Protein AF-E9DSP9-F1 (afdb_monomer)

Mean predicted aligned error: 18.55 Å

Organism: Metarhizium acridum (strain CQMa 102) (NCBI:txid655827)

Foldseek 3Di:
DVVVLVVLLVLLVLLLVLLVLLLVLLVVQCVFPPVCVVLSVLLNVLSVLLNVLSVVVNVVSVDDDPPPLVCDVLLVVLSVQSSVLSVVSSVLSDDDPVVVVVVVDDDDGDDGRDDSVRSVVSSVSSNVSSVSNVVSVVVSVVVVPDPDPPPPLVPPPQVNLLVVLLVLLVVLQQVLLVVLQVVDDPVLRDDPQPPHPVLSSLQSVLCPPPVLLSQLLSQLLSPSVDRNNVLSVLLSVLSPPDVDDSVCSRCVSLPVVVCPPDDPVRLVVLLVVLCLQVVLQLLDPDFFFLVLSCQLSVHDSVSNCVNCVSPVSQWDHDPDRRDGIDGPDNVVSVVQAVPVCPPPDSNHHPSVVSVVSSVVSLVVSCVVQDDAPLLVDPDLPDDQVRDDPVSLCVSCDPSRHCAQVVLVVLVVLVVVLVVVVVVPPPPVNLLSVLVSLLCQACLVCRNSDHPNCSLVSLLQAALCRPVNVVCVVVNDPVPPDGDDHHNHDDPDSYDQDDDPFDWQDWAAQQPAQKIWIFGQSQWIFIARNSRSDGPDIQHHPGGWQDWDAANVNQWIWTFGQCQKIWIAGPVVSDGPDIQDDGPGGWNYWDAANVRQWIWTFGQSQWIFIAGNNVSDTPDIQHDGPGGWNDKAAANVNQWIWIDDQADQWIWIAGPVPNDTPDTDGHPARFPDWDAPNNNPDIWTQHPVRDIDD

pLDDT: mean 78.05, std 13.45, range [32.41, 97.62]

Radius of gyration: 33.05 Å; Cα contacts (8 Å, |Δi|>4): 1025; chains: 1; bounding box: 95×78×82 Å

Structure (mmCIF, N/CA/C/O backbone):
data_AF-E9DSP9-F1
#
_entry.id   AF-E9DSP9-F1
#
loop_
_atom_site.group_PDB
_atom_site.id
_atom_site.type_symbol
_atom_site.label_atom_id
_atom_site.label_alt_id
_atom_site.label_comp_id
_atom_site.label_asym_id
_atom_site.label_entity_id
_atom_site.label_seq_id
_atom_site.pdbx_PDB_ins_code
_atom_site.Cartn_x
_atom_site.Cartn_y
_atom_site.Cartn_z
_atom_site.occupancy
_atom_site.B_iso_or_equiv
_atom_site.auth_seq_id
_atom_site.auth_comp_id
_atom_site.auth_asym_id
_atom_site.auth_atom_id
_atom_site.pdbx_PDB_model_num
ATOM 1 N N . MET A 1 1 ? -0.783 34.985 -14.787 1.00 39.28 1 MET A N 1
ATOM 2 C CA . MET A 1 1 ? -0.482 33.539 -14.899 1.00 39.28 1 MET A CA 1
ATOM 3 C C . MET A 1 1 ? 1.019 33.244 -14.844 1.00 39.28 1 MET A C 1
ATOM 5 O O . MET A 1 1 ? 1.475 32.968 -13.747 1.00 39.28 1 MET A O 1
ATOM 9 N N . ALA A 1 2 ? 1.829 33.383 -15.908 1.00 35.41 2 ALA A N 1
ATOM 10 C CA . ALA A 1 2 ? 3.278 33.077 -15.823 1.00 35.41 2 ALA A CA 1
ATOM 11 C C . ALA A 1 2 ? 4.069 33.987 -14.848 1.00 35.41 2 ALA A C 1
ATOM 13 O O . ALA A 1 2 ? 4.999 33.536 -14.188 1.00 35.41 2 ALA A O 1
ATOM 14 N N . LEU A 1 3 ? 3.666 35.258 -14.709 1.00 36.75 3 LEU A N 1
ATOM 15 C CA . LEU A 1 3 ? 4.304 36.216 -13.792 1.00 36.75 3 LEU A CA 1
ATOM 16 C C . LEU A 1 3 ? 3.972 35.959 -12.307 1.00 36.75 3 LEU A C 1
ATOM 18 O O . LEU A 1 3 ? 4.776 36.269 -11.436 1.00 36.75 3 LEU A O 1
ATOM 22 N N . GLU A 1 4 ? 2.795 35.394 -12.019 1.00 51.44 4 GLU A N 1
ATOM 23 C CA . GLU A 1 4 ? 2.343 35.082 -10.652 1.00 51.44 4 GLU A CA 1
ATOM 24 C C . GLU A 1 4 ? 2.973 33.779 -10.153 1.00 51.44 4 GLU A C 1
ATOM 26 O O . GLU A 1 4 ? 3.438 33.727 -9.018 1.00 51.44 4 GLU A O 1
ATOM 31 N N . ALA A 1 5 ? 3.089 32.769 -11.024 1.00 51.12 5 ALA A N 1
ATOM 32 C CA . ALA A 1 5 ? 3.778 31.515 -10.718 1.00 51.12 5 ALA A CA 1
ATOM 33 C C . ALA A 1 5 ? 5.269 31.733 -10.391 1.00 51.12 5 ALA A C 1
ATOM 35 O O . ALA A 1 5 ? 5.777 31.166 -9.425 1.00 51.12 5 ALA A O 1
ATOM 36 N N . LEU A 1 6 ? 5.951 32.629 -11.122 1.00 53.44 6 LEU A N 1
ATOM 37 C CA . LEU A 1 6 ? 7.328 33.031 -10.799 1.00 53.44 6 LEU A CA 1
ATOM 38 C C . LEU A 1 6 ? 7.432 33.742 -9.436 1.00 53.44 6 LEU A C 1
ATOM 40 O O . LEU A 1 6 ? 8.424 33.578 -8.727 1.00 53.44 6 LEU A O 1
ATOM 44 N N . GLY A 1 7 ? 6.416 34.533 -9.067 1.00 59.97 7 GLY A N 1
ATOM 45 C CA . GLY A 1 7 ? 6.347 35.220 -7.775 1.00 59.97 7 GLY A CA 1
ATOM 46 C C . GLY A 1 7 ? 6.215 34.251 -6.598 1.00 59.97 7 GLY A C 1
ATOM 47 O O . GLY A 1 7 ? 6.939 34.387 -5.615 1.00 59.97 7 GLY A O 1
ATOM 48 N N . VAL A 1 8 ? 5.356 33.234 -6.729 1.00 64.62 8 VAL A N 1
ATOM 49 C CA . VAL A 1 8 ? 5.163 32.179 -5.716 1.00 64.62 8 VAL A CA 1
ATOM 50 C C . VAL A 1 8 ? 6.438 31.362 -5.534 1.00 64.62 8 VAL A C 1
ATOM 52 O O . VAL A 1 8 ? 6.902 31.221 -4.406 1.00 64.62 8 VAL A O 1
ATOM 55 N N . ALA A 1 9 ? 7.036 30.878 -6.629 1.00 63.97 9 ALA A N 1
ATOM 56 C CA . ALA A 1 9 ? 8.269 30.091 -6.578 1.00 63.97 9 ALA A CA 1
ATOM 57 C C . ALA A 1 9 ? 9.407 30.870 -5.893 1.00 63.97 9 ALA A C 1
ATOM 59 O O . ALA A 1 9 ? 10.100 30.348 -5.024 1.00 63.97 9 ALA A O 1
ATOM 60 N N . SER A 1 10 ? 9.542 32.165 -6.201 1.00 67.44 10 SER A N 1
ATOM 61 C CA . SER A 1 10 ? 10.511 33.048 -5.540 1.00 67.44 10 SER A CA 1
ATOM 62 C C . SER A 1 10 ? 10.264 33.175 -4.027 1.00 67.44 10 SER A C 1
ATOM 64 O O . SER A 1 10 ? 11.203 33.077 -3.231 1.00 67.44 10 SER A O 1
ATOM 66 N N . SER A 1 11 ? 9.005 33.337 -3.600 1.00 72.12 11 SER A N 1
ATOM 67 C CA . SER A 1 11 ? 8.650 33.419 -2.175 1.00 72.12 11 SER A CA 1
ATOM 68 C C . SER A 1 11 ? 8.849 32.094 -1.428 1.00 72.12 11 SER A C 1
ATOM 70 O O . SER A 1 11 ? 9.332 32.108 -0.294 1.00 72.12 11 SER A O 1
ATOM 72 N N . VAL A 1 12 ? 8.551 30.958 -2.064 1.00 75.62 12 VAL A N 1
ATOM 73 C CA . VAL A 1 12 ? 8.777 29.596 -1.539 1.00 75.62 12 VAL A CA 1
ATOM 74 C C . VAL A 1 12 ? 10.270 29.350 -1.310 1.00 75.62 12 VAL A C 1
ATOM 76 O O . VAL A 1 12 ? 10.679 29.013 -0.196 1.00 75.62 12 VAL A O 1
ATOM 79 N N . ILE A 1 13 ? 11.106 29.629 -2.316 1.00 72.38 13 ILE A N 1
ATOM 80 C CA . ILE A 1 13 ? 12.569 29.514 -2.215 1.00 72.38 13 ILE A CA 1
ATOM 81 C C . ILE A 1 13 ? 13.108 30.403 -1.084 1.00 72.38 13 ILE A C 1
ATOM 83 O O . ILE A 1 13 ? 13.951 29.970 -0.292 1.00 72.38 13 ILE A O 1
ATOM 87 N N . ALA A 1 14 ? 12.592 31.630 -0.954 1.00 75.31 14 ALA A N 1
ATOM 88 C CA . ALA A 1 14 ? 12.997 32.540 0.113 1.00 75.31 14 ALA A CA 1
ATOM 89 C C . ALA A 1 14 ? 12.653 31.999 1.513 1.00 75.31 14 ALA A C 1
ATOM 91 O O . ALA A 1 14 ? 13.469 32.117 2.430 1.00 75.31 14 ALA A O 1
ATOM 92 N N . VAL A 1 15 ? 11.476 31.392 1.695 1.00 80.31 15 VAL A N 1
ATOM 93 C CA . VAL A 1 15 ? 11.081 30.762 2.967 1.00 80.31 15 VAL A CA 1
ATOM 94 C C . VAL A 1 15 ? 12.001 29.585 3.302 1.00 80.31 15 VAL A C 1
ATOM 96 O O . VAL A 1 15 ? 12.507 29.530 4.425 1.00 80.31 15 VAL A O 1
ATOM 99 N N . ILE A 1 16 ? 12.307 28.710 2.337 1.00 73.12 16 ILE A N 1
ATOM 100 C CA . ILE A 1 16 ? 13.226 27.570 2.523 1.00 73.12 16 ILE A CA 1
ATOM 101 C C . ILE A 1 16 ? 14.618 28.056 2.960 1.00 73.12 16 ILE A C 1
ATOM 103 O O . ILE A 1 16 ? 15.179 27.574 3.951 1.00 73.12 16 ILE A O 1
ATOM 107 N N . GLU A 1 17 ? 15.164 29.066 2.277 1.00 70.94 17 GLU A N 1
ATOM 108 C CA . GLU A 1 17 ? 16.489 29.609 2.587 1.00 70.94 17 GLU A CA 1
ATOM 109 C C . GLU A 1 17 ? 16.538 30.272 3.978 1.00 70.94 17 GLU A C 1
ATOM 111 O O . GLU A 1 17 ? 17.525 30.141 4.717 1.00 70.94 17 GLU A O 1
ATOM 116 N N . ILE A 1 18 ? 15.485 31.005 4.363 1.00 77.88 18 ILE A N 1
ATOM 117 C CA . ILE A 1 18 ? 15.415 31.651 5.680 1.00 77.88 18 ILE A CA 1
ATOM 118 C C . ILE A 1 18 ? 15.256 30.598 6.785 1.00 77.88 18 ILE A C 1
ATOM 120 O O . ILE A 1 18 ? 15.973 30.697 7.786 1.00 77.88 18 ILE A O 1
ATOM 124 N N . SER A 1 19 ? 14.414 29.578 6.595 1.00 79.69 19 SER A N 1
ATOM 125 C CA . SER A 1 19 ? 14.234 28.470 7.545 1.00 79.69 19 SER A CA 1
ATOM 126 C C . SER A 1 19 ? 15.545 27.732 7.811 1.00 79.69 19 SER A C 1
ATOM 128 O O . SER A 1 19 ? 15.945 27.596 8.969 1.00 79.69 19 SER A O 1
ATOM 130 N N . GLY A 1 20 ? 16.296 27.370 6.762 1.00 70.12 20 GLY A N 1
ATOM 131 C CA . GLY A 1 20 ? 17.605 26.722 6.916 1.00 70.12 20 GLY A CA 1
ATOM 132 C C . GLY A 1 20 ? 18.616 27.580 7.692 1.00 70.12 20 GLY A C 1
ATOM 133 O O . GLY A 1 20 ? 19.377 27.080 8.525 1.00 70.12 20 GLY A O 1
ATOM 134 N N . ARG A 1 21 ? 18.591 28.905 7.492 1.00 77.31 21 ARG A N 1
ATOM 135 C CA . ARG A 1 21 ? 19.449 29.841 8.241 1.00 77.31 21 ARG A CA 1
ATOM 136 C C . ARG A 1 21 ? 19.039 29.983 9.705 1.00 77.31 21 ARG A C 1
ATOM 138 O O . ARG A 1 21 ? 19.920 30.054 10.560 1.00 77.31 21 ARG A O 1
ATOM 145 N N . VAL A 1 22 ? 17.741 30.036 10.002 1.00 79.81 22 VAL A N 1
ATOM 146 C CA . VAL A 1 22 ? 17.228 30.088 11.381 1.00 79.81 22 VAL A CA 1
ATOM 147 C C . VAL A 1 22 ? 17.564 28.792 12.120 1.00 79.81 22 VAL A C 1
ATOM 149 O O . VAL A 1 22 ? 18.122 28.856 13.216 1.00 79.81 22 VAL A O 1
ATOM 152 N N . ALA A 1 23 ? 17.347 27.633 11.491 1.00 77.56 23 ALA A N 1
ATOM 153 C CA . ALA A 1 23 ? 17.690 26.324 12.046 1.00 77.56 23 ALA A CA 1
ATOM 154 C C . ALA A 1 23 ? 19.183 26.220 12.404 1.00 77.56 23 ALA A C 1
ATOM 156 O O . ALA A 1 23 ? 19.543 25.788 13.503 1.00 77.56 23 ALA A O 1
ATOM 157 N N . ALA A 1 24 ? 20.064 26.712 11.525 1.00 74.19 24 ALA A N 1
ATOM 158 C CA . ALA A 1 24 ? 21.500 26.763 11.789 1.00 74.19 24 ALA A CA 1
ATOM 159 C C . ALA A 1 24 ? 21.862 27.660 12.990 1.00 74.19 24 ALA A C 1
ATOM 161 O O . ALA A 1 24 ? 22.781 27.330 13.745 1.00 74.19 24 ALA A O 1
ATOM 162 N N . ILE A 1 25 ? 21.156 28.780 13.193 1.00 75.06 25 ILE A N 1
ATOM 163 C CA . ILE A 1 25 ? 21.372 29.669 14.346 1.00 75.06 25 ILE A CA 1
ATOM 164 C C . ILE A 1 25 ? 20.878 29.003 15.638 1.00 75.06 25 ILE A C 1
ATOM 166 O O . ILE A 1 25 ? 21.630 28.961 16.612 1.00 75.06 25 ILE A O 1
ATOM 170 N N . CYS A 1 26 ? 19.679 28.414 15.646 1.00 73.00 26 CYS A N 1
ATOM 171 C CA . CYS A 1 26 ? 19.141 27.673 16.795 1.00 73.00 26 CYS A CA 1
ATOM 172 C C . CYS A 1 26 ? 20.066 26.521 17.217 1.00 73.00 26 CYS A C 1
ATOM 174 O O . CYS A 1 26 ? 20.353 26.348 18.400 1.00 73.00 26 CYS A O 1
ATOM 176 N N . PHE A 1 27 ? 20.635 25.794 16.253 1.00 69.44 27 PHE A N 1
ATOM 177 C CA . PHE A 1 27 ? 21.604 24.732 16.528 1.00 69.44 27 PHE A CA 1
ATOM 178 C C . PHE A 1 27 ? 22.913 25.239 17.164 1.00 69.44 27 PHE A C 1
ATOM 180 O O . PHE A 1 27 ? 23.544 24.539 17.958 1.00 69.44 27 PHE A O 1
ATOM 187 N N . GLN A 1 28 ? 23.346 26.466 16.849 1.00 70.56 28 GLN A N 1
ATOM 188 C CA . GLN A 1 28 ? 24.506 27.071 17.515 1.00 70.56 28 GLN A CA 1
ATOM 189 C C . GLN A 1 28 ? 24.213 27.423 18.979 1.00 70.56 28 GLN A C 1
ATOM 191 O O . GLN A 1 28 ? 25.100 27.275 19.824 1.00 70.56 28 GLN A O 1
ATOM 196 N N . TYR A 1 29 ? 22.991 27.860 19.292 1.00 69.81 29 TYR A N 1
ATOM 197 C CA . TYR A 1 29 ? 22.575 28.150 20.666 1.00 69.81 29 TYR A CA 1
ATOM 198 C C . TYR A 1 29 ? 22.380 26.878 21.498 1.00 69.81 29 TYR A C 1
ATOM 200 O O . TYR A 1 29 ? 22.880 26.826 22.624 1.00 69.81 29 TYR A O 1
ATOM 208 N N . SER A 1 30 ? 21.822 25.813 20.918 1.00 67.00 30 SER A N 1
ATOM 209 C CA . SER A 1 30 ? 21.608 24.544 21.629 1.00 67.00 30 SER A CA 1
ATOM 210 C C . SER A 1 30 ? 22.917 23.855 22.046 1.00 67.00 30 SER A C 1
ATOM 212 O O . SER A 1 30 ? 22.968 23.145 23.055 1.00 67.00 30 SER A O 1
ATOM 214 N N . LYS A 1 31 ? 24.010 24.112 21.311 1.00 66.69 31 LYS A N 1
ATOM 215 C CA . LYS A 1 31 ? 25.374 23.693 21.680 1.00 66.69 31 LYS A CA 1
ATOM 216 C C . LYS A 1 31 ? 26.004 24.550 22.782 1.00 66.69 31 LYS A C 1
ATOM 218 O O . LYS A 1 31 ? 26.890 24.065 23.482 1.00 66.69 31 LYS A O 1
ATOM 223 N N . GLY A 1 32 ? 25.598 25.813 22.911 1.00 60.00 32 GLY A N 1
ATOM 224 C CA . GLY A 1 32 ? 26.245 26.805 23.775 1.00 60.00 32 GLY A CA 1
ATOM 225 C C . GLY A 1 32 ? 25.512 27.133 25.080 1.00 60.00 32 GLY A C 1
ATOM 226 O O . GLY A 1 32 ? 26.142 27.678 25.986 1.00 60.00 32 GLY A O 1
ATOM 227 N N . VAL A 1 33 ? 24.213 26.824 25.194 1.00 64.00 33 VAL A N 1
ATOM 228 C CA . VAL A 1 33 ? 23.348 27.266 26.306 1.00 64.00 33 VAL A CA 1
ATOM 229 C C . VAL A 1 33 ? 22.579 26.082 26.896 1.00 64.00 33 VAL A C 1
ATOM 231 O O . VAL A 1 33 ? 21.741 25.484 26.229 1.00 64.00 33 VAL A O 1
ATOM 234 N N . LYS A 1 34 ? 22.842 25.737 28.166 1.00 57.97 34 LYS A N 1
ATOM 235 C CA . LYS A 1 34 ? 22.187 24.594 28.836 1.00 57.97 34 LYS A CA 1
ATOM 236 C C . LYS A 1 34 ? 20.677 24.793 29.032 1.00 57.97 34 LYS A C 1
ATOM 238 O O . LYS A 1 34 ? 19.929 23.849 28.804 1.00 57.97 34 LYS A O 1
ATOM 243 N N . ASP A 1 35 ? 20.245 26.006 29.376 1.00 57.84 35 ASP A N 1
ATOM 244 C CA . ASP A 1 35 ? 18.842 26.307 29.717 1.00 57.84 35 ASP A CA 1
ATOM 245 C C . ASP A 1 35 ? 17.938 26.557 28.495 1.00 57.84 35 ASP A C 1
ATOM 247 O O . ASP A 1 35 ? 16.727 26.674 28.641 1.00 57.84 35 ASP A O 1
ATOM 251 N N . ALA A 1 36 ? 18.503 26.632 27.284 1.00 57.34 36 ALA A N 1
ATOM 252 C CA . ALA A 1 36 ? 17.745 26.883 26.054 1.00 57.34 36 ALA A CA 1
ATOM 253 C C . ALA A 1 36 ? 17.357 25.598 25.304 1.00 57.34 36 ALA A C 1
ATOM 255 O O . ALA A 1 36 ? 16.526 25.642 24.407 1.00 57.34 36 ALA A O 1
ATOM 256 N N . LYS A 1 37 ? 17.902 24.431 25.685 1.00 62.53 37 LYS A N 1
ATOM 257 C CA . LYS A 1 37 ? 17.755 23.171 24.930 1.00 62.53 37 LYS A CA 1
ATOM 258 C C . LYS A 1 37 ? 16.307 22.790 24.607 1.00 62.53 37 LYS A C 1
ATOM 260 O O . LYS A 1 37 ? 16.046 22.323 23.504 1.00 62.53 37 LYS A O 1
ATOM 265 N N . SER A 1 38 ? 15.373 22.952 25.545 1.00 63.28 38 SER A N 1
ATOM 266 C CA . SER A 1 38 ? 13.968 22.587 25.317 1.00 63.28 38 SER A CA 1
ATOM 267 C C . SER A 1 38 ? 13.262 23.550 24.360 1.00 63.28 38 SER A C 1
ATOM 269 O O . SER A 1 38 ? 12.512 23.110 23.494 1.00 63.28 38 SER A O 1
ATOM 271 N N . GLU A 1 39 ? 13.522 24.849 24.489 1.00 66.00 39 GLU A N 1
ATOM 272 C CA . GLU A 1 39 ? 12.889 25.900 23.687 1.00 66.00 39 GLU A CA 1
ATOM 273 C C . GLU A 1 39 ? 13.498 25.964 22.276 1.00 66.00 39 GLU A C 1
ATOM 275 O O . GLU A 1 39 ? 12.763 26.074 21.295 1.00 66.00 39 GLU A O 1
ATOM 280 N N . ASP A 1 40 ? 14.815 25.769 22.163 1.00 67.44 40 ASP A N 1
ATOM 281 C CA . ASP A 1 40 ? 15.545 25.645 20.898 1.00 67.44 40 ASP A CA 1
ATOM 282 C C . ASP A 1 40 ? 15.050 24.442 20.103 1.00 67.44 40 ASP A C 1
ATOM 284 O O . ASP A 1 40 ? 14.789 24.569 18.913 1.00 67.44 40 ASP A O 1
ATOM 288 N N . ASN A 1 41 ? 14.872 23.284 20.750 1.00 71.56 41 ASN A N 1
ATOM 289 C CA . ASN A 1 41 ? 14.395 22.074 20.078 1.00 71.56 41 ASN A CA 1
ATOM 290 C C . ASN A 1 41 ? 12.945 22.213 19.591 1.00 71.56 41 ASN A C 1
ATOM 292 O O . ASN A 1 41 ? 12.611 21.694 18.527 1.00 71.56 41 ASN A O 1
ATOM 296 N N . ARG A 1 42 ? 12.086 22.920 20.340 1.00 74.06 42 ARG A N 1
ATOM 297 C CA . ARG A 1 42 ? 10.701 23.208 19.926 1.00 74.06 42 ARG A CA 1
ATOM 298 C C . ARG A 1 42 ? 10.661 24.153 18.729 1.00 74.06 42 ARG A C 1
ATOM 300 O O . ARG A 1 42 ? 9.959 23.878 17.762 1.00 74.06 42 ARG A O 1
ATOM 307 N N . LEU A 1 43 ? 11.442 25.231 18.775 1.00 77.56 43 LEU A N 1
ATOM 308 C CA . LEU A 1 43 ? 11.535 26.188 17.676 1.00 77.56 43 LEU A CA 1
ATOM 309 C C . LEU A 1 43 ? 12.172 25.557 16.428 1.00 77.56 43 LEU A C 1
ATOM 311 O O . LEU A 1 43 ? 11.680 25.756 15.323 1.00 77.56 43 LEU A O 1
ATOM 315 N N . LEU A 1 44 ? 13.225 24.756 16.609 1.00 77.25 44 LEU A N 1
ATOM 316 C CA . LEU A 1 44 ? 13.906 24.031 15.537 1.00 77.25 44 LEU A CA 1
ATOM 317 C C . LEU A 1 44 ? 12.969 23.032 14.854 1.00 77.25 44 LEU A C 1
ATOM 319 O O . LEU A 1 44 ? 12.981 22.936 13.631 1.00 77.25 44 LEU A O 1
ATOM 323 N N . ARG A 1 45 ? 12.130 22.333 15.629 1.00 79.56 45 ARG A N 1
ATOM 324 C CA . ARG A 1 45 ? 11.112 21.425 15.090 1.00 79.56 45 ARG A CA 1
ATOM 325 C C . ARG A 1 45 ? 10.127 22.167 14.189 1.00 79.56 45 ARG A C 1
ATOM 327 O O . ARG A 1 45 ? 9.949 21.758 13.051 1.00 79.56 45 ARG A O 1
ATOM 334 N N . GLU A 1 46 ? 9.546 23.274 14.650 1.00 79.75 46 GLU A N 1
ATOM 335 C CA . GLU A 1 46 ? 8.579 24.025 13.834 1.00 79.75 46 GLU A CA 1
ATOM 336 C C . GLU A 1 46 ? 9.209 24.679 12.599 1.00 79.75 46 GLU A C 1
ATOM 338 O O . GLU A 1 46 ? 8.600 24.689 11.533 1.00 79.75 46 GLU A O 1
ATOM 343 N N . VAL A 1 47 ? 10.436 25.199 12.705 1.00 79.56 47 VAL A N 1
ATOM 344 C CA . VAL A 1 47 ? 11.154 25.784 11.558 1.00 79.56 47 VAL A CA 1
ATOM 345 C C . VAL A 1 47 ? 11.493 24.716 10.513 1.00 79.56 47 VAL A C 1
ATOM 347 O O . VAL A 1 47 ? 11.371 24.982 9.318 1.00 79.56 47 VAL A O 1
ATOM 350 N N . ASN A 1 48 ? 11.875 23.510 10.943 1.00 77.12 48 ASN A N 1
ATOM 351 C CA . ASN A 1 48 ? 12.135 22.393 10.034 1.00 77.12 48 ASN A CA 1
ATOM 352 C C . ASN A 1 48 ? 10.843 21.882 9.388 1.00 77.12 48 ASN A C 1
ATOM 354 O O . ASN A 1 48 ? 10.806 21.755 8.171 1.00 77.12 48 ASN A O 1
ATOM 358 N N . ASN A 1 49 ? 9.765 21.708 10.161 1.00 76.50 49 ASN A N 1
ATOM 359 C CA . ASN A 1 49 ? 8.448 21.334 9.633 1.00 76.50 49 ASN A CA 1
ATOM 360 C C . ASN A 1 49 ? 7.953 22.345 8.582 1.00 76.50 49 ASN A C 1
ATOM 362 O O . ASN A 1 49 ? 7.413 21.974 7.539 1.00 76.50 49 ASN A O 1
ATOM 366 N N . LEU A 1 50 ? 8.156 23.643 8.831 1.00 80.75 50 LEU A N 1
ATOM 367 C CA . LEU A 1 50 ? 7.818 24.697 7.877 1.00 80.75 50 LEU A CA 1
ATOM 368 C C . LEU A 1 50 ? 8.712 24.647 6.625 1.00 80.75 50 LEU A C 1
ATOM 370 O O . LEU A 1 50 ? 8.236 24.859 5.513 1.00 80.75 50 LEU A O 1
ATOM 374 N N . GLY A 1 51 ? 10.002 24.340 6.786 1.00 73.81 51 GLY A N 1
ATOM 375 C CA . GLY A 1 51 ? 10.926 24.127 5.669 1.00 73.81 51 GLY A CA 1
ATOM 376 C C . GLY A 1 51 ? 10.542 22.928 4.799 1.00 73.81 51 GLY A C 1
ATOM 377 O O . GLY A 1 51 ? 10.537 23.046 3.576 1.00 73.81 51 GLY A O 1
ATOM 378 N N . GLU A 1 52 ? 10.164 21.809 5.414 1.00 74.94 52 GLU A N 1
ATOM 379 C CA . GLU A 1 52 ? 9.717 20.591 4.729 1.00 74.94 52 GLU A CA 1
ATOM 380 C C . GLU A 1 52 ? 8.404 20.822 3.980 1.00 74.94 52 GLU A C 1
ATOM 382 O O . GLU A 1 52 ? 8.339 20.583 2.780 1.00 74.94 52 GLU A O 1
ATOM 387 N N . THR A 1 53 ? 7.391 21.389 4.644 1.00 74.56 53 THR A N 1
ATOM 388 C CA . THR A 1 53 ? 6.104 21.718 3.998 1.00 74.56 53 THR A CA 1
ATOM 389 C C . THR A 1 53 ? 6.270 22.665 2.813 1.00 74.56 53 THR A C 1
ATOM 391 O O . THR A 1 53 ? 5.604 22.492 1.796 1.00 74.56 53 THR A O 1
ATOM 394 N N . THR A 1 54 ? 7.185 23.633 2.906 1.00 75.44 54 THR A N 1
ATOM 395 C CA . THR A 1 54 ? 7.474 24.566 1.807 1.00 75.44 54 THR A CA 1
ATOM 396 C C . THR A 1 54 ? 8.320 23.915 0.703 1.00 75.44 54 THR A C 1
ATOM 398 O O . THR A 1 54 ? 8.156 24.253 -0.465 1.00 75.44 54 THR A O 1
ATOM 401 N N . SER A 1 55 ? 9.171 22.938 1.034 1.00 73.62 55 SER A N 1
ATOM 402 C CA . SER A 1 55 ? 9.905 22.134 0.040 1.00 73.62 55 SER A CA 1
ATOM 403 C C . SER A 1 55 ? 8.954 21.243 -0.756 1.00 73.62 55 SER A C 1
ATOM 405 O O . SER A 1 55 ? 9.057 21.195 -1.974 1.00 73.62 55 SER A O 1
ATOM 407 N N . SER A 1 56 ? 7.935 20.669 -0.110 1.00 70.25 56 SER A N 1
ATOM 408 C CA . SER A 1 56 ? 6.865 19.954 -0.811 1.00 70.25 56 SER A CA 1
ATOM 409 C C . SER A 1 56 ? 6.103 20.855 -1.793 1.00 70.25 56 SER A C 1
ATOM 411 O O . SER A 1 56 ? 5.675 20.377 -2.837 1.00 70.25 56 SER A O 1
ATOM 413 N N . VAL A 1 57 ? 5.940 22.157 -1.505 1.00 71.56 57 VAL A N 1
ATOM 414 C CA . VAL A 1 57 ? 5.380 23.128 -2.474 1.00 71.56 57 VAL A CA 1
ATOM 415 C C . VAL A 1 57 ? 6.323 23.307 -3.666 1.00 71.56 57 VAL A C 1
ATOM 417 O O . VAL A 1 57 ? 5.859 23.362 -4.801 1.00 71.56 57 VAL A O 1
ATOM 420 N N . GLN A 1 58 ? 7.633 23.399 -3.419 1.00 69.56 58 GLN A N 1
ATOM 421 C CA . GLN A 1 58 ? 8.647 23.569 -4.462 1.00 69.56 58 GLN A CA 1
ATOM 422 C C . GLN A 1 58 ? 8.729 22.345 -5.385 1.00 69.56 58 GLN A C 1
ATOM 424 O O . GLN A 1 58 ? 8.691 22.504 -6.601 1.00 69.56 58 GLN A O 1
ATOM 429 N N . ASP A 1 59 ? 8.735 21.136 -4.824 1.00 66.06 59 ASP A N 1
ATOM 430 C CA . ASP A 1 59 ? 8.764 19.883 -5.591 1.00 66.06 59 ASP A CA 1
ATOM 431 C C . ASP A 1 59 ? 7.528 19.735 -6.498 1.00 66.06 59 ASP A C 1
ATOM 433 O O . ASP A 1 59 ? 7.606 19.179 -7.593 1.00 66.06 59 ASP A O 1
ATOM 437 N N . LEU A 1 60 ? 6.383 20.276 -6.066 1.00 64.75 60 LEU A N 1
ATOM 438 C CA . LEU A 1 60 ? 5.159 20.333 -6.869 1.00 64.75 60 LEU A CA 1
ATOM 439 C C . LEU A 1 60 ? 5.223 21.396 -7.974 1.00 64.75 60 LEU A C 1
ATOM 441 O O . LEU A 1 60 ? 4.662 21.178 -9.045 1.00 64.75 60 LEU A O 1
ATOM 445 N N . LEU A 1 61 ? 5.894 22.529 -7.732 1.00 62.59 61 LEU A N 1
ATOM 446 C CA . LEU A 1 61 ? 6.126 23.573 -8.739 1.00 62.59 61 LEU A CA 1
ATOM 447 C C . LEU A 1 61 ? 7.125 23.129 -9.820 1.00 62.59 61 LEU A C 1
ATOM 449 O O . LEU A 1 61 ? 6.996 23.553 -10.967 1.00 62.59 61 LEU A O 1
ATOM 453 N N . ASP A 1 62 ? 8.082 22.268 -9.467 1.00 56.06 62 ASP A N 1
ATOM 454 C CA . ASP A 1 62 ? 9.126 21.756 -10.364 1.00 56.06 62 ASP A CA 1
ATOM 455 C C . ASP A 1 62 ? 8.714 20.459 -11.114 1.00 56.06 62 ASP A C 1
ATOM 457 O O . ASP A 1 62 ? 9.484 19.924 -11.920 1.00 56.06 62 ASP A O 1
ATOM 461 N N . GLY A 1 63 ? 7.497 19.943 -10.876 1.00 56.59 63 GLY A N 1
ATOM 462 C CA . GLY A 1 63 ? 6.938 18.735 -11.503 1.00 56.59 63 GLY A CA 1
ATOM 463 C C . GLY A 1 63 ? 6.408 18.931 -12.943 1.00 56.59 63 GLY A C 1
ATOM 464 O O . GLY A 1 63 ? 6.142 20.052 -13.369 1.00 56.59 63 GLY A O 1
ATOM 465 N N . PRO A 1 64 ? 6.208 17.853 -13.735 1.00 41.44 64 PRO A N 1
ATOM 466 C CA . PRO A 1 64 ? 6.004 17.927 -15.191 1.00 41.44 64 PRO A CA 1
ATOM 467 C C . PRO A 1 64 ? 4.569 18.265 -15.643 1.00 41.44 64 PRO A C 1
ATOM 469 O O . PRO A 1 64 ? 4.151 17.876 -16.733 1.00 41.44 64 PRO A O 1
ATOM 472 N N . CYS A 1 65 ? 3.809 19.016 -14.850 1.00 40.00 65 CYS A N 1
ATOM 473 C CA . CYS A 1 65 ? 2.476 19.468 -15.225 1.00 40.00 65 CYS A CA 1
ATOM 474 C C . CYS A 1 65 ? 2.422 20.995 -15.237 1.00 40.00 65 CYS A C 1
ATOM 476 O O . CYS A 1 65 ? 2.514 21.643 -14.199 1.00 40.00 65 CYS A O 1
ATOM 478 N N . GLU A 1 66 ? 2.099 21.562 -16.400 1.00 38.72 66 GLU A N 1
ATOM 479 C CA . GLU A 1 66 ? 1.417 22.857 -16.547 1.00 38.72 66 GLU A CA 1
ATOM 480 C C . GLU A 1 66 ? 0.009 22.828 -15.893 1.00 38.72 66 GLU A C 1
ATOM 482 O O . GLU A 1 66 ? -0.964 23.383 -16.397 1.00 38.72 66 GLU A O 1
ATOM 487 N N . THR A 1 67 ? -0.152 22.173 -14.741 1.00 44.88 67 THR A N 1
ATOM 488 C CA . THR A 1 67 ? -1.284 22.429 -13.864 1.00 44.88 67 THR A CA 1
ATOM 489 C C . THR A 1 67 ? -0.980 23.753 -13.202 1.00 44.88 67 THR A C 1
ATOM 491 O O . THR A 1 67 ? -0.214 23.827 -12.244 1.00 44.88 67 THR A O 1
ATOM 494 N N . THR A 1 68 ? -1.564 24.824 -13.733 1.00 46.88 68 THR A N 1
ATOM 495 C CA . THR A 1 68 ? -1.754 26.055 -12.977 1.00 46.88 68 THR A CA 1
ATOM 496 C C . THR A 1 68 ? -2.361 25.660 -11.632 1.00 46.88 68 THR A C 1
ATOM 498 O O . THR A 1 68 ? -3.570 25.424 -11.566 1.00 46.88 68 THR A O 1
ATOM 501 N N . LEU A 1 69 ? -1.546 25.571 -10.569 1.00 52.09 69 LEU A N 1
ATOM 502 C CA . LEU A 1 69 ? -2.027 25.802 -9.213 1.00 52.09 69 LEU A CA 1
ATOM 503 C C . LEU A 1 69 ? -2.862 27.068 -9.370 1.00 52.09 69 LEU A C 1
ATOM 505 O O . LEU A 1 69 ? -2.326 28.114 -9.752 1.00 52.09 69 LEU A O 1
ATOM 509 N N . LYS A 1 70 ? -4.187 26.973 -9.231 1.00 52.78 70 LYS A N 1
ATOM 510 C CA . LYS A 1 70 ? -5.025 28.165 -9.128 1.00 52.78 70 LYS A CA 1
ATOM 511 C C . LYS A 1 70 ? -4.670 28.734 -7.772 1.00 52.78 70 LYS A C 1
ATOM 513 O O . LYS A 1 70 ? -5.416 28.520 -6.832 1.00 52.78 70 LYS A O 1
ATOM 518 N N . THR A 1 71 ? -3.491 29.347 -7.674 1.00 52.56 71 THR A N 1
ATOM 519 C CA . THR A 1 71 ? -2.859 29.787 -6.441 1.00 52.56 71 THR A CA 1
ATOM 520 C C . THR A 1 71 ? -3.905 30.575 -5.697 1.00 52.56 71 THR A C 1
ATOM 522 O O . THR A 1 71 ? -4.211 31.712 -6.070 1.00 52.56 71 THR A O 1
ATOM 525 N N . SER A 1 72 ? -4.540 29.931 -4.718 1.00 56.78 72 SER A N 1
ATOM 526 C CA . SER A 1 72 ? -5.541 30.611 -3.925 1.00 56.78 72 SER A CA 1
ATOM 527 C C . SER A 1 72 ? -4.805 31.785 -3.292 1.00 56.78 72 SER A C 1
ATOM 529 O O . SER A 1 72 ? -3.666 31.628 -2.845 1.00 56.78 72 SER A O 1
ATOM 531 N N . SER A 1 73 ? -5.403 32.978 -3.285 1.00 62.22 73 SER A N 1
ATOM 532 C CA . SER A 1 73 ? -4.782 34.139 -2.631 1.00 62.22 73 SER A CA 1
ATOM 533 C C . SER A 1 73 ? -4.312 33.776 -1.215 1.00 62.22 73 SER A C 1
ATOM 535 O O . SER A 1 73 ? -3.242 34.181 -0.796 1.00 62.22 73 SER A O 1
ATOM 537 N N . LYS A 1 74 ? -5.035 32.858 -0.560 1.00 65.50 74 LYS A N 1
ATOM 538 C CA . LYS A 1 74 ? -4.714 32.243 0.730 1.00 65.50 74 LYS A CA 1
ATOM 539 C C . LYS A 1 74 ? -3.358 31.517 0.783 1.00 65.50 74 LYS A C 1
ATOM 541 O O . LYS A 1 74 ? -2.690 31.630 1.804 1.00 65.50 74 LYS A O 1
ATOM 546 N N . LEU A 1 75 ? -2.943 30.780 -0.257 1.00 72.44 75 LEU A N 1
ATOM 547 C CA . LEU A 1 75 ? -1.623 30.124 -0.303 1.00 72.44 75 LEU A CA 1
ATOM 548 C C . LEU A 1 75 ? -0.504 31.168 -0.402 1.00 72.44 75 LEU A C 1
ATOM 550 O O . LEU A 1 75 ? 0.477 31.097 0.333 1.00 72.44 75 LEU A O 1
ATOM 554 N N . LEU A 1 76 ? -0.684 32.158 -1.279 1.00 71.31 76 LEU A N 1
ATOM 555 C CA . LEU A 1 76 ? 0.244 33.278 -1.445 1.00 71.31 76 LEU A CA 1
ATOM 556 C C . LEU A 1 76 ? 0.377 34.104 -0.160 1.00 71.31 76 LEU A C 1
ATOM 558 O O . LEU A 1 76 ? 1.493 34.368 0.288 1.00 71.31 76 LEU A O 1
ATOM 562 N N . ASP A 1 77 ? -0.750 34.439 0.464 1.00 73.69 77 ASP A N 1
ATOM 563 C CA . ASP A 1 77 ? -0.810 35.181 1.721 1.00 73.69 77 ASP A CA 1
ATOM 564 C C . ASP A 1 77 ? -0.128 34.397 2.855 1.00 73.69 77 ASP A C 1
ATOM 566 O O . ASP A 1 77 ? 0.645 34.970 3.620 1.00 73.69 77 ASP A O 1
ATOM 570 N N . ALA A 1 78 ? -0.343 33.077 2.935 1.00 77.81 78 ALA A N 1
ATOM 571 C CA . ALA A 1 78 ? 0.263 32.227 3.961 1.00 77.81 78 ALA A CA 1
ATOM 572 C C . ALA A 1 78 ? 1.785 32.067 3.789 1.00 77.81 78 ALA A C 1
ATOM 574 O O . ALA A 1 78 ? 2.521 32.087 4.779 1.00 77.81 78 ALA A O 1
ATOM 575 N N . ILE A 1 79 ? 2.270 31.933 2.549 1.00 79.12 79 ILE A N 1
ATOM 576 C CA . ILE A 1 79 ? 3.710 31.857 2.250 1.00 79.12 79 ILE A CA 1
ATOM 577 C C . ILE A 1 79 ? 4.388 33.199 2.562 1.00 79.12 79 ILE A C 1
ATOM 579 O O . ILE A 1 79 ? 5.473 33.228 3.148 1.00 79.12 79 ILE A O 1
ATOM 583 N N . GLU A 1 80 ? 3.747 34.318 2.228 1.00 78.38 80 GLU A N 1
ATOM 584 C CA . GLU A 1 80 ? 4.297 35.646 2.502 1.00 78.38 80 GLU A CA 1
ATOM 585 C C . GLU A 1 80 ? 4.274 35.984 4.005 1.00 78.38 80 GLU A C 1
ATOM 587 O O . GLU A 1 80 ? 5.249 36.524 4.539 1.00 78.38 80 GLU A O 1
ATOM 592 N N . GLU A 1 81 ? 3.222 35.586 4.726 1.00 80.19 81 GLU A N 1
ATOM 593 C CA . GLU A 1 81 ? 3.140 35.694 6.188 1.00 80.19 81 GLU A CA 1
ATOM 594 C C . GLU A 1 81 ? 4.250 34.868 6.868 1.00 80.19 81 GLU A C 1
ATOM 596 O O . GLU A 1 81 ? 4.956 35.374 7.752 1.00 80.19 81 GLU A O 1
ATOM 601 N N . ALA A 1 82 ? 4.497 33.641 6.390 1.00 82.44 82 ALA A N 1
ATOM 602 C CA . ALA A 1 82 ? 5.603 32.801 6.850 1.00 82.44 82 ALA A CA 1
ATOM 603 C C . ALA A 1 82 ? 6.967 33.475 6.625 1.00 82.44 82 ALA A C 1
ATOM 605 O O . ALA A 1 82 ? 7.807 33.508 7.532 1.00 82.44 82 ALA A O 1
ATOM 606 N N . ARG A 1 83 ? 7.177 34.079 5.446 1.00 80.94 83 ARG A N 1
ATOM 607 C CA . ARG A 1 83 ? 8.413 34.792 5.085 1.00 80.94 83 ARG A CA 1
ATOM 608 C C . ARG A 1 83 ? 8.687 35.974 6.013 1.00 80.94 83 ARG A C 1
ATOM 610 O O . ARG A 1 83 ? 9.814 36.131 6.494 1.00 80.94 83 ARG A O 1
ATOM 617 N N . ILE A 1 84 ? 7.668 36.785 6.303 1.00 83.06 84 ILE A N 1
ATOM 618 C CA . ILE A 1 84 ? 7.775 37.944 7.203 1.00 83.06 84 ILE A CA 1
ATOM 619 C C . ILE A 1 84 ? 8.124 37.490 8.625 1.00 83.06 84 ILE A C 1
ATOM 621 O O . ILE A 1 84 ? 9.037 38.045 9.249 1.00 83.06 84 ILE A O 1
ATOM 625 N N . HIS A 1 85 ? 7.444 36.459 9.133 1.00 81.62 85 HIS A N 1
ATOM 626 C CA . HIS A 1 85 ? 7.690 35.943 10.479 1.00 81.62 85 HIS A CA 1
ATOM 627 C C . HIS A 1 85 ? 9.074 35.312 10.631 1.00 81.62 85 HIS A C 1
ATOM 629 O O . HIS A 1 85 ? 9.771 35.604 11.606 1.00 81.62 85 HIS A O 1
ATOM 635 N N . LEU A 1 86 ? 9.508 34.516 9.654 1.00 81.44 86 LEU A N 1
ATOM 636 C CA . LEU A 1 86 ? 10.842 33.923 9.646 1.00 81.44 86 LEU A CA 1
ATOM 637 C C . LEU A 1 86 ? 11.946 34.978 9.506 1.00 81.44 86 LEU A C 1
ATOM 639 O O . LEU A 1 86 ? 12.982 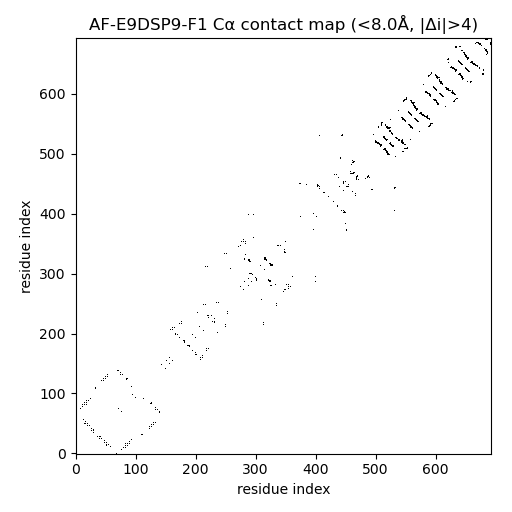34.868 10.163 1.00 81.44 86 LEU A O 1
ATOM 643 N N . SER A 1 87 ? 11.735 36.026 8.702 1.00 81.00 87 SER A N 1
ATOM 644 C CA . SER A 1 87 ? 12.695 37.131 8.591 1.00 81.00 87 SER A CA 1
ATOM 645 C C . SER A 1 87 ? 12.836 37.882 9.913 1.00 81.00 87 SER A C 1
ATOM 647 O O . SER A 1 87 ? 13.954 38.164 10.343 1.00 81.00 87 SER A O 1
ATOM 649 N N . LYS A 1 88 ? 11.714 38.155 10.587 1.00 84.06 88 LYS A N 1
ATOM 650 C CA . LYS A 1 88 ? 11.720 38.793 11.905 1.00 84.06 88 LYS A CA 1
ATOM 651 C C . LYS A 1 88 ? 12.433 37.927 12.945 1.00 84.06 88 LYS A C 1
ATOM 653 O O . LYS A 1 88 ? 13.313 38.417 13.643 1.00 84.06 88 LYS A O 1
ATOM 658 N N . LEU A 1 89 ? 12.124 36.630 12.982 1.00 82.25 89 LEU A N 1
ATOM 659 C CA . LEU A 1 89 ? 12.778 35.676 13.875 1.00 82.25 89 LEU A CA 1
ATOM 660 C C . LEU A 1 89 ? 14.290 35.597 13.625 1.00 82.25 89 LEU A C 1
ATOM 662 O O . LEU A 1 89 ? 15.081 35.565 14.564 1.00 82.25 89 LEU A O 1
ATOM 666 N N . LYS A 1 90 ? 14.709 35.599 12.357 1.00 79.75 90 LYS A N 1
ATOM 667 C CA . LYS A 1 90 ? 16.126 35.618 11.983 1.00 79.75 90 LYS A CA 1
ATOM 668 C C . LYS A 1 90 ? 16.839 36.854 12.522 1.00 79.75 90 LYS A C 1
ATOM 670 O O . LYS A 1 90 ? 17.989 36.730 12.938 1.00 79.75 90 LYS A O 1
ATOM 675 N N . ASP A 1 91 ? 16.199 38.019 12.503 1.00 79.81 91 ASP A N 1
ATOM 676 C CA . ASP A 1 91 ? 16.781 39.252 13.035 1.00 79.81 91 ASP A CA 1
ATOM 677 C C . ASP A 1 91 ? 16.788 39.271 14.570 1.00 79.81 91 ASP A C 1
ATOM 679 O O . ASP A 1 91 ? 17.803 39.652 15.155 1.00 79.81 91 ASP A O 1
ATOM 683 N N . ASP A 1 92 ? 15.741 38.751 15.215 1.00 77.62 92 ASP A N 1
ATOM 684 C CA . ASP A 1 92 ? 15.668 38.585 16.676 1.00 77.62 92 ASP A CA 1
ATOM 685 C C . ASP A 1 92 ? 16.733 37.597 17.206 1.00 77.62 92 ASP A C 1
ATOM 687 O O . ASP A 1 92 ? 17.232 37.737 18.325 1.00 77.62 92 ASP A O 1
ATOM 691 N N . LEU A 1 93 ? 17.129 36.615 16.387 1.00 73.75 93 LEU A N 1
ATOM 692 C CA . LEU A 1 93 ? 18.170 35.628 16.696 1.00 73.75 93 LEU A CA 1
ATOM 693 C C . LEU A 1 93 ? 19.593 36.078 16.319 1.00 73.75 93 LEU A C 1
ATOM 695 O O . LEU A 1 93 ? 20.560 35.368 16.620 1.00 73.75 93 LEU A O 1
ATOM 699 N N . ARG A 1 94 ? 19.775 37.231 15.655 1.00 68.56 94 ARG A N 1
ATOM 700 C CA . ARG A 1 94 ? 21.122 37.712 15.310 1.00 68.56 94 ARG A CA 1
ATOM 701 C C . ARG A 1 94 ? 21.865 38.167 16.569 1.00 68.56 94 ARG A C 1
ATOM 703 O O . ARG A 1 94 ? 21.371 39.021 17.303 1.00 68.56 94 ARG A O 1
ATOM 710 N N . PRO A 1 95 ? 23.112 37.710 16.780 1.00 59.59 95 PRO A N 1
ATOM 711 C CA . PRO A 1 95 ? 23.920 38.216 17.876 1.00 59.59 95 PRO A CA 1
ATOM 712 C C . PRO A 1 95 ? 24.237 39.699 17.650 1.00 59.59 95 PRO A C 1
ATOM 714 O O . PRO A 1 95 ? 24.663 40.094 16.555 1.00 59.59 95 PRO A O 1
ATOM 717 N N . SER A 1 96 ? 24.050 40.517 18.689 1.00 56.84 96 SER A N 1
ATOM 718 C CA . SER A 1 96 ? 24.318 41.957 18.622 1.00 56.84 96 SER A CA 1
ATOM 719 C C . SER A 1 96 ? 25.791 42.232 18.289 1.00 56.84 96 SER A C 1
ATOM 721 O O . SER A 1 96 ? 26.682 41.405 18.513 1.00 56.84 96 SER A O 1
ATOM 723 N N . SER A 1 97 ? 26.086 43.420 17.761 1.00 49.84 97 SER A N 1
ATOM 724 C CA . SER A 1 97 ? 27.458 43.876 17.481 1.00 49.84 97 SER A CA 1
ATOM 725 C C . SER A 1 97 ? 28.384 43.777 18.706 1.00 49.84 97 SER A C 1
ATOM 727 O O . SER A 1 97 ? 29.573 43.501 18.545 1.00 49.84 97 SER A O 1
ATOM 729 N N . ALA A 1 98 ? 27.838 43.874 19.924 1.00 46.19 98 ALA A N 1
ATOM 730 C CA . ALA A 1 98 ? 28.565 43.642 21.172 1.00 46.19 98 ALA A CA 1
ATOM 731 C C . ALA A 1 98 ? 28.980 42.166 21.367 1.00 46.19 98 ALA A C 1
ATOM 733 O O . ALA A 1 98 ? 30.104 41.897 21.784 1.00 46.19 98 ALA A O 1
ATOM 734 N N . GLN A 1 99 ? 28.141 41.191 20.993 1.00 50.91 99 GLN A N 1
ATOM 735 C CA . GLN A 1 99 ? 28.466 39.755 21.077 1.00 50.91 99 GLN A CA 1
ATOM 736 C C . GLN A 1 99 ? 29.487 39.305 20.019 1.00 50.91 99 GLN A C 1
ATOM 738 O O . GLN A 1 99 ? 30.268 38.382 20.262 1.00 50.91 99 GLN A O 1
ATOM 743 N N . LYS A 1 100 ? 29.544 39.974 18.857 1.00 49.44 100 LYS A N 1
ATOM 744 C CA . LYS A 1 100 ? 30.575 39.715 17.832 1.00 49.44 100 LYS A CA 1
ATOM 745 C C . LYS A 1 100 ? 31.973 40.157 18.273 1.00 49.44 100 LYS A C 1
ATOM 747 O O . LYS A 1 100 ? 32.942 39.479 17.938 1.00 49.44 100 LYS A O 1
ATOM 752 N N . ALA A 1 101 ? 32.085 41.242 19.044 1.00 45.47 101 ALA A N 1
ATOM 753 C CA . ALA A 1 101 ? 33.362 41.697 19.598 1.00 45.47 101 ALA A CA 1
ATOM 754 C C . ALA A 1 101 ? 33.926 40.708 20.639 1.00 45.47 101 ALA A C 1
ATOM 756 O O . ALA A 1 101 ? 35.127 40.438 20.645 1.00 45.47 101 ALA A O 1
ATOM 757 N N . PHE A 1 102 ? 33.051 40.082 21.435 1.00 42.47 102 PHE A N 1
ATOM 758 C CA . PHE A 1 102 ? 33.424 39.062 22.423 1.00 42.47 102 PHE A CA 1
ATOM 759 C C . PHE A 1 102 ? 33.933 37.744 21.811 1.00 42.47 102 PHE A C 1
ATOM 761 O O . PHE A 1 102 ? 34.673 37.031 22.475 1.00 42.47 102 PHE A O 1
ATOM 768 N N . ARG A 1 103 ? 33.641 37.431 20.536 1.00 45.41 103 ARG A N 1
ATOM 769 C CA . ARG A 1 103 ? 34.161 36.220 19.858 1.00 45.41 103 ARG A CA 1
ATOM 770 C C . ARG A 1 103 ? 35.675 36.232 19.601 1.00 45.41 103 ARG A C 1
ATOM 772 O O . ARG A 1 103 ? 36.226 35.179 19.292 1.00 45.41 103 ARG A O 1
ATOM 779 N N . ARG A 1 104 ? 36.355 37.384 19.699 1.00 48.50 104 ARG A N 1
ATOM 780 C CA . ARG A 1 104 ? 37.820 37.463 19.518 1.00 48.50 104 ARG A CA 1
ATOM 781 C C . ARG A 1 104 ? 38.619 37.052 20.762 1.00 48.50 104 ARG A C 1
ATOM 783 O O . ARG A 1 104 ? 39.819 36.834 20.646 1.00 48.50 104 ARG A O 1
ATOM 790 N N . LEU A 1 105 ? 37.973 36.890 21.918 1.00 38.38 105 LEU A N 1
ATOM 791 C CA . LEU A 1 105 ? 38.576 36.360 23.144 1.00 38.38 105 LEU A CA 1
ATOM 792 C C . LEU A 1 105 ? 37.810 35.098 23.573 1.00 38.38 105 LEU A C 1
ATOM 794 O O . LEU A 1 105 ? 36.595 35.019 23.443 1.00 38.38 105 LEU A O 1
ATOM 798 N N . ARG A 1 106 ? 38.546 34.069 24.002 1.00 40.72 106 ARG A N 1
ATOM 799 C CA . ARG A 1 106 ? 38.068 32.704 24.298 1.00 40.72 106 ARG A CA 1
ATOM 800 C C . ARG A 1 106 ? 36.702 32.628 25.015 1.00 40.72 106 ARG A C 1
ATOM 802 O O . ARG A 1 106 ? 36.504 33.260 26.043 1.00 40.72 106 ARG A O 1
ATOM 809 N N . VAL A 1 107 ? 35.844 31.753 24.468 1.00 49.94 107 VAL A N 1
ATOM 810 C CA . VAL A 1 107 ? 34.669 31.043 25.029 1.00 49.94 107 VAL A CA 1
ATOM 811 C C . VAL A 1 107 ? 34.065 31.647 26.309 1.00 49.94 107 VAL A C 1
ATOM 813 O O . VAL A 1 107 ? 34.374 31.224 27.418 1.00 49.94 107 VAL A O 1
ATOM 816 N N . GLY A 1 108 ? 33.125 32.578 26.132 1.00 46.44 108 GLY A N 1
ATOM 817 C CA . GLY A 1 108 ? 32.160 32.998 27.151 1.00 46.44 108 GLY A CA 1
ATOM 818 C C . GLY A 1 108 ? 30.738 32.828 26.611 1.00 46.44 108 GLY A C 1
ATOM 819 O O . GLY A 1 108 ? 30.457 33.253 25.493 1.00 46.44 108 GLY A O 1
ATOM 820 N N . ALA A 1 109 ? 29.888 32.144 27.380 1.00 53.34 109 ALA A N 1
ATOM 821 C CA . ALA A 1 109 ? 28.570 31.619 27.021 1.00 53.34 109 ALA A CA 1
ATOM 822 C C . ALA A 1 109 ? 27.705 32.554 26.152 1.00 53.34 109 ALA A C 1
ATOM 824 O O . ALA A 1 109 ? 27.412 33.691 26.531 1.00 53.34 109 ALA A O 1
ATOM 825 N N . LEU A 1 110 ? 27.231 32.043 25.007 1.00 60.06 110 LEU A N 1
ATOM 826 C CA . LEU A 1 110 ? 26.103 32.660 24.312 1.00 60.06 110 LEU A CA 1
ATOM 827 C C . LEU A 1 110 ? 24.909 32.692 25.277 1.00 60.06 110 LEU A C 1
ATOM 829 O O . LEU A 1 110 ? 24.669 31.738 26.005 1.00 60.06 110 LEU A O 1
ATOM 833 N N . LYS A 1 111 ? 24.167 33.797 25.307 1.00 64.88 111 LYS A N 1
ATOM 834 C CA . LYS A 1 111 ? 22.919 33.898 26.071 1.00 64.88 111 LYS A CA 1
ATOM 835 C C . LYS A 1 111 ? 21.760 33.856 25.086 1.00 64.88 111 LYS A C 1
ATOM 837 O O . LYS A 1 111 ? 21.769 34.635 24.132 1.00 64.88 111 LYS A O 1
ATOM 842 N N . TRP A 1 112 ? 20.810 32.950 25.310 1.00 74.81 112 TRP A N 1
ATOM 843 C CA . TRP A 1 112 ? 19.610 32.816 24.484 1.00 74.81 112 TRP A CA 1
ATOM 844 C C . TRP A 1 112 ? 18.836 34.150 24.454 1.00 74.81 112 TRP A C 1
ATOM 846 O O . TRP A 1 112 ? 18.565 34.702 25.526 1.00 74.81 112 TRP A O 1
ATOM 856 N N . PRO A 1 113 ? 18.554 34.721 23.267 1.00 70.19 113 PRO A N 1
ATOM 857 C CA . PRO A 1 113 ? 18.036 36.085 23.147 1.00 70.19 113 PRO A CA 1
ATOM 858 C C . PRO A 1 113 ? 16.514 36.194 23.332 1.00 70.19 113 PRO A C 1
ATOM 860 O O . PRO A 1 113 ? 16.022 37.288 23.607 1.00 70.19 113 PRO A O 1
ATOM 863 N N . LEU A 1 114 ? 15.771 35.087 23.221 1.00 73.25 114 LEU A N 1
ATOM 864 C CA . LEU A 1 114 ? 14.307 35.066 23.302 1.00 73.25 114 LEU A CA 1
ATOM 865 C C . LEU A 1 114 ? 13.825 34.653 24.702 1.00 73.25 114 LEU A C 1
ATOM 867 O O . LEU A 1 114 ? 14.412 33.785 25.347 1.00 73.25 114 LEU A O 1
ATOM 871 N N . LYS A 1 115 ? 12.723 35.239 25.183 1.00 76.75 115 LYS A N 1
ATOM 872 C CA . LYS A 1 115 ? 12.037 34.752 26.395 1.00 76.75 115 LYS A CA 1
ATOM 873 C C . LYS A 1 115 ? 11.086 33.612 26.020 1.00 76.75 115 LYS A C 1
ATOM 875 O O . LYS A 1 115 ? 10.562 33.605 24.913 1.00 76.75 115 LYS A O 1
ATOM 880 N N . SER A 1 116 ? 10.782 32.699 26.948 1.00 74.12 116 SER A N 1
ATOM 881 C CA . SER A 1 116 ? 9.898 31.545 26.669 1.00 74.12 116 SER A CA 1
ATOM 882 C C . SER A 1 116 ? 8.518 31.954 26.122 1.00 74.12 116 SER A C 1
ATOM 884 O O . SER A 1 116 ? 8.040 31.373 25.155 1.00 74.12 116 SER A O 1
ATOM 886 N N . LYS A 1 117 ? 7.931 33.054 26.619 1.00 72.88 117 LYS A N 1
ATOM 887 C CA . LYS A 1 117 ? 6.674 33.609 26.080 1.00 72.88 117 LYS A CA 1
ATOM 888 C C . LYS A 1 117 ? 6.790 34.082 24.621 1.00 72.88 117 LYS A C 1
ATOM 890 O O . LYS A 1 117 ? 5.824 34.001 23.865 1.00 72.88 117 LYS A O 1
ATOM 895 N N . ASP A 1 118 ? 7.958 34.584 24.228 1.00 74.06 118 ASP A N 1
ATOM 896 C CA . ASP A 1 118 ? 8.223 35.019 22.854 1.00 74.06 118 ASP A CA 1
ATOM 897 C C . ASP A 1 118 ? 8.452 33.802 21.944 1.00 74.06 118 ASP A C 1
ATOM 899 O O . ASP A 1 118 ? 7.919 33.766 20.837 1.00 74.06 118 ASP A O 1
ATOM 903 N N . VAL A 1 119 ? 9.143 32.764 22.439 1.00 74.62 119 VAL A N 1
ATOM 904 C CA . VAL A 1 119 ? 9.312 31.479 21.735 1.00 74.62 119 VAL A CA 1
ATOM 905 C C . VAL A 1 119 ? 7.962 30.803 21.503 1.00 74.62 119 VAL A C 1
ATOM 907 O O . VAL A 1 119 ? 7.674 30.400 20.382 1.00 74.62 119 VAL A O 1
ATOM 910 N N . GLU A 1 120 ? 7.099 30.735 22.517 1.00 73.50 120 GLU A N 1
ATOM 911 C CA . GLU A 1 120 ? 5.762 30.143 22.403 1.00 73.50 120 GLU A CA 1
ATOM 912 C C . GLU A 1 120 ? 4.899 30.872 21.364 1.00 73.50 120 GLU A C 1
ATOM 914 O O . GLU A 1 120 ? 4.217 30.242 20.552 1.00 73.50 120 GLU A O 1
ATOM 919 N N . LYS A 1 121 ? 4.979 32.208 21.331 1.00 77.25 121 LYS A N 1
ATOM 920 C CA . LYS A 1 121 ? 4.283 33.021 20.330 1.00 77.25 121 LYS A CA 1
ATOM 921 C C . LYS A 1 121 ? 4.782 32.725 18.916 1.00 77.25 121 LYS A C 1
ATOM 923 O O . LYS A 1 121 ? 3.964 32.584 18.011 1.00 77.25 121 LYS A O 1
ATOM 928 N N . VAL A 1 122 ? 6.096 32.619 18.736 1.00 75.25 122 VAL A N 1
ATOM 929 C CA . VAL A 1 122 ? 6.717 32.335 17.436 1.00 75.25 122 VAL A CA 1
ATOM 930 C C . VAL A 1 122 ? 6.406 30.911 16.972 1.00 75.25 122 VAL A C 1
ATOM 932 O O . VAL A 1 122 ? 5.984 30.733 15.836 1.00 75.25 122 VAL A O 1
ATOM 935 N N . VAL A 1 123 ? 6.524 29.913 17.851 1.00 76.69 123 VAL A N 1
ATOM 936 C CA . VAL A 1 123 ? 6.160 28.507 17.586 1.00 76.69 123 VAL A CA 1
ATOM 937 C C . VAL A 1 123 ? 4.700 28.407 17.145 1.00 76.69 123 VAL A C 1
ATOM 939 O O . VAL A 1 123 ? 4.404 27.802 16.119 1.00 76.69 123 VAL A O 1
ATOM 942 N N . LYS A 1 124 ? 3.783 29.081 17.852 1.00 77.38 124 LYS A N 1
ATOM 943 C CA . LYS A 1 124 ? 2.359 29.102 17.491 1.00 77.38 124 LYS A CA 1
ATOM 944 C C . LYS A 1 124 ? 2.104 29.781 16.140 1.00 77.38 124 LYS A C 1
ATOM 946 O O . LYS A 1 124 ? 1.228 29.346 15.397 1.00 77.38 124 LYS A O 1
ATOM 951 N N . GLN A 1 125 ? 2.844 30.843 15.820 1.00 76.00 125 GLN A N 1
ATOM 952 C CA . GLN A 1 125 ? 2.726 31.550 14.540 1.00 76.00 125 GLN A CA 1
ATOM 953 C C . GLN A 1 125 ? 3.268 30.721 13.369 1.00 76.00 125 GLN A C 1
ATOM 955 O O . GLN A 1 125 ? 2.579 30.594 12.361 1.00 76.00 125 GLN A O 1
ATOM 960 N N . LEU A 1 126 ? 4.450 30.114 13.511 1.00 75.94 126 LEU A N 1
ATOM 961 C CA . LEU A 1 126 ? 5.056 29.273 12.473 1.00 75.94 126 LEU A CA 1
ATOM 962 C C . LEU A 1 126 ? 4.264 27.980 12.252 1.00 75.94 126 LEU A C 1
ATOM 964 O O . LEU A 1 126 ? 4.004 27.629 11.103 1.00 75.94 126 LEU A O 1
ATOM 968 N N . GLY A 1 127 ? 3.791 27.340 13.326 1.00 71.44 127 GLY A N 1
ATOM 969 C CA . GLY A 1 127 ? 2.916 26.169 13.234 1.00 71.44 127 GLY A CA 1
ATOM 970 C C . GLY A 1 127 ? 1.600 26.486 12.517 1.00 71.44 127 GLY A C 1
ATOM 971 O O . GLY A 1 127 ? 1.162 25.725 11.657 1.00 71.44 127 GLY A O 1
ATOM 972 N N . ARG A 1 128 ? 1.007 27.662 12.778 1.00 78.94 128 ARG A N 1
ATOM 973 C CA . ARG A 1 128 ? -0.181 28.136 12.048 1.00 78.94 128 ARG A CA 1
ATOM 974 C C . ARG A 1 128 ? 0.113 28.393 10.567 1.00 78.94 128 ARG A C 1
ATOM 976 O O . ARG A 1 128 ? -0.713 28.047 9.729 1.00 78.94 128 ARG A O 1
ATOM 983 N N . CYS A 1 129 ? 1.272 28.965 10.238 1.00 76.12 129 CYS A N 1
ATOM 984 C CA . CYS A 1 129 ? 1.684 29.168 8.846 1.00 76.12 129 CYS A CA 1
ATOM 985 C C . CYS A 1 129 ? 1.844 27.827 8.115 1.00 76.12 129 CYS A C 1
ATOM 987 O O . CYS A 1 129 ? 1.275 27.654 7.042 1.00 76.12 129 CYS A O 1
ATOM 989 N N . GLY A 1 130 ? 2.535 26.855 8.722 1.00 72.25 130 GLY A N 1
ATOM 990 C CA . GLY A 1 130 ? 2.712 25.517 8.149 1.00 72.25 130 GLY A CA 1
ATOM 991 C C . GLY A 1 130 ? 1.385 24.779 7.947 1.00 72.25 130 GLY A C 1
ATOM 992 O O . GLY A 1 130 ? 1.160 24.181 6.897 1.00 72.25 130 GLY A O 1
ATOM 993 N N . GLN A 1 131 ? 0.460 24.889 8.906 1.00 76.56 131 GLN A N 1
ATOM 994 C CA . GLN A 1 131 ? -0.893 24.336 8.782 1.00 76.56 131 GLN A CA 1
ATOM 995 C C . GLN A 1 131 ? -1.699 25.010 7.668 1.00 76.56 131 GLN A C 1
ATOM 997 O O . GLN A 1 131 ? -2.353 24.314 6.899 1.00 76.56 131 GLN A O 1
ATOM 1002 N N . ASN A 1 132 ? -1.634 26.338 7.543 1.00 73.50 132 ASN A N 1
ATOM 1003 C CA . ASN A 1 132 ? -2.329 27.070 6.481 1.00 73.50 132 ASN A CA 1
ATOM 1004 C C . ASN A 1 132 ? -1.785 26.714 5.089 1.00 73.50 132 ASN A C 1
ATOM 1006 O O . ASN A 1 132 ? -2.573 26.527 4.165 1.00 73.50 132 ASN A O 1
ATOM 1010 N N . ILE A 1 133 ? -0.461 26.587 4.948 1.00 73.56 133 ILE A N 1
ATOM 1011 C CA . ILE A 1 133 ? 0.199 26.173 3.701 1.00 73.56 133 ILE A CA 1
ATOM 1012 C C . ILE A 1 133 ? -0.202 24.735 3.343 1.00 73.56 133 ILE A C 1
ATOM 1014 O O . ILE A 1 133 ? -0.612 24.478 2.214 1.00 73.56 133 ILE A O 1
ATOM 1018 N N . SER A 1 134 ? -0.168 23.817 4.313 1.00 70.81 134 SER A N 1
ATOM 1019 C CA . SER A 1 134 ? -0.577 22.417 4.128 1.00 70.81 134 SER A CA 1
ATOM 1020 C C . SER A 1 134 ? -2.060 22.280 3.764 1.00 70.81 134 SER A C 1
ATOM 1022 O O . SER A 1 134 ? -2.405 21.568 2.826 1.00 70.81 134 SER A O 1
ATOM 1024 N N . LEU A 1 135 ? -2.943 23.020 4.440 1.00 69.94 135 LEU A N 1
ATOM 1025 C CA . LEU A 1 135 ? -4.376 23.029 4.145 1.00 69.94 135 LEU A CA 1
ATOM 1026 C C . LEU A 1 135 ? -4.649 23.586 2.741 1.00 69.94 135 LEU A C 1
ATOM 1028 O O . LEU A 1 135 ? -5.448 23.022 2.000 1.00 69.94 135 LEU A O 1
ATOM 1032 N N . ALA A 1 136 ? -3.971 24.670 2.356 1.00 64.88 136 ALA A N 1
ATOM 1033 C CA . ALA A 1 136 ? -4.105 25.255 1.026 1.00 64.88 136 ALA A CA 1
ATOM 1034 C C . ALA A 1 136 ? -3.582 24.314 -0.078 1.00 64.88 136 ALA A C 1
ATOM 1036 O O . ALA A 1 136 ? -4.229 24.180 -1.114 1.00 64.88 136 ALA A O 1
ATOM 1037 N N . LEU A 1 137 ? -2.481 23.595 0.171 1.00 61.81 137 LEU A N 1
ATOM 1038 C CA . LEU A 1 137 ? -1.975 22.540 -0.716 1.00 61.81 137 LEU A CA 1
ATOM 1039 C C . LEU A 1 137 ? -2.943 21.367 -0.837 1.00 61.81 137 LEU A C 1
ATOM 1041 O O . LEU A 1 137 ? -3.170 20.886 -1.940 1.00 61.81 137 LEU A O 1
ATOM 1045 N N . GLN A 1 138 ? -3.536 20.913 0.269 1.00 61.81 138 GLN A N 1
ATOM 1046 C CA . GLN A 1 138 ? -4.536 19.846 0.246 1.00 61.81 138 GLN A CA 1
ATOM 1047 C C . GLN A 1 138 ? -5.775 20.261 -0.555 1.00 61.81 138 GLN A C 1
ATOM 1049 O O . GLN A 1 138 ? -6.307 19.448 -1.307 1.00 61.81 138 GLN A O 1
ATOM 1054 N N . VAL A 1 139 ? -6.209 21.522 -0.456 1.00 55.12 139 VAL A N 1
ATOM 1055 C CA . VAL A 1 139 ? -7.308 22.072 -1.269 1.00 55.12 139 VAL A CA 1
ATOM 1056 C C . VAL A 1 139 ? -6.951 22.071 -2.764 1.00 55.12 139 VAL A C 1
ATOM 1058 O O . VAL A 1 139 ? -7.749 21.609 -3.577 1.00 55.12 139 VAL A O 1
ATOM 1061 N N . ASP A 1 140 ? -5.738 22.482 -3.144 1.00 48.44 140 ASP A N 1
ATOM 1062 C CA . ASP A 1 140 ? -5.313 22.504 -4.556 1.00 48.44 140 ASP A CA 1
ATOM 1063 C C . ASP A 1 140 ? -4.995 21.096 -5.125 1.00 48.44 140 ASP A C 1
ATOM 1065 O O . ASP A 1 140 ? -5.274 20.810 -6.297 1.00 48.44 140 ASP A O 1
ATOM 1069 N N . GLN A 1 141 ? -4.488 20.169 -4.301 1.00 50.16 141 GLN A N 1
ATOM 1070 C CA . GLN A 1 141 ? -4.257 18.761 -4.663 1.00 50.16 141 GLN A CA 1
ATOM 1071 C C . GLN A 1 141 ? -5.569 17.973 -4.799 1.00 50.16 141 GLN A C 1
ATOM 1073 O O . GLN A 1 141 ? -5.705 17.145 -5.702 1.00 50.16 141 GLN A O 1
ATOM 1078 N N . THR A 1 142 ? -6.568 18.255 -3.956 1.00 45.34 142 THR A N 1
ATOM 1079 C CA . THR A 1 142 ? -7.908 17.644 -4.062 1.00 45.34 142 THR A CA 1
ATOM 1080 C C . THR A 1 142 ? -8.703 18.170 -5.260 1.00 45.34 142 THR A C 1
ATOM 1082 O O . THR A 1 142 ? -9.477 17.410 -5.845 1.00 45.34 142 THR A O 1
ATOM 1085 N N . LEU A 1 143 ? -8.456 19.415 -5.691 1.00 40.94 143 LEU A N 1
ATOM 1086 C CA . LEU A 1 143 ? -8.990 19.987 -6.936 1.00 40.94 143 LEU A CA 1
ATOM 1087 C C . LEU A 1 143 ? -8.422 19.327 -8.206 1.00 40.94 143 LEU A C 1
ATOM 1089 O O . LEU A 1 143 ? -9.097 19.322 -9.234 1.00 40.94 143 LEU A O 1
ATOM 1093 N N . SER A 1 144 ? -7.211 18.763 -8.146 1.00 39.56 144 SER A N 1
ATOM 1094 C CA . SER A 1 144 ? -6.525 18.186 -9.315 1.00 39.56 144 SER A CA 1
ATOM 1095 C C . SER A 1 144 ? -6.799 16.691 -9.526 1.00 39.56 144 SER A C 1
ATOM 1097 O O . SER A 1 144 ? -6.615 16.198 -10.635 1.00 39.56 144 SER A O 1
ATOM 1099 N N . ASN A 1 145 ? -7.272 15.967 -8.502 1.00 34.56 145 ASN A N 1
ATOM 1100 C CA . ASN A 1 145 ? -7.331 14.498 -8.525 1.00 34.56 145 ASN A CA 1
ATOM 1101 C C . ASN A 1 145 ? -8.742 13.883 -8.569 1.00 34.56 145 ASN A C 1
ATOM 1103 O O . ASN A 1 145 ? -8.909 12.702 -8.278 1.00 34.56 145 ASN A O 1
ATOM 1107 N N . THR A 1 146 ? -9.784 14.642 -8.929 1.00 32.41 146 THR A N 1
ATOM 1108 C CA . THR A 1 146 ? -11.146 14.086 -9.017 1.00 32.41 146 THR A CA 1
ATOM 1109 C C . THR A 1 146 ? -11.978 14.681 -10.157 1.00 32.41 146 THR A C 1
ATOM 1111 O O . THR A 1 146 ? -12.383 15.837 -10.137 1.00 32.41 146 THR A O 1
ATOM 1114 N N . LEU A 1 147 ? -12.363 13.821 -11.109 1.00 33.56 147 LEU A N 1
ATOM 1115 C CA . LEU A 1 147 ? -13.541 13.982 -11.981 1.00 33.56 147 LEU A CA 1
ATOM 1116 C C . LEU A 1 147 ? -14.866 13.756 -11.213 1.00 33.56 147 LEU A C 1
ATOM 1118 O O . LEU A 1 147 ? -15.914 13.513 -11.804 1.00 33.56 147 LEU A O 1
ATOM 1122 N N . TYR A 1 148 ? -14.832 13.871 -9.886 1.00 33.69 148 TYR A N 1
ATOM 1123 C CA . TYR A 1 148 ? -15.998 13.994 -9.029 1.00 33.69 148 TYR A CA 1
ATOM 1124 C C . TYR A 1 148 ? -15.988 15.394 -8.442 1.00 33.69 148 TYR A C 1
ATOM 1126 O O . TYR A 1 148 ? -15.006 15.842 -7.863 1.00 33.69 148 TYR A O 1
ATOM 1134 N N . ARG A 1 149 ? -17.107 16.089 -8.618 1.00 32.41 149 ARG A N 1
ATOM 1135 C CA . ARG A 1 149 ? -17.387 17.398 -8.041 1.00 32.41 149 ARG A CA 1
ATOM 1136 C C . ARG A 1 149 ? -17.335 17.260 -6.512 1.00 32.41 149 ARG A C 1
ATOM 1138 O O . ARG A 1 149 ? -18.350 16.968 -5.888 1.00 32.41 149 ARG A O 1
ATOM 1145 N N . ASN A 1 150 ? -16.154 17.427 -5.921 1.00 34.38 150 ASN A N 1
ATOM 1146 C CA . ASN A 1 150 ? -15.992 17.610 -4.486 1.00 34.38 150 ASN A CA 1
ATOM 1147 C C . ASN A 1 150 ? -16.647 18.943 -4.140 1.00 34.38 150 ASN A C 1
ATOM 1149 O O . ASN A 1 150 ? -16.040 20.007 -4.225 1.00 34.38 150 ASN A O 1
ATOM 1153 N N . VAL A 1 151 ? -17.933 18.886 -3.813 1.00 38.97 151 VAL A N 1
ATOM 1154 C CA . VAL A 1 151 ? -18.596 19.970 -3.109 1.00 38.97 151 VAL A CA 1
ATOM 1155 C C . VAL A 1 151 ? -17.903 20.037 -1.756 1.00 38.97 151 VAL A C 1
ATOM 1157 O O . VAL A 1 151 ? -18.108 19.170 -0.907 1.00 38.97 151 VAL A O 1
ATOM 1160 N N . ALA A 1 152 ? -17.043 21.034 -1.556 1.00 43.25 152 ALA A N 1
ATOM 1161 C CA . ALA A 1 152 ? -16.633 21.391 -0.214 1.00 43.25 152 ALA A CA 1
ATOM 1162 C C . ALA A 1 152 ? -17.928 21.687 0.554 1.00 43.25 152 ALA A C 1
ATOM 1164 O O . ALA A 1 152 ? -18.613 22.661 0.264 1.00 43.25 152 ALA A O 1
ATOM 1165 N N . LEU A 1 153 ? -18.309 20.832 1.509 1.00 43.44 153 LEU A N 1
ATOM 1166 C CA . LEU A 1 153 ? -19.526 21.028 2.315 1.00 43.44 153 LEU A CA 1
ATOM 1167 C C . LEU A 1 153 ? -19.516 22.382 3.054 1.00 43.44 153 LEU A C 1
ATOM 1169 O O . LEU A 1 153 ? -20.563 22.879 3.445 1.00 43.44 153 LEU A O 1
ATOM 1173 N N . GLN A 1 154 ? -18.334 22.991 3.208 1.00 44.59 154 GLN A N 1
ATOM 1174 C CA . GLN A 1 154 ? -18.133 24.340 3.746 1.00 44.59 154 GLN A CA 1
ATOM 1175 C C . GLN A 1 154 ? -18.474 25.472 2.756 1.00 44.59 154 GLN A C 1
ATOM 1177 O O . GLN A 1 154 ? -18.618 26.614 3.179 1.00 44.59 154 GLN A O 1
ATOM 1182 N N . GLU A 1 155 ? -18.603 25.173 1.462 1.00 50.62 155 GLU A N 1
ATOM 1183 C CA . GLU A 1 155 ? -18.996 26.108 0.398 1.00 50.62 155 GLU A CA 1
ATOM 1184 C C . GLU A 1 155 ? -20.475 25.967 0.003 1.00 50.62 155 GLU A C 1
ATOM 1186 O O . GLU A 1 155 ? -20.973 26.749 -0.808 1.00 50.62 155 GLU A O 1
ATOM 1191 N N . VAL A 1 156 ? -21.199 24.995 0.577 1.00 61.00 156 VAL A N 1
ATOM 1192 C CA . VAL A 1 156 ? -22.649 24.873 0.391 1.00 61.00 156 VAL A CA 1
ATOM 1193 C C . VAL A 1 156 ? -23.325 26.003 1.166 1.00 61.00 156 VAL A C 1
ATOM 1195 O O . VAL A 1 156 ? -23.157 26.086 2.385 1.00 61.00 156 VAL A O 1
ATOM 1198 N N . PRO A 1 157 ? -24.099 26.877 0.501 1.00 75.19 157 PRO A N 1
ATOM 1199 C CA . PRO A 1 157 ? -24.808 27.938 1.198 1.00 75.19 157 PRO A CA 1
ATOM 1200 C C . PRO A 1 157 ? -25.746 27.372 2.270 1.00 75.19 157 PRO A C 1
ATOM 1202 O O . PRO A 1 157 ? -26.451 26.394 2.020 1.00 75.19 157 PRO A O 1
ATOM 1205 N N . GLU A 1 158 ? -25.814 28.014 3.440 1.00 75.81 158 GLU A N 1
ATOM 1206 C CA . GLU A 1 158 ? -26.634 27.536 4.568 1.00 75.81 158 GLU A CA 1
ATOM 1207 C C . GLU A 1 158 ? -28.105 27.317 4.187 1.00 75.81 158 GLU A C 1
ATOM 1209 O O . GLU A 1 158 ? -28.718 26.367 4.662 1.00 75.81 158 GLU A O 1
ATOM 1214 N N . TYR A 1 159 ? -28.655 28.125 3.274 1.00 80.44 159 TYR A N 1
ATOM 1215 C CA . TYR A 1 159 ? -30.033 27.965 2.797 1.00 80.44 159 TYR A CA 1
ATOM 1216 C C . TYR A 1 159 ? -30.264 26.645 2.039 1.00 80.44 159 TYR A C 1
ATOM 1218 O O . TYR A 1 159 ? -31.367 26.106 2.084 1.00 80.44 159 TYR A O 1
ATOM 1226 N N . VAL A 1 160 ? -29.241 26.109 1.357 1.00 80.69 160 VAL A N 1
ATOM 1227 C CA . VAL A 1 160 ? -29.320 24.814 0.657 1.00 80.69 160 VAL A CA 1
ATOM 1228 C C . VAL A 1 160 ? -29.330 23.685 1.681 1.00 80.69 160 VAL A C 1
ATOM 1230 O O . VAL A 1 160 ? -30.187 22.811 1.617 1.00 80.69 160 VAL A O 1
ATOM 1233 N N . ILE A 1 161 ? -28.449 23.755 2.685 1.00 78.06 161 ILE A N 1
ATOM 1234 C CA . ILE A 1 161 ? -28.408 22.776 3.782 1.00 78.06 161 ILE A CA 1
ATOM 1235 C C . ILE A 1 161 ? -29.733 22.778 4.550 1.00 78.06 161 ILE A C 1
ATOM 1237 O O . ILE A 1 161 ? -30.258 21.714 4.859 1.00 78.06 161 ILE A O 1
ATOM 1241 N N . GLN A 1 162 ? -30.295 23.958 4.831 1.00 84.44 162 GLN A N 1
ATOM 1242 C CA . GLN A 1 162 ? -31.593 24.095 5.494 1.00 84.44 162 GLN A CA 1
ATOM 1243 C C . GLN A 1 162 ? -32.725 23.483 4.668 1.00 84.44 162 GLN A C 1
ATOM 1245 O O . GLN A 1 162 ? -33.559 22.766 5.219 1.00 84.44 162 GLN A O 1
ATOM 1250 N N . HIS A 1 163 ? -32.748 23.731 3.355 1.00 86.88 163 HIS A N 1
ATOM 1251 C CA . HIS A 1 163 ? -33.758 23.160 2.468 1.00 86.88 163 HIS A CA 1
ATOM 1252 C C . HIS A 1 163 ? -33.675 21.628 2.428 1.00 86.88 163 HIS A C 1
ATOM 1254 O O . HIS A 1 163 ? -34.678 20.952 2.668 1.00 86.88 163 HIS A O 1
ATOM 1260 N N . ASP A 1 164 ? -32.476 21.083 2.217 1.00 85.19 164 ASP A N 1
ATOM 1261 C CA . ASP A 1 164 ? -32.245 19.638 2.165 1.00 85.19 164 ASP A CA 1
ATOM 1262 C C . ASP A 1 164 ? -32.531 18.971 3.518 1.00 85.19 164 ASP A C 1
ATOM 1264 O O . ASP A 1 164 ? -33.132 17.895 3.571 1.00 85.19 164 ASP A O 1
ATOM 1268 N N . ALA A 1 165 ? -32.157 19.617 4.629 1.00 86.12 165 ALA A N 1
ATOM 1269 C CA . ALA A 1 165 ? -32.472 19.149 5.975 1.00 86.12 165 ALA A CA 1
ATOM 1270 C C . ALA A 1 165 ? -33.981 19.154 6.244 1.00 86.12 165 ALA A C 1
ATOM 1272 O O . ALA A 1 165 ? -34.469 18.195 6.837 1.00 86.12 165 ALA A O 1
ATOM 1273 N N . SER A 1 166 ? -34.723 20.172 5.789 1.00 89.94 166 SER A N 1
ATOM 1274 C CA . SER A 1 166 ? -36.189 20.225 5.924 1.00 89.94 166 SER A CA 1
ATOM 1275 C C . SER A 1 166 ? -36.836 19.069 5.175 1.00 89.94 166 SER A C 1
ATOM 1277 O O . SER A 1 166 ? -37.572 18.287 5.770 1.00 89.94 166 SER A O 1
ATOM 1279 N N . MET A 1 167 ? -36.474 18.893 3.901 1.00 88.62 167 MET A N 1
ATOM 1280 C CA . MET A 1 167 ? -36.982 17.808 3.057 1.00 88.62 167 MET A CA 1
ATOM 1281 C C . MET A 1 167 ? -36.681 16.429 3.658 1.00 88.62 167 MET A C 1
ATOM 1283 O O . MET A 1 167 ? -37.549 15.554 3.707 1.00 88.62 167 MET A O 1
ATOM 1287 N N . PHE A 1 168 ? -35.454 16.230 4.147 1.00 91.00 168 PHE A N 1
ATOM 1288 C CA . PHE A 1 168 ? -35.048 14.984 4.789 1.00 91.00 168 PHE A CA 1
ATOM 1289 C C . PHE A 1 168 ? -35.804 14.731 6.100 1.00 91.00 168 PHE A C 1
ATOM 1291 O O . PHE A 1 168 ? -36.326 13.631 6.292 1.00 91.00 168 PHE A O 1
ATOM 1298 N N . LEU A 1 169 ? -35.879 15.727 6.990 1.00 89.88 169 LEU A N 1
ATOM 1299 C CA . LEU A 1 169 ? -36.551 15.611 8.286 1.00 89.88 169 LEU A CA 1
ATOM 1300 C C . LEU A 1 169 ? -38.046 15.352 8.111 1.00 89.88 169 LEU A C 1
ATOM 1302 O O . LEU A 1 169 ? -38.568 14.437 8.737 1.00 89.88 169 LEU A O 1
ATOM 1306 N N . GLU A 1 170 ? -38.726 16.088 7.231 1.00 90.31 170 GLU A N 1
ATOM 1307 C CA . GLU A 1 170 ? -40.151 15.883 6.942 1.00 90.31 170 GLU A CA 1
ATOM 1308 C C . GLU A 1 170 ? -40.426 14.456 6.463 1.00 90.31 170 GLU A C 1
ATOM 1310 O O . GLU A 1 170 ? -41.337 13.790 6.961 1.00 90.31 170 GLU A O 1
ATOM 1315 N N . HIS A 1 171 ? -39.596 13.951 5.545 1.00 91.00 171 HIS A N 1
ATOM 1316 C CA . HIS A 1 171 ? -39.725 12.590 5.044 1.00 91.00 171 HIS A CA 1
ATOM 1317 C C . HIS A 1 171 ? -39.475 11.536 6.136 1.00 91.00 171 HIS A C 1
ATOM 1319 O O . HIS A 1 171 ? -40.281 10.617 6.306 1.00 91.00 171 HIS A O 1
ATOM 1325 N N . GLN A 1 172 ? -38.379 11.656 6.892 1.00 90.06 172 GLN A N 1
ATOM 1326 C CA . GLN A 1 172 ? -38.028 10.677 7.926 1.00 90.06 172 GLN A CA 1
ATOM 1327 C C . GLN A 1 172 ? -39.004 10.699 9.106 1.00 90.06 172 GLN A C 1
ATOM 1329 O O . GLN A 1 172 ? -39.411 9.639 9.571 1.00 90.06 172 GLN A O 1
ATOM 1334 N N . LEU A 1 173 ? -39.441 11.874 9.563 1.00 91.25 173 LEU A N 1
ATOM 1335 C CA . LEU A 1 173 ? -40.417 11.999 10.648 1.00 91.25 173 LEU A CA 1
ATOM 1336 C C . LEU A 1 173 ? -41.782 11.434 10.241 1.00 91.25 173 LEU A C 1
ATOM 1338 O O . LEU A 1 173 ? -42.418 10.742 11.035 1.00 91.25 173 LEU A O 1
ATOM 1342 N N . ALA A 1 174 ? -42.214 11.643 8.992 1.00 88.81 174 ALA A N 1
ATOM 1343 C CA . ALA A 1 174 ? -43.434 11.021 8.480 1.00 88.81 174 ALA A CA 1
ATOM 1344 C C . ALA A 1 174 ? -43.339 9.486 8.471 1.00 88.81 174 ALA A C 1
ATOM 1346 O O . ALA A 1 174 ? -44.319 8.807 8.794 1.00 88.81 174 ALA A O 1
ATOM 1347 N N . LYS A 1 175 ? -42.159 8.945 8.140 1.00 89.62 175 LYS A N 1
ATOM 1348 C CA . LYS A 1 175 ? -41.883 7.506 8.187 1.00 89.62 175 LYS A CA 1
ATOM 1349 C C . LYS A 1 175 ? -41.908 6.968 9.621 1.00 89.62 175 LYS A C 1
ATOM 1351 O O . LYS A 1 175 ? -42.635 6.015 9.879 1.00 89.62 175 LYS A O 1
ATOM 1356 N N . ILE A 1 176 ? -41.205 7.621 10.551 1.00 87.69 176 ILE A N 1
ATOM 1357 C CA . ILE A 1 176 ? -41.185 7.263 11.982 1.00 87.69 176 ILE A CA 1
ATOM 1358 C C . ILE A 1 176 ? -42.603 7.270 12.555 1.00 87.69 176 ILE A C 1
ATOM 1360 O O . ILE A 1 176 ? -43.006 6.324 13.223 1.00 87.69 176 ILE A O 1
ATOM 1364 N N . ARG A 1 177 ? -43.400 8.296 12.234 1.00 90.25 177 ARG A N 1
ATOM 1365 C CA . ARG A 1 177 ? -44.809 8.374 12.636 1.00 90.25 177 ARG A CA 1
ATOM 1366 C C . ARG A 1 177 ? -45.622 7.194 12.112 1.00 90.25 177 ARG A C 1
ATOM 1368 O O . ARG A 1 177 ? -46.410 6.619 12.854 1.00 90.25 177 ARG A O 1
ATOM 1375 N N . ALA A 1 178 ? -45.477 6.869 10.827 1.00 87.81 178 ALA A N 1
ATOM 1376 C CA . ALA A 1 178 ? -46.209 5.764 10.217 1.00 87.81 178 ALA A CA 1
ATOM 1377 C C . ALA A 1 178 ? -45.847 4.427 10.880 1.00 87.81 178 ALA A C 1
ATOM 1379 O O . ALA A 1 178 ? -46.742 3.654 11.210 1.00 87.81 178 ALA A O 1
ATOM 1380 N N . GLU A 1 179 ? -44.559 4.189 11.129 1.00 87.25 179 GLU A N 1
ATOM 1381 C CA . GLU A 1 179 ? -44.072 2.992 11.820 1.00 87.25 179 GLU A CA 1
ATOM 1382 C C . GLU A 1 179 ? -44.573 2.937 13.273 1.00 87.25 179 GLU A C 1
ATOM 1384 O O . GLU A 1 179 ? -45.117 1.916 13.689 1.00 87.25 179 GLU A O 1
ATOM 1389 N N . TYR A 1 180 ? -44.502 4.047 14.015 1.00 86.50 180 TYR A N 1
ATOM 1390 C CA . TYR A 1 180 ? -45.003 4.138 15.388 1.00 86.50 180 TYR A CA 1
ATOM 1391 C C . TYR A 1 180 ? -46.511 3.867 15.472 1.00 86.50 180 TYR A C 1
ATOM 1393 O O . TYR A 1 180 ? -46.940 3.008 16.244 1.00 86.50 180 TYR A O 1
ATOM 1401 N N . ASN A 1 181 ? -47.315 4.520 14.627 1.00 88.81 181 ASN A N 1
ATOM 1402 C CA . ASN A 1 181 ? -48.776 4.395 14.630 1.00 88.81 181 ASN A CA 1
ATOM 1403 C C . ASN A 1 181 ? -49.269 2.977 14.307 1.00 88.81 181 ASN A C 1
ATOM 1405 O O . ASN A 1 181 ? -50.360 2.610 14.736 1.00 88.81 181 ASN A O 1
ATOM 1409 N N . VAL A 1 182 ? -48.480 2.179 13.577 1.00 88.38 182 VAL A N 1
ATOM 1410 C CA . VAL A 1 182 ? -48.778 0.758 13.319 1.00 88.38 182 VAL A CA 1
ATOM 1411 C C . VAL A 1 182 ? -48.538 -0.104 14.564 1.00 88.38 182 VAL A C 1
ATOM 1413 O O . VAL A 1 182 ? -49.191 -1.130 14.738 1.00 88.38 182 VAL A O 1
ATOM 1416 N N . THR A 1 183 ? -47.619 0.302 15.443 1.00 83.12 183 THR A N 1
ATOM 1417 C CA . THR A 1 183 ? -47.251 -0.455 16.653 1.00 83.12 183 THR A CA 1
ATOM 1418 C C . THR A 1 183 ? -48.097 -0.134 17.888 1.00 83.12 183 THR A C 1
ATOM 1420 O O . THR A 1 183 ? -48.035 -0.874 18.871 1.00 83.12 183 THR A O 1
ATOM 1423 N N . VAL A 1 184 ? -48.904 0.933 17.853 1.00 84.25 184 VAL A N 1
ATOM 1424 C CA . VAL A 1 184 ? -49.715 1.402 18.990 1.00 84.25 184 VAL A CA 1
ATOM 1425 C C . VAL A 1 184 ? -51.217 1.377 18.696 1.00 84.25 184 VAL A C 1
ATOM 1427 O O . VAL A 1 184 ? -51.657 1.359 17.550 1.00 84.25 184 VAL A O 1
ATOM 1430 N N . SER A 1 185 ? -52.020 1.362 19.760 1.00 82.62 185 SER A N 1
ATOM 1431 C CA . SER A 1 185 ? -53.483 1.430 19.705 1.00 82.62 185 SER A CA 1
ATOM 1432 C C . SER A 1 185 ? -53.974 2.813 19.244 1.00 82.62 185 SER A C 1
ATOM 1434 O O . SER A 1 185 ? -53.256 3.800 19.393 1.00 82.62 185 SER A O 1
ATOM 1436 N N . GLU A 1 186 ? -55.189 2.894 18.682 1.00 80.88 186 GLU A N 1
ATOM 1437 C CA . GLU A 1 186 ? -55.742 4.120 18.062 1.00 80.88 186 GLU A CA 1
ATOM 1438 C C . GLU A 1 186 ? -55.720 5.355 18.981 1.00 80.88 186 GLU A C 1
ATOM 1440 O O . GLU A 1 186 ? -55.529 6.474 18.513 1.00 80.88 186 GLU A O 1
ATOM 1445 N N . ASP A 1 187 ? -55.845 5.160 20.293 1.00 79.44 187 ASP A N 1
ATOM 1446 C CA . ASP A 1 187 ? -55.810 6.202 21.325 1.00 79.44 187 ASP A CA 1
ATOM 1447 C C . ASP A 1 187 ? -54.419 6.821 21.555 1.00 79.44 187 ASP A C 1
ATOM 1449 O O . ASP A 1 187 ? -54.319 7.907 22.124 1.00 79.44 187 ASP A O 1
ATOM 1453 N N . ARG A 1 188 ? -53.348 6.153 21.106 1.00 77.88 188 ARG A N 1
ATOM 1454 C CA . ARG A 1 188 ? -51.948 6.595 21.253 1.00 77.88 188 ARG A CA 1
ATOM 1455 C C . ARG A 1 188 ? -51.283 6.950 19.924 1.00 77.88 188 ARG A C 1
ATOM 1457 O O . ARG A 1 188 ? -50.074 7.164 19.881 1.00 77.88 188 ARG A O 1
ATOM 1464 N N . GLN A 1 189 ? -52.047 6.994 18.836 1.00 86.50 189 GLN A N 1
ATOM 1465 C CA . GLN A 1 189 ? -51.513 7.353 17.527 1.00 86.50 189 GLN A CA 1
ATOM 1466 C C . GLN A 1 189 ? -51.162 8.840 17.453 1.00 86.50 189 GLN A C 1
ATOM 1468 O O . GLN A 1 189 ? -51.908 9.716 17.891 1.00 86.50 189 GLN A O 1
ATOM 1473 N N . LEU A 1 190 ? -50.028 9.125 16.824 1.00 87.00 190 LEU A N 1
ATOM 1474 C CA . LEU A 1 190 ? -49.567 10.476 16.549 1.00 87.00 190 LEU A CA 1
ATOM 1475 C C . LEU A 1 190 ? -50.382 11.095 15.399 1.00 87.00 190 LEU A C 1
ATOM 1477 O O . LEU A 1 190 ? -50.656 10.415 14.399 1.00 87.00 190 LEU A O 1
ATOM 1481 N N . PRO A 1 191 ? -50.739 12.389 15.481 1.00 88.12 191 PRO A N 1
ATOM 1482 C CA . PRO A 1 191 ? -51.566 13.050 14.477 1.00 88.12 191 PRO A CA 1
ATOM 1483 C C . PRO A 1 191 ? -50.844 13.226 13.133 1.00 88.12 191 PRO A C 1
ATOM 1485 O O . PRO A 1 191 ? -49.616 13.263 13.045 1.00 88.12 191 PRO A O 1
ATOM 1488 N N . LEU A 1 192 ? -51.616 13.435 12.060 1.00 85.06 192 LEU A N 1
ATOM 1489 C CA . LEU A 1 192 ? -51.083 13.696 10.711 1.00 85.06 192 LEU A CA 1
ATOM 1490 C C . LEU A 1 192 ? -50.194 14.950 10.621 1.00 85.06 192 LEU A C 1
ATOM 1492 O O . LEU A 1 192 ? -49.410 15.083 9.684 1.00 85.06 192 LEU A O 1
ATOM 1496 N N . THR A 1 193 ? -50.312 15.863 11.579 1.00 83.81 193 THR A N 1
ATOM 1497 C CA . THR A 1 193 ? -49.518 17.092 11.668 1.00 83.81 193 THR A CA 1
ATOM 1498 C C . THR A 1 193 ? -48.256 16.937 12.516 1.00 83.81 193 THR A C 1
ATOM 1500 O O . THR A 1 193 ? -47.489 17.889 12.607 1.00 83.81 193 THR A O 1
ATOM 1503 N N . TRP A 1 194 ? -48.021 15.775 13.132 1.00 86.25 194 TRP A N 1
ATOM 1504 C CA . TRP A 1 194 ? -46.855 15.523 13.979 1.00 86.25 194 TRP A CA 1
ATOM 1505 C C . TRP A 1 194 ? -45.529 15.578 13.194 1.00 86.25 194 TRP A C 1
ATOM 1507 O O . TRP A 1 194 ? -45.485 15.024 12.089 1.00 86.25 194 TRP A O 1
ATOM 1517 N N . PRO A 1 195 ? -44.447 16.181 13.743 1.00 84.62 195 PRO A N 1
ATOM 1518 C CA . PRO A 1 195 ? -44.328 16.847 15.057 1.00 84.62 195 PRO A CA 1
ATOM 1519 C C . PRO A 1 195 ? -44.677 18.353 15.059 1.00 84.62 195 PRO A C 1
ATOM 1521 O O . PRO A 1 195 ? -44.418 19.056 16.035 1.00 84.62 195 PRO A O 1
ATOM 1524 N N . GLY A 1 196 ? -45.263 18.865 13.976 1.00 87.12 196 GLY A N 1
ATOM 1525 C CA . GLY A 1 196 ? -45.615 20.274 13.787 1.00 87.12 196 GLY A CA 1
ATOM 1526 C C . GLY A 1 196 ? -44.546 21.063 13.027 1.00 87.12 196 GLY A C 1
ATOM 1527 O O . GLY A 1 196 ? -43.352 20.794 13.138 1.00 87.12 196 GLY A O 1
ATOM 1528 N N . TYR A 1 197 ? -44.980 22.060 12.249 1.00 87.06 197 TYR A N 1
ATOM 1529 C CA . TYR A 1 197 ? -44.093 22.873 11.404 1.00 87.06 197 TYR A CA 1
ATOM 1530 C C . TYR A 1 197 ? -42.999 23.590 12.210 1.00 87.06 197 TYR A C 1
ATOM 1532 O O . TYR A 1 197 ? -41.831 23.552 11.834 1.00 87.06 197 TYR A O 1
ATOM 1540 N N . GLU A 1 198 ? -43.355 24.195 13.347 1.00 86.31 198 GLU A N 1
ATOM 1541 C CA . GLU A 1 198 ? -42.402 24.916 14.205 1.00 86.31 198 GLU A CA 1
ATOM 1542 C C . GLU A 1 198 ? -41.304 23.991 14.746 1.00 86.31 198 GLU A C 1
ATOM 1544 O O . GLU A 1 198 ? -40.126 24.347 14.740 1.00 86.31 198 GLU A O 1
ATOM 1549 N N . THR A 1 199 ? -41.676 22.770 15.132 1.00 87.25 199 THR A N 1
ATOM 1550 C CA . THR A 1 199 ? -40.745 21.736 15.591 1.00 87.25 199 THR A CA 1
ATOM 1551 C C . THR A 1 199 ? -39.781 21.304 14.492 1.00 87.25 199 THR A C 1
ATOM 1553 O O . THR A 1 199 ? -38.578 21.203 14.729 1.00 87.25 199 THR A O 1
ATOM 1556 N N . VAL A 1 200 ? -40.284 21.073 13.274 1.00 88.50 200 VAL A N 1
ATOM 1557 C CA . VAL A 1 200 ? -39.439 20.719 12.124 1.00 88.50 200 VAL A CA 1
ATOM 1558 C C . VAL A 1 200 ? -38.434 21.836 11.844 1.00 88.50 200 VAL A C 1
ATOM 1560 O O . VAL A 1 200 ? -37.245 21.560 11.713 1.00 88.50 200 VAL A O 1
ATOM 1563 N N . GLN A 1 201 ? -38.870 23.099 11.843 1.00 88.00 201 GLN A N 1
ATOM 1564 C CA . GLN A 1 201 ? -37.974 24.242 11.635 1.00 88.00 201 GLN A CA 1
ATOM 1565 C C . GLN A 1 201 ? -36.914 24.371 12.740 1.00 88.00 201 GLN A C 1
ATOM 1567 O O . GLN A 1 201 ? -35.751 24.656 12.449 1.00 88.00 201 GLN A O 1
ATOM 1572 N N . ALA A 1 202 ? -37.272 24.099 13.998 1.00 85.62 202 ALA A N 1
ATOM 1573 C CA . ALA A 1 202 ? -36.310 24.060 15.097 1.00 85.62 202 ALA A CA 1
ATOM 1574 C C . ALA A 1 202 ? -35.240 22.970 14.891 1.00 85.62 202 ALA A C 1
ATOM 1576 O O . ALA A 1 202 ? -34.048 23.229 15.076 1.00 85.62 202 ALA A O 1
ATOM 1577 N N . LEU A 1 203 ? -35.637 21.777 14.436 1.00 86.44 203 LEU A N 1
ATOM 1578 C CA . LEU A 1 203 ? -34.706 20.690 14.118 1.00 86.44 203 LEU A CA 1
ATOM 1579 C C . LEU A 1 203 ? -33.817 21.011 12.905 1.00 86.44 203 LEU A C 1
ATOM 1581 O O . LEU A 1 203 ? -32.621 20.719 12.938 1.00 86.44 203 LEU A O 1
ATOM 1585 N N . VAL A 1 204 ? -34.360 21.655 11.866 1.00 86.69 204 VAL A N 1
ATOM 1586 C CA . VAL A 1 204 ? -33.599 22.138 10.695 1.00 86.69 204 VAL A CA 1
ATOM 1587 C C . VAL A 1 204 ? -32.541 23.160 11.112 1.00 86.69 204 VAL A C 1
ATOM 1589 O O . VAL A 1 204 ? -31.389 23.087 10.675 1.00 86.69 204 VAL A O 1
ATOM 1592 N N . TRP A 1 205 ? -32.903 24.083 12.006 1.00 83.88 205 TRP A N 1
ATOM 1593 C CA . TRP A 1 205 ? -31.969 25.063 12.554 1.00 83.88 205 TRP A CA 1
ATOM 1594 C C . TRP A 1 205 ? -30.813 24.387 13.299 1.00 83.88 205 TRP A C 1
ATOM 1596 O O . TRP A 1 205 ? -29.649 24.703 13.059 1.00 83.88 205 TRP A O 1
ATOM 1606 N N . MET A 1 206 ? -31.118 23.402 14.150 1.00 78.88 206 MET A N 1
ATOM 1607 C CA . MET A 1 206 ? -30.104 22.618 14.865 1.00 78.88 206 MET A CA 1
ATOM 1608 C C . MET A 1 206 ? -29.231 21.771 13.921 1.00 78.88 206 MET A C 1
ATOM 1610 O O . MET A 1 206 ? -28.060 21.535 14.219 1.00 78.88 206 MET A O 1
ATOM 1614 N N . ALA A 1 207 ? -29.767 21.360 12.767 1.00 80.81 207 ALA A N 1
ATOM 1615 C CA . ALA A 1 207 ? -29.040 20.623 11.736 1.00 80.81 207 ALA A CA 1
ATOM 1616 C C . ALA A 1 207 ? -28.111 21.484 10.867 1.00 80.81 207 ALA A C 1
ATO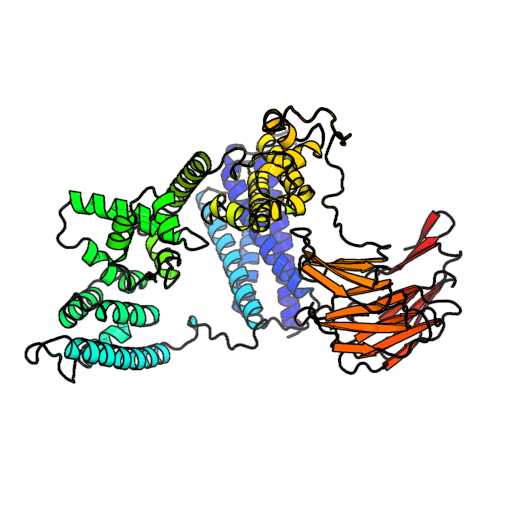M 1618 O O . ALA A 1 207 ? -27.362 20.941 10.058 1.00 80.81 207 ALA A O 1
ATOM 1619 N N . THR A 1 208 ? -28.125 22.810 11.010 1.00 76.88 208 THR A N 1
ATOM 1620 C CA . THR A 1 208 ? -27.351 23.708 10.143 1.00 76.88 208 THR A CA 1
ATOM 1621 C C . THR A 1 208 ? -26.069 24.184 10.845 1.00 76.88 208 THR A C 1
ATOM 1623 O O . THR A 1 208 ? -26.138 24.745 11.940 1.00 76.88 208 THR A O 1
ATOM 1626 N N . PRO A 1 209 ? -24.863 23.992 10.264 1.00 66.31 209 PRO A N 1
ATOM 1627 C CA . PRO A 1 209 ? -24.552 23.398 8.953 1.00 66.31 209 PRO A CA 1
ATOM 1628 C C . PRO A 1 209 ? -24.300 21.874 8.995 1.00 66.31 209 PRO A C 1
ATOM 1630 O O . PRO A 1 209 ? -23.903 21.275 8.000 1.00 66.31 209 PRO A O 1
ATOM 1633 N N . LEU A 1 210 ? -24.439 21.239 10.161 1.00 70.81 210 LEU A N 1
ATOM 1634 C CA . LEU A 1 210 ? -24.085 19.838 10.386 1.00 70.81 210 LEU A CA 1
ATOM 1635 C C . LEU A 1 210 ? -25.274 18.904 10.113 1.00 70.81 210 LEU A C 1
ATOM 1637 O O . LEU A 1 210 ? -25.921 18.434 11.048 1.00 70.81 210 LEU A O 1
ATOM 1641 N N . PHE A 1 211 ? -25.509 18.564 8.841 1.00 76.62 211 PHE A N 1
ATOM 1642 C CA . PHE A 1 211 ? -26.602 17.665 8.424 1.00 76.62 211 PHE A CA 1
ATOM 1643 C C . PHE A 1 211 ? -26.628 16.325 9.191 1.00 76.62 211 PHE A C 1
ATOM 1645 O O . PHE A 1 211 ? -27.685 15.727 9.389 1.00 76.62 211 PHE A O 1
ATOM 1652 N N . ILE A 1 212 ? -25.473 15.870 9.696 1.00 72.81 212 ILE A N 1
ATOM 1653 C CA . ILE A 1 212 ? -25.353 14.678 10.549 1.00 72.81 212 ILE A CA 1
ATOM 1654 C C . ILE A 1 212 ? -26.294 14.707 11.767 1.00 72.81 212 ILE A C 1
ATOM 1656 O O . ILE A 1 212 ? -26.787 13.658 12.179 1.00 72.81 212 ILE A O 1
ATOM 1660 N N . PHE A 1 213 ? -26.603 15.891 12.305 1.00 81.44 213 PHE A N 1
ATOM 1661 C CA . PHE A 1 213 ? -27.580 16.057 13.380 1.00 81.44 213 PHE A CA 1
ATOM 1662 C C . PHE A 1 213 ? -28.963 15.540 12.973 1.00 81.44 213 PHE A C 1
ATOM 1664 O O . PHE A 1 213 ? -29.558 14.763 13.715 1.00 81.44 213 PHE A O 1
ATOM 1671 N N . ALA A 1 214 ? -29.450 15.912 11.783 1.00 82.50 214 ALA A N 1
ATOM 1672 C CA . ALA A 1 214 ? -30.769 15.506 11.301 1.00 82.50 214 ALA A CA 1
ATOM 1673 C C . ALA A 1 214 ? -30.881 13.977 11.218 1.00 82.50 214 ALA A C 1
ATOM 1675 O O . ALA A 1 214 ? -31.865 13.396 11.674 1.00 82.50 214 ALA A O 1
ATOM 1676 N N . ALA A 1 215 ? -29.837 13.314 10.711 1.00 80.94 215 ALA A N 1
ATOM 1677 C CA . ALA A 1 215 ? -29.782 11.858 10.640 1.00 80.94 215 ALA A CA 1
ATOM 1678 C C . ALA A 1 215 ? -29.744 11.199 12.032 1.00 80.94 215 ALA A C 1
ATOM 1680 O O . ALA A 1 215 ? -30.460 10.225 12.266 1.00 80.94 215 ALA A O 1
ATOM 1681 N N . ASN A 1 216 ? -28.941 11.724 12.962 1.00 79.56 216 ASN A N 1
ATOM 1682 C CA . ASN A 1 216 ? -28.822 11.169 14.315 1.00 79.56 216 ASN A CA 1
ATOM 1683 C C . ASN A 1 216 ? -30.111 11.346 15.124 1.00 79.56 216 ASN A C 1
ATOM 1685 O O . ASN A 1 216 ? -30.538 10.406 15.792 1.00 79.56 216 ASN A O 1
ATOM 1689 N N . VAL A 1 217 ? -30.760 12.510 15.022 1.00 83.19 217 VAL A N 1
ATOM 1690 C CA . VAL A 1 217 ? -32.052 12.760 15.672 1.00 83.19 217 VAL A CA 1
ATOM 1691 C 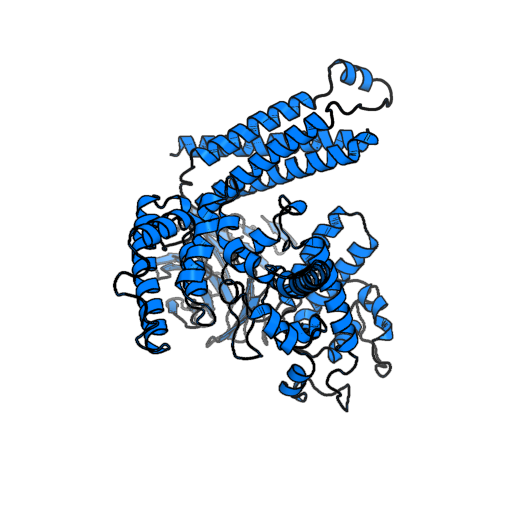C . VAL A 1 217 ? -33.129 11.852 15.100 1.00 83.19 217 VAL A C 1
ATOM 1693 O O . VAL A 1 217 ? -33.837 11.229 15.878 1.00 83.19 217 VAL A O 1
ATOM 1696 N N . CYS A 1 218 ? -33.221 11.686 13.777 1.00 84.19 218 CYS A N 1
ATOM 1697 C CA . CYS A 1 218 ? -34.194 10.751 13.200 1.00 84.19 218 CYS A CA 1
ATOM 1698 C C . CYS A 1 218 ? -33.988 9.323 13.717 1.00 84.19 218 CYS A C 1
ATOM 1700 O O . CYS A 1 218 ? -34.954 8.664 14.077 1.00 84.19 218 CYS A O 1
ATOM 1702 N N . ARG A 1 219 ? -32.737 8.851 13.819 1.00 81.44 219 ARG A N 1
ATOM 1703 C CA . ARG A 1 219 ? -32.452 7.525 14.393 1.00 81.44 219 ARG A CA 1
ATOM 1704 C C . ARG A 1 219 ? -32.821 7.430 15.870 1.00 81.44 219 ARG A C 1
ATOM 1706 O O . ARG A 1 219 ? -33.324 6.399 16.290 1.00 81.44 219 ARG A O 1
ATOM 1713 N N . TYR A 1 220 ? -32.573 8.485 16.643 1.00 80.62 220 TYR A N 1
ATOM 1714 C CA . TYR A 1 220 ? -32.970 8.549 18.049 1.00 80.62 220 TYR A CA 1
ATOM 1715 C C . TYR A 1 220 ? -34.499 8.504 18.206 1.00 80.62 220 TYR A C 1
ATOM 1717 O O . TYR A 1 220 ? -35.003 7.722 19.005 1.00 80.62 220 TYR A O 1
ATOM 1725 N N . LEU A 1 221 ? -35.232 9.268 17.391 1.00 83.69 221 LEU A N 1
ATOM 1726 C CA . LEU A 1 221 ? -36.700 9.300 17.368 1.00 83.69 221 LEU A CA 1
ATOM 1727 C C . LEU A 1 221 ? -37.335 8.013 16.821 1.00 83.69 221 LEU A C 1
ATOM 1729 O O . LEU A 1 221 ? -38.486 7.717 17.122 1.00 83.69 221 LEU A O 1
ATOM 1733 N N . ALA A 1 222 ? -36.603 7.255 16.004 1.00 81.19 222 ALA A N 1
ATOM 1734 C CA . ALA A 1 222 ? -37.044 5.960 15.493 1.00 81.19 222 ALA A CA 1
ATOM 1735 C C . ALA A 1 222 ? -36.956 4.834 16.543 1.00 81.19 222 ALA A C 1
ATOM 1737 O O . ALA A 1 222 ? -37.442 3.732 16.288 1.00 81.19 222 ALA A O 1
ATOM 1738 N N . ASP A 1 223 ? -36.335 5.069 17.706 1.00 76.12 223 ASP A N 1
ATOM 1739 C CA . ASP A 1 223 ? -36.286 4.078 18.782 1.00 76.12 223 ASP A CA 1
ATOM 1740 C C . ASP A 1 223 ? -37.652 3.965 19.474 1.00 76.12 223 ASP A C 1
ATOM 1742 O O . ASP A 1 223 ? -37.998 4.741 20.365 1.00 76.12 223 ASP A O 1
ATOM 1746 N N . LEU A 1 224 ? -38.411 2.942 19.074 1.00 71.19 224 LEU A N 1
ATOM 1747 C CA . LEU A 1 224 ? -39.773 2.660 19.537 1.00 71.19 224 LEU A CA 1
ATOM 1748 C C . LEU A 1 224 ? -39.878 2.318 21.034 1.00 71.19 224 LEU A C 1
ATOM 1750 O O . LEU A 1 224 ? -40.986 2.144 21.544 1.00 71.19 224 LEU A O 1
ATOM 1754 N N . ARG A 1 225 ? -38.754 2.196 21.757 1.00 70.00 225 ARG A N 1
ATOM 1755 C CA . ARG A 1 225 ? -38.763 1.991 23.216 1.00 70.00 225 ARG A CA 1
ATOM 1756 C C . ARG A 1 225 ? -39.302 3.203 23.979 1.00 70.00 225 ARG A C 1
ATOM 1758 O O . ARG A 1 225 ? -39.744 3.042 25.115 1.00 70.00 225 ARG A O 1
ATOM 1765 N N . TRP A 1 226 ? -39.290 4.387 23.367 1.00 74.94 226 TRP A N 1
ATOM 1766 C CA . TRP A 1 226 ? -39.727 5.642 23.978 1.00 74.94 226 TRP A CA 1
ATOM 1767 C C . TRP A 1 226 ? -40.830 6.308 23.149 1.00 74.94 226 TRP A C 1
ATOM 1769 O O . TRP A 1 226 ? -40.986 6.033 21.963 1.00 74.94 226 TRP A O 1
ATOM 1779 N N . HIS A 1 227 ? -41.616 7.189 23.774 1.00 81.00 227 HIS A N 1
ATOM 1780 C CA . HIS A 1 227 ? -42.646 7.942 23.060 1.00 81.00 227 HIS A CA 1
ATOM 1781 C C . HIS A 1 227 ? -41.998 9.057 22.212 1.00 81.00 227 HIS A C 1
ATOM 1783 O O . HIS A 1 227 ? -41.258 9.872 22.777 1.00 81.00 227 HIS A O 1
ATOM 1789 N N . PRO A 1 228 ? -42.284 9.158 20.898 1.00 83.50 228 PRO A N 1
ATOM 1790 C CA . PRO A 1 228 ? -41.625 10.131 20.024 1.00 83.50 228 PRO A CA 1
ATOM 1791 C C . PRO A 1 228 ? -41.777 11.593 20.471 1.00 83.50 228 PRO A C 1
ATOM 1793 O O . PRO A 1 228 ? -40.816 12.351 20.375 1.00 83.50 228 PRO A O 1
ATOM 1796 N N . ASP A 1 229 ? -42.929 11.998 21.025 1.00 82.50 229 ASP A N 1
ATOM 1797 C CA . ASP A 1 229 ? -43.107 13.366 21.558 1.00 82.50 229 ASP A CA 1
ATOM 1798 C C . ASP A 1 229 ? -42.170 13.690 22.726 1.00 82.50 229 ASP A C 1
ATOM 1800 O O . ASP A 1 229 ? -41.589 14.776 22.768 1.00 82.50 229 ASP A O 1
ATOM 1804 N N . ASP A 1 230 ? -41.966 12.747 23.647 1.00 80.62 230 ASP A N 1
ATOM 1805 C CA . ASP A 1 230 ? -41.075 12.952 24.791 1.00 80.62 230 ASP A CA 1
ATOM 1806 C C . ASP A 1 230 ? -39.624 13.078 24.317 1.00 80.62 230 ASP A C 1
ATOM 1808 O O . ASP A 1 230 ? -3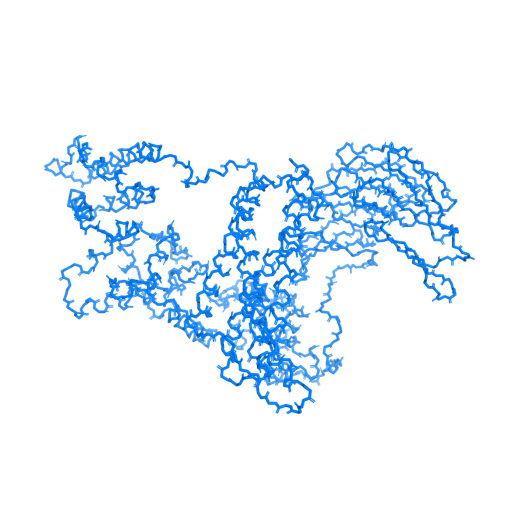8.850 13.897 24.820 1.00 80.62 230 ASP A O 1
ATOM 1812 N N . GLN A 1 231 ? -39.250 12.288 23.307 1.00 82.56 231 GLN A N 1
ATOM 1813 C CA . GLN A 1 231 ? -37.924 12.347 22.706 1.00 82.56 231 GLN A CA 1
ATOM 1814 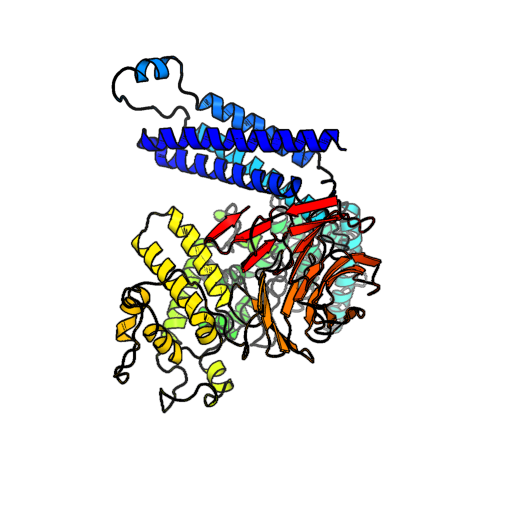C C . GLN A 1 231 ? -37.693 13.665 21.957 1.00 82.56 231 GLN A C 1
ATOM 1816 O O . GLN A 1 231 ? -36.630 14.271 22.115 1.00 82.56 231 GLN A O 1
ATOM 1821 N N . VAL A 1 232 ? -38.680 14.141 21.190 1.00 85.12 232 VAL A N 1
ATOM 1822 C CA . VAL A 1 232 ? -38.634 15.447 20.514 1.00 85.12 232 VAL A CA 1
ATOM 1823 C C . VAL A 1 232 ? -38.502 16.574 21.539 1.00 85.12 232 VAL A C 1
ATOM 1825 O O . VAL A 1 232 ? -37.611 17.416 21.405 1.00 85.12 232 VAL A O 1
ATOM 1828 N N . ALA A 1 233 ? -39.317 16.565 22.599 1.00 82.94 233 ALA A N 1
ATOM 1829 C CA . ALA A 1 233 ? -39.252 17.562 23.664 1.00 82.94 233 ALA A CA 1
ATOM 1830 C C . ALA A 1 233 ? -37.865 17.597 24.330 1.00 82.94 233 ALA A C 1
ATOM 1832 O O . ALA A 1 233 ? -37.294 18.675 24.519 1.00 82.94 233 ALA A O 1
ATOM 1833 N N . LYS A 1 234 ? -37.273 16.423 24.603 1.00 80.06 234 LYS A N 1
ATOM 1834 C CA . LYS A 1 234 ? -35.904 16.317 25.134 1.00 80.06 234 LYS A CA 1
ATOM 1835 C C . LYS A 1 234 ? -34.865 16.923 24.193 1.00 80.06 234 LYS A C 1
ATOM 1837 O O . LYS A 1 234 ? -34.010 17.668 24.666 1.00 80.06 234 LYS A O 1
ATOM 1842 N N . VAL A 1 235 ? -34.933 16.648 22.887 1.00 82.00 235 VAL A N 1
ATOM 1843 C CA . VAL A 1 235 ? -33.997 17.215 21.895 1.00 82.00 235 VAL A CA 1
ATOM 1844 C C . VAL A 1 235 ? -34.112 18.743 21.847 1.00 82.00 235 VAL A C 1
ATOM 1846 O O . VAL A 1 235 ? -33.093 19.435 21.887 1.00 82.00 235 VAL A O 1
ATOM 1849 N N . LEU A 1 236 ? -35.334 19.284 21.854 1.00 82.38 236 LEU A N 1
ATOM 1850 C CA . LEU A 1 236 ? -35.578 20.731 21.820 1.00 82.38 236 LEU A CA 1
ATOM 1851 C C . LEU A 1 236 ? -35.090 21.459 23.087 1.00 82.38 236 LEU A C 1
ATOM 1853 O O . LEU A 1 236 ? -34.658 22.609 23.000 1.00 82.38 236 LEU A O 1
ATOM 1857 N N . CYS A 1 237 ? -35.046 20.807 24.257 1.00 77.19 237 CYS A N 1
ATOM 1858 C CA . CYS A 1 237 ? -34.450 21.397 25.467 1.00 77.19 237 CYS A CA 1
ATOM 1859 C C . CYS A 1 237 ? -32.958 21.754 25.316 1.00 77.19 237 CYS A C 1
ATOM 1861 O O . CYS A 1 237 ? -32.445 22.575 26.080 1.00 77.19 237 CYS A O 1
ATOM 1863 N N . TYR A 1 238 ? -32.245 21.156 24.357 1.00 71.44 238 TYR A N 1
ATOM 1864 C CA . TYR A 1 238 ? -30.845 21.489 24.079 1.00 71.44 238 TYR A CA 1
ATOM 1865 C C . TYR A 1 238 ? -30.687 22.714 23.174 1.00 71.44 238 TYR A C 1
ATOM 1867 O O . TYR A 1 238 ? -29.613 23.309 23.165 1.00 71.44 238 TYR A O 1
ATOM 1875 N N . GLN A 1 239 ? -31.748 23.141 22.481 1.00 68.38 239 GLN A N 1
ATOM 1876 C CA . GLN A 1 239 ? -31.758 24.363 21.673 1.00 68.38 239 GLN A CA 1
ATOM 1877 C C . GLN A 1 239 ? -31.639 25.627 22.542 1.00 68.38 239 GLN A C 1
ATOM 1879 O O . GLN A 1 239 ? -30.973 26.587 22.161 1.00 68.38 239 GLN A O 1
ATOM 1884 N N . THR A 1 240 ? -32.261 25.632 23.726 1.00 52.81 240 THR A N 1
ATOM 1885 C CA . THR A 1 240 ? -32.333 26.803 24.621 1.00 52.81 240 THR A CA 1
ATOM 1886 C C . THR A 1 240 ? -31.155 26.924 25.591 1.00 52.81 240 THR A C 1
ATOM 1888 O O . THR A 1 240 ? -30.993 27.964 26.227 1.00 52.81 240 THR A O 1
ATOM 1891 N N . LYS A 1 241 ? -30.310 25.890 25.712 1.00 57.62 241 LYS A N 1
ATOM 1892 C CA . LYS A 1 241 ? -29.250 25.808 26.733 1.00 57.62 241 LYS A CA 1
ATOM 1893 C C . LYS A 1 241 ? -27.884 26.394 26.337 1.00 57.62 241 LYS A C 1
ATOM 1895 O O . LYS A 1 241 ? -27.031 26.489 27.216 1.00 57.62 241 LYS A O 1
ATOM 1900 N N . THR A 1 242 ? -27.602 26.762 25.081 1.00 49.47 242 THR A N 1
ATOM 1901 C CA . THR A 1 242 ? -26.190 26.777 24.626 1.00 49.47 242 THR A CA 1
ATOM 1902 C C . THR A 1 242 ? -25.649 28.068 23.993 1.00 49.47 242 THR A C 1
ATOM 1904 O O . THR A 1 242 ? -25.985 28.413 22.867 1.00 49.47 242 THR A O 1
ATOM 1907 N N . GLN A 1 243 ? -24.646 28.649 24.674 1.00 48.88 243 GLN A N 1
ATOM 1908 C CA . GLN A 1 243 ? -23.416 29.236 24.095 1.00 48.88 243 GLN A CA 1
ATOM 1909 C C . GLN A 1 243 ? -22.336 28.156 23.783 1.00 48.88 243 GLN A C 1
ATOM 1911 O O . GLN A 1 243 ? -21.167 28.474 23.590 1.00 48.88 243 GLN A O 1
ATOM 1916 N N . GLN A 1 244 ? -22.688 26.865 23.789 1.00 56.62 244 GLN A N 1
ATOM 1917 C CA . GLN A 1 244 ? -21.757 25.727 23.683 1.00 56.62 244 GLN A CA 1
ATOM 1918 C C . GLN A 1 244 ? -21.569 25.235 22.236 1.00 56.62 244 GLN A C 1
ATOM 1920 O O . GLN A 1 244 ? -22.268 25.663 21.318 1.00 56.62 244 GLN A O 1
ATOM 1925 N N . SER A 1 245 ? -20.582 24.359 22.018 1.00 66.75 245 SER A N 1
ATOM 1926 C CA . SER A 1 245 ? -20.142 23.949 20.679 1.00 66.75 245 SER A CA 1
ATOM 1927 C C . SER A 1 245 ? -21.208 23.146 19.915 1.00 66.75 245 SER A C 1
ATOM 1929 O O . SER A 1 245 ? -21.946 22.353 20.497 1.00 66.75 245 SER A O 1
ATOM 1931 N N . LYS A 1 246 ? -21.239 23.283 18.582 1.00 70.31 246 LYS A N 1
ATOM 1932 C CA . LYS A 1 246 ? -22.241 22.656 17.691 1.00 70.31 246 LYS A CA 1
ATOM 1933 C C . LYS A 1 246 ? -22.296 21.115 17.773 1.00 70.31 246 LYS A C 1
ATOM 1935 O O . LYS A 1 246 ? -23.340 20.518 17.521 1.00 70.31 246 LYS A O 1
ATOM 1940 N N . LEU A 1 247 ? -21.196 20.454 18.153 1.00 73.38 247 LEU A N 1
ATOM 1941 C CA . LEU A 1 247 ? -21.169 18.999 18.380 1.00 73.38 247 LEU A CA 1
ATOM 1942 C C . LEU A 1 247 ? -21.886 18.596 19.676 1.00 73.38 247 LEU A C 1
ATOM 1944 O O . LEU A 1 247 ? -22.438 17.500 19.757 1.00 73.38 247 LEU A O 1
ATOM 1948 N N . ASP A 1 248 ? -21.923 19.481 20.675 1.00 73.94 248 ASP A N 1
ATOM 1949 C CA . ASP A 1 248 ? -22.621 19.223 21.936 1.00 73.94 248 ASP A CA 1
ATOM 1950 C C . ASP A 1 248 ? -24.129 19.161 21.724 1.00 73.94 248 ASP A C 1
ATOM 1952 O O . ASP A 1 248 ? -24.780 18.270 22.266 1.00 73.94 248 ASP A O 1
ATOM 1956 N N . THR A 1 249 ? -24.656 20.008 20.840 1.00 72.12 249 THR A N 1
ATOM 1957 C CA . THR A 1 249 ? -26.047 19.951 20.381 1.00 72.12 249 THR A CA 1
ATOM 1958 C C . THR A 1 249 ? -26.386 18.605 19.733 1.00 72.12 249 THR A C 1
ATOM 1960 O O . THR A 1 249 ? -27.516 18.149 19.851 1.00 72.12 249 THR A O 1
ATOM 1963 N N . SER A 1 250 ? -25.415 17.941 19.094 1.00 74.69 250 SER A N 1
ATOM 1964 C CA . SER A 1 250 ? -25.648 16.697 18.348 1.00 74.69 250 SER A CA 1
ATOM 1965 C C . SER A 1 250 ? -25.582 15.424 19.176 1.00 74.69 250 SER A C 1
ATOM 1967 O O . SER A 1 250 ? -26.332 14.491 18.905 1.00 74.69 250 SER A O 1
ATOM 1969 N N . TYR A 1 251 ? -24.697 15.364 20.171 1.00 82.31 251 TYR A N 1
ATOM 1970 C CA . TYR A 1 251 ? -24.432 14.115 20.889 1.00 82.31 251 TYR A CA 1
ATOM 1971 C C . TYR A 1 251 ? -24.956 14.096 22.325 1.00 82.31 251 TYR A C 1
ATOM 1973 O O . TYR A 1 251 ? -25.262 13.020 22.838 1.00 82.31 251 TYR A O 1
ATOM 1981 N N . ARG A 1 252 ? -25.137 15.254 22.974 1.00 80.38 252 ARG A N 1
ATOM 1982 C CA . ARG A 1 252 ? -25.713 15.297 24.328 1.00 80.38 252 ARG A CA 1
ATOM 1983 C C . ARG A 1 252 ? -27.135 14.748 24.434 1.00 80.38 252 ARG A C 1
ATOM 1985 O O . ARG A 1 252 ? -27.366 14.018 25.393 1.00 80.38 252 ARG A O 1
ATOM 1992 N N . PRO A 1 253 ? -28.053 14.993 23.477 1.00 77.38 253 PRO A N 1
ATOM 1993 C CA . PRO A 1 253 ? -29.395 14.417 23.553 1.00 77.38 253 PRO A CA 1
ATOM 1994 C C . PRO A 1 253 ? -29.404 12.884 23.585 1.00 77.38 253 PRO A C 1
ATOM 1996 O O . PRO A 1 253 ? -30.343 12.298 24.102 1.00 77.38 253 PRO A O 1
ATOM 1999 N N . VAL A 1 254 ? -28.361 12.240 23.049 1.00 78.94 254 VAL A N 1
ATOM 2000 C CA . VAL A 1 254 ? -28.202 10.779 23.063 1.00 78.94 254 VAL A CA 1
ATOM 2001 C C . VAL A 1 254 ? -27.517 10.303 24.347 1.00 78.94 254 VAL A C 1
ATOM 2003 O O . VAL A 1 254 ? -27.890 9.273 24.896 1.00 78.94 254 VAL A O 1
ATOM 2006 N N . LEU A 1 255 ? -26.513 11.039 24.835 1.00 84.25 255 LEU A N 1
ATOM 2007 C CA . LEU A 1 255 ? -25.663 10.602 25.947 1.00 84.25 255 LEU A CA 1
ATOM 2008 C C . LEU A 1 255 ? -26.215 10.956 27.334 1.00 84.25 255 LEU A C 1
ATOM 2010 O O . LEU A 1 255 ? -26.137 10.140 28.249 1.00 84.25 255 LEU A O 1
ATOM 2014 N N . ASP A 1 256 ? -26.763 12.156 27.517 1.00 83.38 256 ASP A N 1
ATOM 2015 C CA . ASP A 1 256 ? -27.233 12.618 28.827 1.00 83.38 256 ASP A CA 1
ATOM 2016 C C . ASP A 1 256 ? -28.385 11.762 29.396 1.00 83.38 256 ASP A C 1
ATOM 2018 O O . ASP A 1 256 ? -28.361 11.498 30.602 1.00 83.38 256 ASP A O 1
ATOM 2022 N N . PRO A 1 257 ? -29.346 11.247 28.593 1.00 80.50 257 PRO A N 1
ATOM 2023 C CA . PRO A 1 257 ? -30.370 10.336 29.105 1.00 80.50 257 PRO A CA 1
ATOM 2024 C C . PRO A 1 257 ? -29.806 9.049 29.716 1.00 80.50 257 PRO A C 1
ATOM 2026 O O . PRO A 1 257 ? -30.436 8.485 30.604 1.00 80.50 257 PRO A O 1
ATOM 2029 N N . LEU A 1 258 ? -28.613 8.600 29.299 1.00 80.38 258 LEU A N 1
ATOM 2030 C CA . LEU A 1 258 ? -27.984 7.384 29.836 1.00 80.38 258 LEU A CA 1
ATOM 2031 C C . LEU A 1 258 ? -27.573 7.529 31.308 1.00 80.38 258 LEU A C 1
ATOM 2033 O O . LEU A 1 258 ? -27.367 6.530 31.990 1.00 80.38 258 LEU A O 1
ATOM 2037 N N . ILE A 1 259 ? -27.423 8.764 31.792 1.00 82.56 259 ILE A N 1
ATOM 2038 C CA . ILE A 1 259 ? -27.043 9.077 33.178 1.00 82.56 259 ILE A CA 1
ATOM 2039 C C . ILE A 1 259 ? -28.150 9.815 33.941 1.00 82.56 259 ILE A C 1
ATOM 2041 O O . ILE A 1 259 ? -27.981 10.143 35.120 1.00 82.56 259 ILE A O 1
ATOM 2045 N N . GLU A 1 260 ? -29.271 10.115 33.290 1.00 81.75 260 GLU A N 1
ATOM 2046 C CA . GLU A 1 260 ? -30.409 10.794 33.901 1.00 81.75 260 GLU A CA 1
ATOM 2047 C C . GLU A 1 260 ? -31.096 9.852 34.907 1.00 81.75 260 GLU A C 1
ATOM 2049 O O . GLU A 1 260 ? -31.337 8.686 34.623 1.00 81.75 260 GLU A O 1
ATOM 2054 N N . GLY A 1 261 ? -31.372 10.332 36.124 1.00 76.19 261 GLY A N 1
ATOM 2055 C CA . GLY A 1 261 ? -32.027 9.531 37.171 1.00 76.19 261 GLY A CA 1
ATOM 2056 C C . GLY A 1 261 ? -31.129 8.572 37.968 1.00 76.19 261 GLY A C 1
ATOM 2057 O O . GLY A 1 261 ? -31.566 8.109 39.016 1.00 76.19 261 GLY A O 1
ATOM 2058 N N . LEU A 1 262 ? -29.879 8.339 37.549 1.00 83.38 262 LEU A N 1
ATOM 2059 C CA . LEU A 1 262 ? -28.929 7.492 38.284 1.00 83.38 262 LEU A CA 1
ATOM 2060 C C . LEU A 1 262 ? -28.340 8.186 39.522 1.00 83.38 262 LEU A C 1
ATOM 2062 O O . LEU A 1 262 ? -28.101 9.411 39.525 1.00 83.38 262 LEU A O 1
ATOM 2066 N N . ASP A 1 263 ? -28.043 7.394 40.553 1.00 87.06 263 AS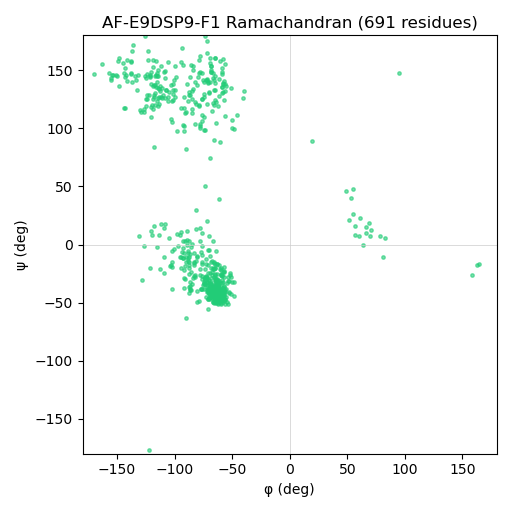P A N 1
ATOM 2067 C CA . ASP A 1 263 ? -27.333 7.867 41.737 1.00 87.06 263 ASP A CA 1
ATOM 2068 C C . ASP A 1 263 ? -25.839 8.145 41.444 1.00 87.06 263 ASP A C 1
ATOM 2070 O O . ASP A 1 263 ? -25.338 7.962 40.331 1.00 87.06 263 ASP A O 1
ATOM 2074 N N . LYS A 1 264 ? -25.096 8.678 42.424 1.00 85.00 264 LYS A N 1
ATOM 2075 C CA . LYS A 1 264 ? -23.679 9.029 42.207 1.00 85.00 264 LYS A CA 1
ATOM 2076 C C . LYS A 1 264 ? -22.784 7.810 41.961 1.00 85.00 264 LYS A C 1
ATOM 2078 O O . LYS A 1 264 ? -21.789 7.960 41.258 1.00 85.00 264 LYS A O 1
ATOM 2083 N N . VAL A 1 265 ? -23.090 6.662 42.559 1.00 87.25 265 VAL A N 1
ATOM 2084 C CA . VAL A 1 265 ? -22.273 5.445 42.467 1.00 87.25 265 VAL A CA 1
ATOM 2085 C C . VAL A 1 265 ? -22.530 4.765 41.124 1.00 87.25 265 VAL A C 1
ATOM 2087 O O . VAL A 1 265 ? -21.585 4.537 40.369 1.00 87.25 265 VAL A O 1
ATOM 2090 N N . GLU A 1 266 ? -23.801 4.584 40.769 1.00 86.31 266 GLU A N 1
ATOM 2091 C CA . GLU A 1 266 ? -24.257 4.040 39.488 1.00 86.31 266 GLU A CA 1
ATOM 2092 C C . GLU A 1 266 ? -23.710 4.848 38.305 1.00 86.31 266 GLU A C 1
ATOM 2094 O O . GLU A 1 266 ? -23.240 4.285 37.315 1.00 86.31 266 GLU A O 1
ATOM 2099 N N . LYS A 1 267 ? -23.686 6.185 38.423 1.00 86.12 267 LYS A N 1
ATOM 2100 C CA . LYS A 1 267 ? -23.080 7.066 37.411 1.00 86.12 267 LYS A CA 1
ATOM 2101 C C . LYS A 1 267 ? -21.600 6.789 37.200 1.00 86.12 267 LYS A C 1
ATOM 2103 O O . LYS A 1 267 ? -21.145 6.768 36.059 1.00 86.12 267 LYS A O 1
ATOM 2108 N N . VAL A 1 268 ? -20.831 6.626 38.276 1.00 87.12 268 VAL A N 1
ATOM 2109 C CA . VAL A 1 268 ? -19.387 6.376 38.170 1.00 87.12 268 VAL A CA 1
ATOM 2110 C C . VAL A 1 268 ? -19.132 5.026 37.506 1.00 87.12 268 VAL A C 1
ATOM 2112 O O . VAL A 1 268 ? -18.308 4.955 36.592 1.00 87.12 268 VAL A O 1
ATOM 2115 N N . GLU A 1 269 ? -19.873 3.989 37.902 1.00 87.50 269 GLU A N 1
ATOM 2116 C CA . GLU A 1 269 ? -19.750 2.649 37.322 1.00 87.50 269 GLU A CA 1
ATOM 2117 C C . GLU A 1 269 ? -20.113 2.629 35.833 1.00 87.50 269 GLU A C 1
ATOM 2119 O O . GLU A 1 269 ? -19.339 2.115 35.018 1.00 87.50 269 GLU A O 1
ATOM 2124 N N . LEU A 1 270 ? -21.235 3.251 35.451 1.00 88.00 270 LEU A N 1
ATOM 2125 C CA . LEU A 1 270 ? -21.663 3.329 34.054 1.00 88.00 270 LEU A CA 1
ATOM 2126 C C . LEU A 1 270 ? -20.646 4.091 33.205 1.00 88.00 270 LEU A C 1
ATOM 2128 O O . LEU A 1 270 ? -20.253 3.612 32.143 1.00 88.00 270 LEU A O 1
ATOM 2132 N N . LEU A 1 271 ? -20.167 5.247 33.672 1.00 89.56 271 LEU A N 1
ATOM 2133 C CA . LEU A 1 271 ? -19.180 6.038 32.932 1.00 89.56 271 LEU A CA 1
ATOM 2134 C C . LEU A 1 271 ? -17.842 5.305 32.792 1.00 89.56 271 LEU A C 1
ATOM 2136 O O . LEU A 1 271 ? -17.183 5.418 31.757 1.00 89.56 271 LEU A O 1
ATOM 2140 N N . GLN A 1 272 ? -17.432 4.536 33.801 1.00 88.81 272 GLN A N 1
ATOM 2141 C CA . GLN A 1 272 ? -16.225 3.719 33.718 1.00 88.81 272 GLN A CA 1
ATOM 2142 C C . GLN A 1 272 ? -16.380 2.590 32.691 1.00 88.81 272 GLN A C 1
ATOM 2144 O O . GLN A 1 272 ? -15.483 2.395 31.867 1.00 88.81 272 GLN A O 1
ATOM 2149 N N . GLN A 1 273 ? -17.519 1.891 32.687 1.00 88.25 273 GLN A N 1
ATOM 2150 C CA . GLN A 1 273 ? -17.818 0.864 31.683 1.00 88.25 273 GLN A CA 1
ATOM 2151 C C . GLN A 1 273 ? -17.915 1.456 30.274 1.00 88.25 273 GLN A C 1
ATOM 2153 O O . GLN A 1 273 ? -17.317 0.917 29.341 1.00 88.25 273 GLN A O 1
ATOM 2158 N N . PHE A 1 274 ? -18.591 2.597 30.123 1.00 91.75 274 PHE A N 1
ATOM 2159 C CA . PHE A 1 274 ? -18.690 3.320 28.858 1.00 91.75 274 PHE A CA 1
ATOM 2160 C C . PHE A 1 274 ? -17.303 3.661 28.311 1.00 91.75 274 PHE A C 1
ATOM 2162 O O . PHE A 1 274 ? -16.992 3.333 27.168 1.00 91.75 274 PHE A O 1
ATOM 2169 N N . ARG A 1 275 ? -16.429 4.265 29.128 1.00 90.81 275 ARG A N 1
ATOM 2170 C CA . ARG A 1 275 ? -15.059 4.607 28.710 1.00 90.81 275 ARG A CA 1
ATOM 2171 C C . ARG A 1 275 ? -14.246 3.363 28.357 1.00 90.81 275 ARG A C 1
ATOM 2173 O O . ARG A 1 275 ? -13.458 3.412 27.421 1.00 90.81 275 ARG A O 1
ATOM 2180 N N . ALA A 1 276 ? -14.450 2.246 29.055 1.00 89.06 276 ALA A N 1
ATOM 2181 C CA . ALA A 1 276 ? -13.766 0.996 28.740 1.00 89.06 276 ALA A CA 1
ATOM 2182 C C . ALA A 1 276 ? -14.214 0.397 27.395 1.00 89.06 276 ALA A C 1
ATOM 2184 O O . ALA A 1 276 ? -13.376 -0.126 26.662 1.00 89.06 276 ALA A O 1
ATOM 2185 N N . ILE A 1 277 ? -15.507 0.468 27.062 1.00 90.88 277 ILE A N 1
ATOM 2186 C CA . ILE A 1 277 ? -16.079 -0.134 25.847 1.00 90.88 277 ILE A CA 1
ATOM 2187 C C . ILE A 1 277 ? -16.035 0.849 24.675 1.00 90.88 277 ILE A C 1
ATOM 2189 O O . ILE A 1 277 ? -15.341 0.612 23.690 1.00 90.88 277 ILE A O 1
ATOM 2193 N N . VAL A 1 278 ? -16.742 1.974 24.780 1.00 90.56 278 VAL A N 1
ATOM 2194 C CA . VAL A 1 278 ? -16.833 2.980 23.713 1.00 90.56 278 VAL A CA 1
ATOM 2195 C C . VAL A 1 278 ? -15.492 3.671 23.510 1.00 90.56 278 VAL A C 1
ATOM 2197 O O . VAL A 1 278 ? -15.078 3.847 22.368 1.00 90.56 278 VAL A O 1
ATOM 2200 N N . GLY A 1 279 ? -14.765 3.974 24.590 1.00 89.38 279 GLY A N 1
ATOM 2201 C CA . GLY A 1 279 ? -13.412 4.529 24.487 1.00 89.38 279 GLY A CA 1
ATOM 2202 C C . GLY A 1 279 ? -12.452 3.609 23.730 1.00 89.38 279 GLY A C 1
ATOM 2203 O O . GLY A 1 279 ? -11.628 4.094 22.967 1.00 89.38 279 GLY A O 1
ATOM 2204 N N . SER A 1 280 ? -12.624 2.290 23.850 1.00 88.75 280 SER A N 1
ATOM 2205 C CA . SER A 1 280 ? -11.893 1.309 23.043 1.00 88.75 280 SER A CA 1
ATOM 2206 C C . SER A 1 280 ? -12.334 1.307 21.580 1.00 88.75 280 SER A C 1
ATOM 2208 O O . SER A 1 280 ? -11.492 1.258 20.695 1.00 88.75 280 SER A O 1
ATOM 2210 N N . ILE A 1 281 ? -13.636 1.399 21.298 1.00 87.25 281 ILE A N 1
ATOM 2211 C CA . ILE A 1 281 ? -14.165 1.415 19.923 1.00 87.25 281 ILE A CA 1
ATOM 2212 C C . ILE A 1 281 ? -13.664 2.640 19.143 1.00 87.25 281 ILE A C 1
ATOM 2214 O O . ILE A 1 281 ? -13.320 2.514 17.971 1.00 87.25 281 ILE A O 1
ATOM 2218 N N . ILE A 1 282 ? -13.600 3.816 19.777 1.00 88.38 282 ILE A N 1
ATOM 2219 C CA . ILE A 1 282 ? -13.270 5.072 19.081 1.00 88.38 282 ILE A CA 1
ATOM 2220 C C . ILE A 1 282 ? -11.777 5.265 18.779 1.00 88.38 282 ILE A C 1
ATOM 2222 O O . ILE A 1 282 ? -11.441 6.061 17.903 1.00 88.38 282 ILE A O 1
ATOM 2226 N N . ILE A 1 283 ? -10.882 4.578 19.495 1.00 85.69 283 ILE A N 1
ATOM 2227 C CA . ILE A 1 283 ? -9.428 4.660 19.259 1.00 85.69 283 ILE A CA 1
ATOM 2228 C C . ILE A 1 283 ? -8.938 3.658 18.209 1.00 85.69 283 ILE A C 1
ATOM 2230 O O . ILE A 1 283 ? -7.812 3.768 17.728 1.00 85.69 283 ILE A O 1
ATOM 2234 N N . LEU A 1 284 ? -9.757 2.662 17.864 1.00 80.38 284 LEU A N 1
ATOM 2235 C CA . LEU A 1 284 ? -9.375 1.624 16.919 1.00 80.38 284 LEU A CA 1
ATOM 2236 C C . LEU A 1 284 ? -9.418 2.156 15.485 1.00 80.38 284 LEU A C 1
ATOM 2238 O O . LEU A 1 284 ? -10.453 2.609 15.001 1.00 80.38 284 LEU A O 1
ATOM 2242 N N . THR A 1 285 ? -8.304 2.015 14.767 1.00 72.50 285 THR A N 1
ATOM 2243 C CA . THR A 1 285 ? -8.234 2.309 13.326 1.00 72.50 285 THR A CA 1
ATOM 2244 C C . THR A 1 285 ? -9.125 1.368 12.514 1.00 72.50 285 THR A C 1
ATOM 2246 O O . THR A 1 285 ? -9.684 1.764 11.492 1.00 72.50 285 THR A O 1
ATOM 2249 N N . ARG A 1 286 ? -9.281 0.117 12.972 1.00 73.19 286 ARG A N 1
ATOM 2250 C CA . ARG A 1 286 ? -10.199 -0.868 12.393 1.00 73.19 286 ARG A CA 1
ATOM 2251 C C . ARG A 1 286 ? -11.199 -1.355 13.441 1.00 73.19 286 ARG A C 1
ATOM 2253 O O . ARG A 1 286 ? -10.779 -1.786 14.511 1.00 73.19 286 ARG A O 1
ATOM 2260 N N . PRO A 1 287 ? -12.505 -1.329 13.139 1.00 79.88 287 PRO A N 1
ATOM 2261 C CA . PRO A 1 287 ? -13.532 -1.707 14.097 1.00 79.88 287 PRO A CA 1
ATOM 2262 C C . PRO A 1 287 ? -13.501 -3.215 14.382 1.00 79.88 287 PRO A C 1
ATOM 2264 O O . PRO A 1 287 ? -13.343 -4.023 13.467 1.00 79.88 287 PRO A O 1
ATOM 2267 N N . PHE A 1 288 ? -13.691 -3.589 15.647 1.00 80.69 288 PHE A N 1
ATOM 2268 C CA . PHE A 1 288 ? -13.746 -4.983 16.097 1.00 80.69 288 PHE A CA 1
ATOM 2269 C C . PHE A 1 288 ? -15.170 -5.543 16.122 1.00 80.69 288 PHE A C 1
ATOM 2271 O O . PHE A 1 288 ? -16.142 -4.801 16.283 1.00 80.69 288 PHE A O 1
ATOM 2278 N N . SER A 1 289 ? -15.283 -6.869 15.991 1.00 82.81 289 SER A N 1
ATOM 2279 C CA . SER A 1 289 ? -16.529 -7.601 16.238 1.00 82.81 289 SER A CA 1
ATOM 2280 C C . SER A 1 289 ? -16.851 -7.663 17.733 1.00 82.81 289 SER A C 1
ATOM 2282 O O . SER A 1 289 ? -15.993 -7.418 18.588 1.00 82.81 289 SER A O 1
ATOM 2284 N N . PHE A 1 290 ? -18.091 -8.027 18.069 1.00 82.38 290 PHE A N 1
ATOM 2285 C CA . PHE A 1 290 ? -18.495 -8.224 19.464 1.00 82.38 290 PHE A CA 1
ATOM 2286 C C . PHE A 1 290 ? -17.648 -9.279 20.176 1.00 82.38 290 PHE A C 1
ATOM 2288 O O . PHE A 1 290 ? -17.329 -9.118 21.354 1.00 82.38 290 PHE A O 1
ATOM 2295 N N . LEU A 1 291 ? -17.289 -10.355 19.473 1.00 82.69 291 LEU A N 1
ATOM 2296 C CA . LEU A 1 291 ? -16.473 -11.428 20.035 1.00 82.69 291 LEU A CA 1
ATOM 2297 C C . LEU A 1 291 ? -15.052 -10.947 20.339 1.00 82.69 291 LEU A C 1
ATOM 2299 O O . LEU A 1 291 ? -14.551 -11.210 21.433 1.00 82.69 291 LEU A O 1
ATOM 2303 N N . SER A 1 292 ? -14.438 -10.199 19.421 1.00 85.00 292 SER A N 1
ATOM 2304 C CA . SER A 1 292 ? -13.110 -9.613 19.627 1.00 85.00 292 SER A CA 1
ATOM 2305 C C . SER A 1 292 ? -13.121 -8.579 20.758 1.00 85.00 292 SER A C 1
ATOM 2307 O O . SER A 1 292 ? -12.257 -8.628 21.632 1.00 85.00 292 SER A O 1
ATOM 2309 N N . LEU A 1 293 ? -14.137 -7.703 20.816 1.00 87.69 293 LEU A N 1
ATOM 2310 C CA . LEU A 1 293 ? -14.301 -6.731 21.906 1.00 87.69 293 LEU A CA 1
ATOM 2311 C C . LEU A 1 293 ? -14.484 -7.412 23.268 1.00 87.69 293 LEU A C 1
ATOM 2313 O O . LEU A 1 293 ? -13.853 -7.010 24.243 1.00 87.69 293 LEU A O 1
ATOM 2317 N N . ALA A 1 294 ? -15.313 -8.455 23.349 1.00 88.69 294 ALA A N 1
ATOM 2318 C CA . ALA A 1 294 ? -15.554 -9.179 24.596 1.00 88.69 294 ALA A CA 1
ATOM 2319 C C . ALA A 1 294 ? -14.275 -9.811 25.160 1.00 88.69 294 ALA A C 1
ATOM 2321 O O . ALA A 1 294 ? -14.015 -9.725 26.362 1.00 88.69 294 ALA A O 1
ATOM 2322 N N . ARG A 1 295 ? -13.455 -10.402 24.286 1.00 86.00 295 ARG A N 1
ATOM 2323 C CA . ARG A 1 295 ? -12.187 -11.032 24.670 1.00 86.00 295 ARG A CA 1
ATOM 2324 C C . ARG A 1 295 ? -11.145 -10.006 25.073 1.00 86.00 295 ARG A C 1
ATOM 2326 O O . ARG A 1 295 ? -10.658 -10.070 26.194 1.00 86.00 295 ARG A O 1
ATOM 2333 N N . ILE A 1 296 ? -10.851 -9.038 24.201 1.00 88.31 296 ILE A N 1
ATOM 2334 C CA . ILE A 1 296 ? -9.788 -8.065 24.465 1.00 88.31 296 ILE A CA 1
ATOM 2335 C C . ILE A 1 296 ? -10.103 -7.225 25.701 1.00 88.31 296 ILE A C 1
ATOM 2337 O O . ILE A 1 296 ? -9.217 -6.906 26.490 1.00 88.31 296 ILE A O 1
ATOM 2341 N N . LEU A 1 297 ? -11.380 -6.893 25.922 1.00 88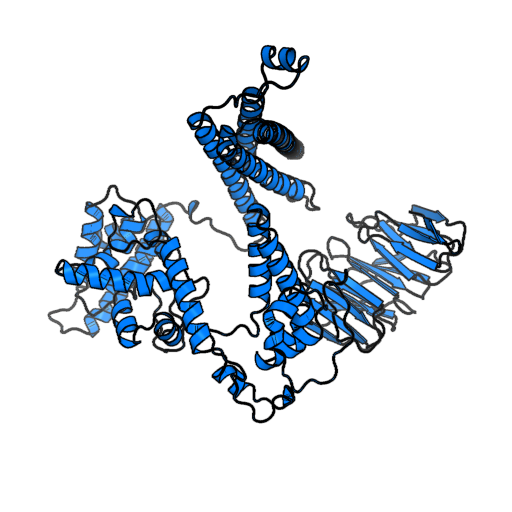.69 297 LEU A N 1
ATOM 2342 C CA . LEU A 1 297 ? -11.775 -6.115 27.085 1.00 88.69 297 LEU A CA 1
ATOM 2343 C C . LEU A 1 297 ? -11.925 -6.952 28.354 1.00 88.69 297 LEU A C 1
ATOM 2345 O O . LEU A 1 297 ? -11.944 -6.334 29.422 1.00 88.69 297 LEU A O 1
ATOM 2349 N N . TYR A 1 298 ? -11.985 -8.284 28.243 1.00 88.00 298 TYR A N 1
ATOM 2350 C CA . TYR A 1 298 ? -12.407 -9.221 29.290 1.00 88.00 298 TYR A CA 1
ATOM 2351 C C . TYR A 1 298 ? -13.786 -8.857 29.869 1.00 88.00 298 TYR A C 1
ATOM 2353 O O . TYR A 1 298 ? -14.015 -8.922 31.076 1.00 88.00 298 TYR A O 1
ATOM 2361 N N . ILE A 1 299 ? -14.712 -8.440 28.998 1.00 89.75 299 ILE A N 1
ATOM 2362 C CA . ILE A 1 299 ? -16.082 -8.054 29.360 1.00 89.75 299 ILE A CA 1
ATOM 2363 C C . ILE A 1 299 ? -17.055 -9.021 28.673 1.00 89.75 299 ILE A C 1
ATOM 2365 O O . ILE A 1 299 ? -16.955 -9.218 27.461 1.00 89.75 299 ILE A O 1
ATOM 2369 N N . PRO A 1 300 ? -18.024 -9.617 29.394 1.00 90.06 300 PRO A N 1
ATOM 2370 C CA . PRO A 1 300 ? -19.003 -10.509 28.786 1.00 90.06 300 PRO A CA 1
ATOM 2371 C C . PRO A 1 300 ? -19.762 -9.831 27.643 1.00 90.06 300 PRO A C 1
ATOM 2373 O O . PRO A 1 300 ? -20.214 -8.694 27.777 1.00 90.06 300 PRO A O 1
ATOM 2376 N N . LYS A 1 301 ? -19.983 -10.566 26.545 1.00 87.06 301 LYS A N 1
ATOM 2377 C CA . LYS A 1 301 ? -20.692 -10.061 25.357 1.00 87.06 301 LYS A CA 1
ATOM 2378 C C . LYS A 1 301 ? -22.013 -9.362 25.707 1.00 87.06 301 LYS A C 1
ATOM 2380 O O . LYS A 1 301 ? -22.255 -8.264 25.228 1.00 87.06 301 LYS A O 1
ATOM 2385 N N . ARG A 1 302 ? -22.812 -9.958 26.600 1.00 86.88 302 ARG A N 1
ATOM 2386 C CA . ARG A 1 302 ? -24.107 -9.406 27.042 1.00 86.88 302 ARG A CA 1
ATOM 2387 C C . ARG A 1 302 ? -23.981 -8.017 27.670 1.00 86.88 302 ARG A C 1
ATOM 2389 O O . ARG A 1 302 ? -24.847 -7.177 27.475 1.00 86.88 302 ARG A O 1
ATOM 2396 N N . THR A 1 303 ? -22.908 -7.773 28.420 1.00 86.75 303 THR A N 1
ATOM 2397 C CA . THR A 1 303 ? -22.640 -6.470 29.042 1.00 86.75 303 THR A CA 1
ATOM 2398 C C . THR A 1 303 ? -22.271 -5.431 27.988 1.00 86.75 303 THR A C 1
ATOM 2400 O O . THR A 1 303 ? -22.694 -4.285 28.091 1.00 86.75 303 THR A O 1
ATOM 2403 N N . ILE A 1 304 ? -21.523 -5.833 26.956 1.00 87.50 304 ILE A N 1
ATOM 2404 C CA . ILE A 1 304 ? -21.201 -4.959 25.823 1.00 87.50 304 ILE A CA 1
ATOM 2405 C C . ILE A 1 304 ? -22.470 -4.630 25.035 1.00 87.50 304 ILE A C 1
ATOM 2407 O O . ILE A 1 304 ? -22.730 -3.458 24.802 1.00 87.50 304 ILE A O 1
ATOM 2411 N N . GLU A 1 305 ? -23.280 -5.629 24.679 1.00 84.81 305 GLU A N 1
ATOM 2412 C CA . GLU A 1 305 ? -24.563 -5.430 23.985 1.00 84.81 305 GLU A CA 1
ATOM 2413 C C . GLU A 1 305 ? -25.461 -4.451 24.751 1.00 84.81 305 GLU A C 1
ATOM 2415 O O . GLU A 1 305 ? -25.844 -3.422 24.204 1.00 84.81 305 GLU A O 1
ATOM 2420 N N . HIS A 1 306 ? -25.669 -4.689 26.049 1.00 82.88 306 HIS A N 1
ATOM 2421 C CA . HIS A 1 306 ? -26.484 -3.817 26.895 1.00 82.88 306 HIS A CA 1
ATOM 2422 C C . HIS A 1 306 ? -25.966 -2.369 26.954 1.00 82.88 306 HIS A C 1
ATOM 2424 O O . HIS A 1 306 ? -26.748 -1.424 26.977 1.00 82.88 306 HIS A O 1
ATOM 2430 N N . GLN A 1 307 ? -24.646 -2.163 26.988 1.00 84.31 307 GLN A N 1
ATOM 2431 C CA . GLN A 1 307 ? -24.064 -0.814 26.990 1.00 84.31 307 GLN A CA 1
ATOM 2432 C C . GLN A 1 307 ? -24.199 -0.114 25.630 1.00 84.31 307 GLN A C 1
ATOM 2434 O O . GLN A 1 307 ? -24.353 1.105 25.570 1.00 84.31 307 GLN A O 1
ATOM 2439 N N . LEU A 1 308 ? -24.154 -0.869 24.531 1.00 85.94 308 LEU A N 1
ATOM 2440 C CA . LEU A 1 308 ? -24.301 -0.323 23.183 1.00 85.94 308 LEU A CA 1
ATOM 2441 C C . LEU A 1 308 ? -25.768 -0.141 22.767 1.00 85.94 308 LEU A C 1
ATOM 2443 O O . LEU A 1 308 ? -26.032 0.622 21.837 1.00 85.94 308 LEU A O 1
ATOM 2447 N N . ASP A 1 309 ? -26.715 -0.755 23.482 1.00 78.00 309 ASP A N 1
ATOM 2448 C CA . ASP A 1 309 ? -28.147 -0.675 23.185 1.00 78.00 309 ASP A CA 1
ATOM 2449 C C . ASP A 1 309 ? -28.703 0.756 23.220 1.00 78.00 309 ASP A C 1
ATOM 2451 O O . ASP A 1 309 ? -29.698 1.050 22.560 1.00 78.00 309 ASP A O 1
ATOM 2455 N N . GLY A 1 310 ? -28.081 1.661 23.977 1.00 74.25 310 GLY A N 1
ATOM 2456 C CA . GLY A 1 310 ? -28.456 3.080 24.025 1.00 74.25 310 GLY A CA 1
ATOM 2457 C C . GLY A 1 310 ? -27.819 3.943 22.930 1.00 74.25 310 GLY A C 1
ATOM 2458 O O . GLY A 1 310 ? -28.074 5.143 22.871 1.00 74.25 310 GLY A O 1
ATOM 2459 N N . LEU A 1 311 ? -26.964 3.364 22.080 1.00 82.25 311 LEU A N 1
ATOM 2460 C CA . LEU A 1 311 ? -26.064 4.101 21.187 1.00 82.25 311 LEU A CA 1
ATOM 2461 C C . LEU A 1 311 ? -26.285 3.804 19.695 1.00 82.25 311 LEU A C 1
ATOM 2463 O O . LEU A 1 311 ? -25.481 4.243 18.876 1.00 82.25 311 LEU A O 1
ATOM 2467 N N . TYR A 1 312 ? -27.377 3.134 19.306 1.00 77.31 312 TYR A N 1
ATOM 2468 C CA . TYR A 1 312 ? -27.702 2.841 17.894 1.00 77.31 312 TYR A CA 1
ATOM 2469 C C . TYR A 1 312 ? -27.800 4.090 16.997 1.00 77.31 312 TYR A C 1
ATOM 2471 O O . TYR A 1 312 ? -27.643 4.011 15.778 1.00 77.31 312 TYR A O 1
ATOM 2479 N N . SER A 1 313 ? -28.051 5.265 17.582 1.00 76.19 313 SER A N 1
ATOM 2480 C CA . SER A 1 313 ? -28.093 6.537 16.853 1.00 76.19 313 SER A CA 1
ATOM 2481 C C . SER A 1 313 ? -26.709 7.042 16.429 1.00 76.19 313 SER A C 1
ATOM 2483 O O . SER A 1 313 ? -26.623 7.831 15.489 1.00 76.19 313 SER A O 1
ATOM 2485 N N . VAL A 1 314 ? -25.635 6.578 17.083 1.00 81.12 314 VAL A N 1
ATOM 2486 C CA . VAL A 1 314 ? -24.240 7.006 16.853 1.00 81.12 314 VAL A CA 1
ATOM 2487 C C . VAL A 1 314 ? -23.303 5.856 16.456 1.00 81.12 314 VAL A C 1
ATOM 2489 O O . VAL A 1 314 ? -22.264 6.089 15.831 1.00 81.12 314 VAL A O 1
ATOM 2492 N N . LEU A 1 315 ? -23.687 4.614 16.752 1.00 80.38 315 LEU A N 1
ATOM 2493 C CA . LEU A 1 315 ? -22.966 3.392 16.414 1.00 80.38 315 LEU A CA 1
ATOM 2494 C C . LEU A 1 315 ? -23.815 2.492 15.515 1.00 80.38 315 LEU A C 1
ATOM 2496 O O . LEU A 1 315 ? -24.990 2.248 15.770 1.00 80.38 315 LEU A O 1
ATOM 2500 N N . SER A 1 316 ? -23.182 1.932 14.489 1.00 78.62 316 SER A N 1
ATOM 2501 C CA . SER A 1 316 ? -23.722 0.807 13.736 1.00 78.62 316 SER A CA 1
ATOM 2502 C C . SER A 1 316 ? -23.404 -0.470 14.499 1.00 78.62 316 SER A C 1
ATOM 2504 O O . SER A 1 316 ? -22.271 -0.961 14.456 1.00 78.62 316 SER A O 1
ATOM 2506 N N . VAL A 1 317 ? -24.414 -1.009 15.170 1.00 78.75 317 VAL A N 1
ATOM 2507 C CA . VAL A 1 317 ? -24.323 -2.247 15.940 1.00 78.75 317 VAL A CA 1
ATOM 2508 C C . VAL A 1 317 ? -24.983 -3.373 15.134 1.00 78.75 317 VAL A C 1
ATOM 2510 O O . VAL A 1 317 ? -26.199 -3.352 14.948 1.00 78.75 317 VAL A O 1
ATOM 2513 N N . PRO A 1 318 ? -24.210 -4.321 14.578 1.00 73.44 318 PRO A N 1
ATOM 2514 C CA . PRO A 1 318 ? -24.767 -5.394 13.764 1.00 73.44 318 PRO A CA 1
ATOM 2515 C C . PRO A 1 318 ? -25.385 -6.510 14.620 1.00 73.44 318 PRO A C 1
ATOM 2517 O O . PRO A 1 318 ? -24.866 -6.857 15.677 1.00 73.44 318 PRO A O 1
ATOM 2520 N N . ASN A 1 319 ? -26.441 -7.149 14.105 1.00 68.75 319 ASN A N 1
ATOM 2521 C CA . ASN A 1 319 ? -27.103 -8.288 14.767 1.00 68.75 319 ASN A CA 1
ATOM 2522 C C . ASN A 1 319 ? -26.275 -9.588 14.716 1.00 68.75 319 ASN A C 1
ATOM 2524 O O . ASN A 1 319 ? -26.543 -10.539 15.450 1.00 68.75 319 ASN A O 1
ATOM 2528 N N . VAL A 1 320 ? -25.275 -9.653 13.831 1.00 73.88 320 VAL A N 1
ATOM 2529 C CA . VAL A 1 320 ? -24.379 -10.805 13.682 1.00 73.88 320 VAL A CA 1
ATOM 2530 C C . VAL A 1 320 ? -23.154 -10.590 14.564 1.00 73.88 320 VAL A C 1
ATOM 2532 O O . VAL A 1 320 ? -22.481 -9.571 14.457 1.00 73.88 320 VAL A O 1
ATOM 2535 N N . SER A 1 321 ? -22.841 -11.570 15.414 1.00 70.25 321 SER A N 1
ATOM 2536 C CA . SER A 1 321 ? -21.792 -11.437 16.445 1.00 70.25 321 SER A CA 1
ATOM 2537 C C . SER A 1 321 ? -20.375 -11.266 15.885 1.00 70.25 321 SER A C 1
ATOM 2539 O O . SER A 1 321 ? -19.498 -10.783 16.599 1.00 70.25 321 SER A O 1
ATOM 2541 N N . ASP A 1 322 ? -20.168 -11.656 14.629 1.00 69.94 322 ASP A N 1
ATOM 2542 C CA . ASP A 1 322 ? -18.882 -11.592 13.931 1.00 69.94 322 ASP A CA 1
ATOM 2543 C C . ASP A 1 322 ? -18.707 -10.310 13.100 1.00 69.94 322 ASP A C 1
ATOM 2545 O O . ASP A 1 322 ? -17.615 -9.971 12.655 1.00 69.94 322 ASP A O 1
ATOM 2549 N N . ALA A 1 323 ? -19.782 -9.539 12.920 1.00 74.00 323 ALA A N 1
ATOM 2550 C CA . ALA A 1 323 ? -19.708 -8.272 12.214 1.00 74.00 323 ALA A CA 1
ATOM 2551 C C . ALA A 1 323 ? -19.150 -7.162 13.133 1.00 74.00 323 ALA A C 1
ATOM 2553 O O . ALA A 1 323 ? -19.439 -7.139 14.334 1.00 74.00 323 ALA A O 1
ATOM 2554 N N . PRO A 1 324 ? -18.358 -6.220 12.589 1.00 80.00 324 PRO A N 1
ATOM 2555 C CA . PRO A 1 324 ? -17.704 -5.190 13.384 1.00 80.00 324 PRO A CA 1
ATOM 2556 C C . PRO A 1 324 ? -18.666 -4.083 13.832 1.00 80.00 324 PRO A C 1
ATOM 2558 O O . PRO A 1 324 ? -19.508 -3.625 13.055 1.00 80.00 324 PRO A O 1
ATOM 2561 N N . VAL A 1 325 ? -18.484 -3.596 15.061 1.00 80.38 325 VAL A N 1
ATOM 2562 C CA . VAL A 1 325 ? -19.186 -2.416 15.588 1.00 80.38 325 VAL A CA 1
ATOM 2563 C C . VAL A 1 325 ? -18.521 -1.160 15.036 1.00 80.38 325 VAL A C 1
ATOM 2565 O O . VAL A 1 325 ? -17.338 -0.925 15.282 1.00 80.38 325 VAL A O 1
ATOM 2568 N N . ARG A 1 326 ? -19.262 -0.341 14.283 1.00 79.19 326 ARG A N 1
ATOM 2569 C CA . ARG A 1 326 ? -18.694 0.823 13.579 1.00 79.19 326 ARG A CA 1
ATOM 2570 C C . ARG A 1 326 ? -19.224 2.137 14.125 1.00 79.19 326 ARG A C 1
ATOM 2572 O O . ARG A 1 326 ? -20.404 2.254 14.442 1.00 79.19 326 ARG A O 1
ATOM 2579 N N . LEU A 1 327 ? -18.368 3.153 14.136 1.00 79.75 327 LEU A N 1
ATOM 2580 C CA . LEU A 1 327 ? -18.815 4.537 14.253 1.00 79.75 327 LEU A CA 1
ATOM 2581 C C . LEU A 1 327 ? -19.623 4.909 13.008 1.00 79.75 327 LEU A C 1
ATOM 2583 O O . LEU A 1 327 ? -19.175 4.656 11.890 1.00 79.75 327 LEU A O 1
ATOM 2587 N N . LEU A 1 328 ? -20.787 5.536 13.187 1.00 75.69 328 LEU A N 1
ATOM 2588 C CA . LEU A 1 328 ? -21.541 6.077 12.051 1.00 75.69 328 LEU A CA 1
ATOM 2589 C C . LEU A 1 328 ? -20.868 7.325 11.470 1.00 75.69 328 LEU A C 1
ATOM 2591 O O . LEU A 1 328 ? -21.020 7.606 10.283 1.00 75.69 328 LEU A O 1
ATOM 2595 N N . HIS A 1 329 ? -20.127 8.070 12.296 1.00 76.12 329 HIS A N 1
ATOM 2596 C CA . HIS A 1 329 ? -19.413 9.268 11.870 1.00 76.12 329 HIS A CA 1
ATOM 2597 C C . HIS A 1 329 ? -18.204 9.578 12.769 1.00 76.12 329 HIS A C 1
ATOM 2599 O O . HIS A 1 329 ? -18.278 9.450 13.992 1.00 76.12 329 HIS A O 1
ATOM 2605 N N . LEU A 1 330 ? -17.102 10.046 12.169 1.00 77.88 330 LEU A N 1
ATOM 2606 C CA . LEU A 1 330 ? -15.847 10.382 12.865 1.00 77.88 330 LEU A CA 1
ATOM 2607 C C . LEU A 1 330 ? -16.004 11.517 13.888 1.00 77.88 330 LEU A C 1
ATOM 2609 O O . LEU A 1 330 ? -15.370 11.484 14.934 1.00 77.88 330 LEU A O 1
ATOM 2613 N N . SER A 1 331 ? -16.921 12.465 13.664 1.00 81.06 331 SER A N 1
ATOM 2614 C CA . SER A 1 331 ? -17.131 13.574 14.613 1.00 81.06 331 SER A CA 1
ATOM 2615 C C . SER A 1 331 ? -17.612 13.135 16.003 1.00 81.06 331 SER A C 1
ATOM 2617 O O . SER A 1 331 ? -17.510 13.916 16.947 1.00 81.06 331 SER A O 1
ATOM 2619 N N . PHE A 1 332 ? -18.127 11.907 16.157 1.00 83.88 332 PHE A N 1
ATOM 2620 C CA . PHE A 1 332 ? -18.435 11.346 17.476 1.00 83.88 332 PHE A CA 1
ATOM 2621 C C . PHE A 1 332 ? -17.160 11.013 18.260 1.00 83.88 332 PHE A C 1
ATOM 2623 O O . PHE A 1 332 ? -17.076 11.310 19.450 1.00 83.88 332 PHE A O 1
ATOM 2630 N N . ARG A 1 333 ? -16.137 10.470 17.581 1.00 87.06 333 ARG A N 1
ATOM 2631 C CA . ARG A 1 333 ? -14.793 10.285 18.147 1.00 87.06 333 ARG A CA 1
ATOM 2632 C C . ARG A 1 333 ? -14.218 11.635 18.564 1.00 87.06 333 ARG A C 1
ATOM 2634 O O . ARG A 1 333 ? -13.819 11.784 19.714 1.00 87.06 333 ARG A O 1
ATOM 2641 N N . ASP A 1 334 ? -14.256 12.625 17.674 1.00 83.94 334 ASP A N 1
ATOM 2642 C CA . ASP A 1 334 ? -13.711 13.959 17.960 1.00 83.94 334 ASP A CA 1
ATOM 2643 C C . ASP A 1 334 ? -14.414 14.609 19.164 1.00 83.94 334 ASP A C 1
ATOM 2645 O O . ASP A 1 334 ? -13.767 15.184 20.033 1.00 83.94 334 ASP A O 1
ATOM 2649 N N . PHE A 1 335 ? -15.737 14.445 19.276 1.00 85.75 335 PHE A N 1
ATOM 2650 C CA . PHE A 1 335 ? -16.521 14.942 20.409 1.00 85.75 335 PHE A CA 1
ATOM 2651 C C . PHE A 1 335 ? -16.125 14.316 21.759 1.00 85.75 335 PHE A C 1
ATOM 2653 O O . PHE A 1 335 ? -16.189 15.013 22.779 1.00 85.75 335 PHE A O 1
ATOM 2660 N N . LEU A 1 336 ? -15.779 13.022 21.778 1.00 87.88 336 LEU A N 1
ATOM 2661 C CA . LEU A 1 336 ? -15.414 12.281 22.992 1.00 87.88 336 LEU A CA 1
ATOM 2662 C C . LEU A 1 336 ? -13.946 12.474 23.398 1.00 87.88 336 LEU A C 1
ATOM 2664 O O . LEU A 1 336 ? -13.648 12.356 24.587 1.00 87.88 336 LEU A O 1
ATOM 2668 N N . LEU A 1 337 ? -13.059 12.767 22.441 1.00 87.88 337 LEU A N 1
ATOM 2669 C CA . LEU A 1 337 ? -11.622 12.971 22.674 1.00 87.88 337 LEU A CA 1
ATOM 2670 C C . LEU A 1 337 ? -11.236 14.443 22.909 1.00 87.88 337 LEU A C 1
ATOM 2672 O O . LEU A 1 337 ? -10.120 14.707 23.350 1.00 87.88 337 LEU A O 1
ATOM 2676 N N . ASP A 1 338 ? -12.147 15.390 22.660 1.00 84.06 338 ASP A N 1
ATOM 2677 C CA . ASP A 1 338 ? -11.946 16.840 22.806 1.00 84.06 338 ASP A CA 1
ATOM 2678 C C . ASP A 1 338 ? -11.356 17.222 24.190 1.00 84.06 338 ASP A C 1
ATOM 2680 O O . ASP A 1 338 ? -12.064 17.141 25.205 1.00 84.06 338 ASP A O 1
ATOM 2684 N N . PRO A 1 339 ? -10.067 17.616 24.270 1.00 77.00 339 PRO A N 1
ATOM 2685 C CA . PRO A 1 339 ? -9.370 17.833 25.537 1.00 77.00 339 PRO A CA 1
ATOM 2686 C C . PRO A 1 339 ? -9.862 19.078 26.279 1.00 77.00 339 PRO A C 1
ATOM 2688 O O . PRO A 1 339 ? -9.786 19.114 27.510 1.00 77.00 339 PRO A O 1
ATOM 2691 N N . ASP A 1 340 ? -10.425 20.056 25.563 1.00 73.44 340 ASP A N 1
ATOM 2692 C CA . ASP A 1 340 ? -10.934 21.306 26.139 1.00 73.44 340 ASP A CA 1
ATOM 2693 C C . ASP A 1 340 ? -12.190 21.079 26.996 1.00 73.44 340 ASP A C 1
ATOM 2695 O O . ASP A 1 340 ? -12.631 21.967 27.721 1.00 73.44 340 ASP A O 1
ATOM 2699 N N . LYS A 1 341 ? -12.764 19.870 26.948 1.00 67.88 341 LYS A N 1
ATOM 2700 C CA . LYS A 1 341 ? -14.029 19.525 27.612 1.00 67.88 341 LYS A CA 1
ATOM 2701 C C . LYS A 1 341 ? -13.898 18.434 28.666 1.00 67.88 341 LYS A C 1
ATOM 2703 O O . LYS A 1 341 ? -14.907 17.877 29.105 1.00 67.88 341 LYS A O 1
ATOM 2708 N N . LYS A 1 342 ? -12.666 18.159 29.100 1.00 68.94 342 LYS A N 1
ATOM 2709 C CA . LYS A 1 342 ? -12.331 17.166 30.129 1.00 68.94 342 LYS A CA 1
ATOM 2710 C C . LYS A 1 342 ? -13.152 17.325 31.416 1.00 68.94 342 LYS A C 1
ATOM 2712 O O . LYS A 1 342 ? -13.626 16.327 31.952 1.00 68.94 342 LYS A O 1
ATOM 2717 N N . ASP A 1 343 ? -13.339 18.559 31.881 1.00 62.47 343 ASP A N 1
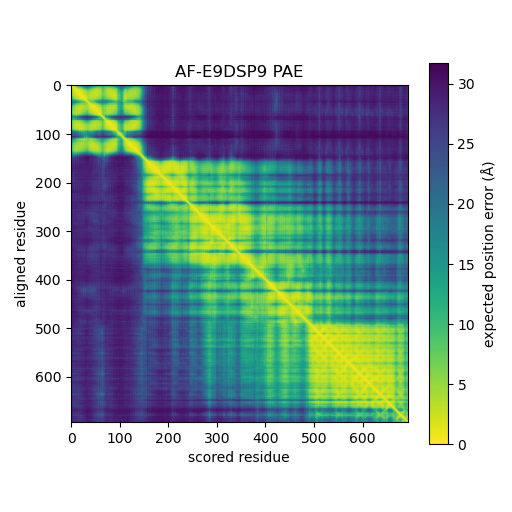ATOM 2718 C CA . ASP A 1 343 ? -14.047 18.854 33.137 1.00 62.47 343 ASP A CA 1
ATOM 2719 C C . ASP A 1 343 ? -15.555 19.117 32.933 1.00 62.47 343 ASP A C 1
ATOM 2721 O O . ASP A 1 343 ? -16.328 19.122 33.889 1.00 62.47 343 ASP A O 1
ATOM 2725 N N . GLU A 1 344 ? -15.997 19.293 31.682 1.00 65.00 344 GLU A N 1
ATOM 2726 C CA . GLU A 1 344 ? -17.374 19.676 31.330 1.00 65.00 344 GLU A CA 1
ATOM 2727 C C . GLU A 1 344 ? -18.239 18.506 30.828 1.00 65.00 344 GLU A C 1
ATOM 2729 O O . GLU A 1 344 ? -19.468 18.630 30.737 1.00 65.00 344 GLU A O 1
ATOM 2734 N N . LYS A 1 345 ? -17.626 17.368 30.470 1.00 71.94 345 LYS A N 1
ATOM 2735 C CA . LYS A 1 345 ? -18.320 16.225 29.861 1.00 71.94 345 LYS A CA 1
ATOM 2736 C C . LYS A 1 345 ? -18.116 14.916 30.629 1.00 71.94 345 LYS A C 1
ATOM 2738 O O . LYS A 1 345 ? -17.003 14.393 30.658 1.00 71.94 345 LYS A O 1
ATOM 2743 N N . PRO A 1 346 ? -19.194 14.289 31.137 1.00 80.50 346 PRO A N 1
ATOM 2744 C CA . PRO A 1 346 ? -19.088 13.035 31.883 1.00 80.50 346 PRO A CA 1
ATOM 2745 C C . PRO A 1 346 ? -18.543 11.877 31.030 1.00 80.50 346 PRO A C 1
ATOM 2747 O O . PRO A 1 346 ? -17.810 11.037 31.543 1.00 80.50 346 PRO A O 1
ATOM 2750 N N . PHE A 1 347 ? -18.813 11.860 29.724 1.00 87.31 347 PHE A N 1
ATOM 2751 C CA . PHE A 1 347 ? -18.408 10.785 28.807 1.00 87.31 347 PHE A CA 1
ATOM 2752 C C . PHE A 1 347 ? -17.029 10.970 28.156 1.00 87.31 347 PHE A C 1
ATOM 2754 O O . PHE A 1 347 ? -16.657 10.157 27.314 1.00 87.31 347 PHE A O 1
ATOM 2761 N N . TRP A 1 348 ? -16.270 12.012 28.515 1.00 90.50 348 TRP A N 1
ATOM 2762 C CA . TRP A 1 348 ? -14.952 12.264 27.923 1.00 90.50 348 TRP A CA 1
ATOM 2763 C C . TRP A 1 348 ? -14.000 11.067 28.093 1.00 90.50 348 TRP A C 1
ATOM 2765 O O . TRP A 1 348 ? -13.977 10.413 29.148 1.00 90.50 348 TRP A O 1
ATOM 2775 N N . VAL A 1 349 ? -13.217 10.796 27.045 1.00 89.06 349 VAL A N 1
ATOM 2776 C CA . VAL A 1 349 ? -12.234 9.711 26.974 1.00 89.06 349 VAL A CA 1
ATOM 2777 C C . VAL A 1 349 ? -10.847 10.313 26.772 1.00 89.06 349 VAL A C 1
ATOM 2779 O O . VAL A 1 349 ? -10.603 11.050 25.823 1.00 89.06 349 VAL A O 1
ATOM 2782 N N . ASN A 1 350 ? -9.911 9.958 27.651 1.00 88.56 350 ASN A N 1
ATOM 2783 C CA . ASN A 1 350 ? -8.507 10.306 27.472 1.00 88.56 350 ASN A CA 1
ATOM 2784 C C . ASN A 1 350 ? -7.879 9.387 26.416 1.00 88.56 350 ASN A C 1
ATOM 2786 O O . ASN A 1 350 ? -7.699 8.199 26.686 1.00 88.56 350 ASN A O 1
ATOM 2790 N N . GLU A 1 351 ? -7.521 9.935 25.254 1.00 89.31 351 GLU A N 1
ATOM 2791 C CA . GLU A 1 351 ? -6.917 9.182 24.146 1.00 89.31 351 GLU A CA 1
ATOM 2792 C C . GLU A 1 351 ? -5.651 8.424 24.575 1.00 89.31 351 GLU A C 1
ATOM 2794 O O . GLU A 1 351 ? -5.518 7.233 24.302 1.00 89.31 351 GLU A O 1
ATOM 2799 N N . ILE A 1 352 ? -4.760 9.074 25.330 1.00 87.12 352 ILE A N 1
ATOM 2800 C CA . ILE A 1 352 ? -3.489 8.484 25.772 1.00 87.12 352 ILE A CA 1
ATOM 2801 C C . ILE A 1 352 ? -3.751 7.297 26.701 1.00 87.12 352 ILE A C 1
ATOM 2803 O O . ILE A 1 352 ? -3.209 6.213 26.501 1.00 87.12 352 ILE A O 1
ATOM 2807 N N . THR A 1 353 ? -4.613 7.480 27.703 1.00 88.44 353 THR A N 1
ATOM 2808 C CA . THR A 1 353 ? -4.948 6.408 28.654 1.00 88.44 353 THR A CA 1
ATOM 2809 C C . THR A 1 353 ? -5.704 5.266 27.977 1.00 88.44 353 THR A C 1
ATOM 2811 O O . THR A 1 353 ? -5.505 4.105 28.333 1.00 88.44 353 THR A O 1
ATOM 2814 N N . ALA A 1 354 ? -6.564 5.572 27.004 1.00 87.81 354 ALA A N 1
ATOM 2815 C CA . ALA A 1 354 ? -7.292 4.565 26.246 1.00 87.81 354 ALA A CA 1
ATOM 2816 C C . ALA A 1 354 ? -6.336 3.718 25.388 1.00 87.81 354 ALA A C 1
ATOM 2818 O O . ALA A 1 354 ? -6.423 2.491 25.435 1.00 87.81 354 ALA A O 1
ATOM 2819 N N . HIS A 1 355 ? -5.378 4.341 24.689 1.00 87.94 355 HIS A N 1
ATOM 2820 C CA . HIS A 1 355 ? -4.333 3.621 23.953 1.00 87.94 355 HIS A CA 1
ATOM 2821 C C . HIS A 1 355 ? -3.442 2.775 24.868 1.00 87.94 355 HIS A C 1
ATOM 2823 O O . HIS A 1 355 ? -3.195 1.616 24.548 1.00 87.94 355 HIS A O 1
ATOM 2829 N N . ASP A 1 356 ? -3.012 3.305 26.015 1.00 86.31 356 ASP A N 1
ATOM 2830 C CA . ASP A 1 356 ? -2.194 2.570 26.993 1.00 86.31 356 ASP A CA 1
ATOM 2831 C C . ASP A 1 356 ? -2.933 1.345 27.567 1.00 86.31 356 ASP A C 1
ATOM 2833 O O . ASP A 1 356 ? -2.410 0.225 27.615 1.00 86.31 356 ASP A O 1
ATOM 2837 N N . THR A 1 357 ? -4.212 1.531 27.908 1.00 87.44 357 THR A N 1
ATOM 2838 C CA . THR A 1 357 ? -5.087 0.444 28.369 1.00 87.44 357 THR A CA 1
ATOM 2839 C C . THR A 1 357 ? -5.272 -0.609 27.281 1.00 87.44 357 THR A C 1
ATOM 2841 O O . THR A 1 357 ? -5.227 -1.807 27.566 1.00 87.44 357 THR A O 1
ATOM 2844 N N . MET A 1 358 ? -5.480 -0.176 26.036 1.00 88.50 358 MET A N 1
ATOM 2845 C CA . MET A 1 358 ? -5.647 -1.073 24.899 1.00 88.50 358 MET A CA 1
ATOM 2846 C C . MET A 1 358 ? -4.371 -1.869 24.629 1.00 88.50 358 MET A C 1
ATOM 2848 O O . MET A 1 358 ? -4.438 -3.088 24.531 1.00 88.50 358 MET A O 1
ATOM 2852 N N . ALA A 1 359 ? -3.210 -1.213 24.605 1.00 86.94 359 ALA A N 1
ATOM 2853 C CA . ALA A 1 359 ? -1.919 -1.871 24.427 1.00 86.94 359 ALA A CA 1
ATOM 2854 C C . ALA A 1 359 ? -1.688 -2.944 25.503 1.00 86.94 359 ALA A C 1
ATOM 2856 O O . ALA A 1 359 ? -1.384 -4.092 25.182 1.00 86.94 359 ALA A O 1
ATOM 2857 N N . SER A 1 360 ? -1.936 -2.609 26.772 1.00 87.12 360 SER A N 1
ATOM 2858 C CA . SER A 1 360 ? -1.837 -3.559 27.888 1.00 87.12 360 SER A CA 1
ATOM 2859 C C . SER A 1 360 ? -2.762 -4.770 27.723 1.00 87.12 360 SER A C 1
ATOM 2861 O O . SER A 1 360 ? -2.372 -5.899 28.024 1.00 87.12 360 SER A O 1
ATOM 2863 N N . LYS A 1 361 ? -3.990 -4.557 27.235 1.00 87.94 361 LYS A N 1
ATOM 2864 C CA . LYS A 1 361 ? -4.951 -5.634 26.958 1.00 87.94 361 LYS A CA 1
ATOM 2865 C C . LYS A 1 361 ? -4.531 -6.493 25.764 1.00 87.94 361 LYS A C 1
ATOM 2867 O O . LYS A 1 361 ? -4.637 -7.712 25.857 1.00 87.94 361 LYS A O 1
ATOM 2872 N N . CYS A 1 362 ? -3.993 -5.891 24.702 1.00 86.56 362 CYS A N 1
ATOM 2873 C CA . CYS A 1 362 ? -3.401 -6.619 23.578 1.00 86.56 362 CYS A CA 1
ATOM 2874 C C . CYS A 1 362 ? -2.265 -7.534 24.048 1.00 86.56 362 CYS A C 1
ATOM 2876 O O . CYS A 1 362 ? -2.240 -8.699 23.666 1.00 86.56 362 CYS A O 1
ATOM 2878 N N . PHE A 1 363 ? -1.354 -7.042 24.899 1.00 85.62 363 PHE A N 1
ATOM 2879 C CA . PHE A 1 363 ? -0.250 -7.857 25.420 1.00 85.62 363 PHE A CA 1
ATOM 2880 C C . PHE A 1 363 ? -0.741 -9.064 26.218 1.00 85.62 363 PHE A C 1
ATOM 2882 O O . PHE A 1 363 ? -0.244 -10.163 26.003 1.00 85.62 363 PHE A O 1
ATOM 2889 N N . ARG A 1 364 ? -1.755 -8.890 27.074 1.00 87.25 364 ARG A N 1
ATOM 2890 C CA . ARG A 1 364 ? -2.361 -10.015 27.808 1.00 87.25 364 ARG A CA 1
ATOM 2891 C C . ARG A 1 364 ? -3.052 -11.010 26.883 1.00 87.25 364 ARG A C 1
ATOM 2893 O O . ARG A 1 364 ? -2.865 -12.206 27.038 1.00 87.25 364 ARG A O 1
ATOM 2900 N N . LEU A 1 365 ? -3.806 -10.521 25.897 1.00 85.88 365 LEU A N 1
ATOM 2901 C CA . LEU A 1 365 ? -4.463 -11.390 24.923 1.00 85.88 365 LEU A CA 1
ATOM 2902 C C . LEU A 1 365 ? -3.438 -12.208 24.127 1.00 85.88 365 LEU A C 1
ATOM 2904 O O . LEU A 1 365 ? -3.662 -13.393 23.883 1.00 85.88 365 LEU A O 1
ATOM 2908 N N . MET A 1 366 ? -2.325 -11.580 23.734 1.00 81.94 366 MET A N 1
ATOM 2909 C CA . MET A 1 366 ? -1.214 -12.259 23.071 1.00 81.94 366 MET A CA 1
ATOM 2910 C C . MET A 1 366 ? -0.580 -13.315 23.979 1.00 81.94 366 MET A C 1
ATOM 2912 O O . MET A 1 366 ? -0.374 -14.425 23.507 1.00 81.94 366 MET A O 1
ATOM 2916 N N . ASP A 1 367 ? -0.338 -13.010 25.254 1.00 83.75 367 ASP A N 1
ATOM 2917 C CA . ASP A 1 367 ? 0.219 -13.956 26.236 1.00 83.75 367 ASP A CA 1
ATOM 2918 C C . ASP A 1 367 ? -0.707 -15.166 26.479 1.00 83.75 367 ASP A C 1
ATOM 2920 O O . ASP A 1 367 ? -0.256 -16.307 26.537 1.00 83.75 367 ASP A O 1
ATOM 2924 N N . ASP A 1 368 ? -2.025 -14.938 26.523 1.00 82.06 368 ASP A N 1
ATOM 2925 C CA . ASP A 1 368 ? -3.028 -15.993 26.718 1.00 82.06 368 ASP A CA 1
ATOM 2926 C C . ASP A 1 368 ? -3.236 -16.867 25.462 1.00 82.06 368 ASP A C 1
ATOM 2928 O O . ASP A 1 368 ? -3.575 -18.053 25.562 1.00 82.06 368 ASP A O 1
ATOM 2932 N N . SER A 1 369 ? -3.103 -16.277 24.268 1.00 78.81 369 SER A N 1
ATOM 2933 C CA . SER A 1 369 ? -3.512 -16.909 23.001 1.00 78.81 369 SER A CA 1
ATOM 2934 C C . SER A 1 369 ? -2.345 -17.481 22.201 1.00 78.81 369 SER A C 1
ATOM 2936 O O . SER A 1 369 ? -2.487 -18.534 21.572 1.00 78.81 369 SER A O 1
ATOM 2938 N N . LEU A 1 370 ? -1.205 -16.788 22.182 1.00 78.12 370 LEU A N 1
ATOM 2939 C CA . LEU A 1 370 ? -0.036 -17.188 21.409 1.00 78.12 370 LEU A CA 1
ATOM 2940 C C . LEU A 1 370 ? 0.832 -18.129 22.235 1.00 78.12 370 LEU A C 1
ATOM 2942 O O . LEU A 1 370 ? 1.219 -17.838 23.359 1.00 78.12 370 LEU A O 1
ATOM 2946 N N . ARG A 1 371 ? 1.178 -19.267 21.642 1.00 77.12 371 ARG A N 1
ATOM 2947 C CA . ARG A 1 371 ? 2.100 -20.233 22.238 1.00 77.12 371 ARG A CA 1
ATOM 2948 C C . ARG A 1 371 ? 2.890 -20.960 21.166 1.00 77.12 371 ARG A C 1
ATOM 2950 O O . ARG A 1 371 ? 2.465 -21.038 20.007 1.00 77.12 371 ARG A O 1
ATOM 2957 N N . GLU A 1 372 ? 4.009 -21.548 21.570 1.00 72.44 372 GLU A N 1
ATOM 2958 C CA . GLU A 1 372 ? 4.742 -22.483 20.722 1.00 72.44 372 GLU A CA 1
ATOM 2959 C C . GLU A 1 372 ? 3.806 -23.611 20.268 1.00 72.44 372 GLU A C 1
ATOM 2961 O O . GLU A 1 372 ? 2.993 -24.123 21.041 1.00 72.44 372 GLU A O 1
ATOM 2966 N N . ASN A 1 373 ? 3.887 -23.971 18.987 1.00 73.69 373 ASN A N 1
ATOM 2967 C CA . ASN A 1 373 ? 2.990 -24.947 18.381 1.00 73.69 373 ASN A CA 1
ATOM 2968 C C . ASN A 1 373 ? 1.496 -24.597 18.546 1.00 73.69 373 ASN A C 1
ATOM 2970 O O . ASN A 1 373 ? 0.691 -25.455 18.898 1.00 73.69 373 ASN A O 1
ATOM 2974 N N . VAL A 1 374 ? 1.102 -23.342 18.264 1.00 76.50 374 VAL A N 1
ATOM 2975 C CA . VAL A 1 374 ? -0.307 -22.894 18.372 1.00 76.50 374 VAL A CA 1
ATOM 2976 C C . VAL A 1 374 ? -1.320 -23.813 17.657 1.00 76.50 374 VAL A C 1
ATOM 2978 O O . VAL A 1 374 ? -2.414 -24.030 18.166 1.00 76.50 374 VAL A O 1
ATOM 2981 N N . CYS A 1 375 ? -0.926 -24.453 16.550 1.00 76.25 375 CYS A N 1
ATOM 2982 C CA . CYS A 1 375 ? -1.733 -25.393 15.777 1.00 76.25 375 CYS A CA 1
ATOM 2983 C C . CYS A 1 375 ? -1.691 -26.832 16.320 1.00 76.25 375 CYS A C 1
ATOM 2985 O O . CYS A 1 375 ? -2.318 -27.701 15.724 1.00 76.25 375 CYS A O 1
ATOM 2987 N N . ASN A 1 376 ? -0.980 -27.133 17.412 1.00 77.50 376 ASN A N 1
ATOM 2988 C CA . ASN A 1 376 ? -0.833 -28.469 18.010 1.00 77.50 376 ASN A CA 1
ATOM 2989 C C . ASN A 1 376 ? -0.448 -29.567 16.990 1.00 77.50 376 ASN A C 1
ATOM 2991 O O . ASN A 1 376 ? -1.071 -30.635 16.934 1.00 77.50 376 ASN A O 1
ATOM 2995 N N . LEU A 1 377 ? 0.533 -29.294 16.129 1.00 74.75 377 LEU A N 1
ATOM 2996 C CA . LEU A 1 377 ? 1.038 -30.250 15.144 1.00 74.75 377 LEU A CA 1
ATOM 2997 C C . LEU A 1 377 ? 1.739 -31.422 15.844 1.00 74.75 377 LEU A C 1
ATOM 2999 O O . LEU A 1 377 ? 2.400 -31.235 16.865 1.00 74.75 377 LEU A O 1
ATOM 3003 N N . LYS A 1 378 ? 1.582 -32.633 15.290 1.00 76.31 378 LYS A N 1
ATOM 3004 C CA . LYS A 1 378 ? 2.235 -33.854 15.804 1.00 76.31 378 LYS A CA 1
ATOM 3005 C C . LYS A 1 378 ? 3.721 -33.906 15.459 1.00 76.31 378 LYS A C 1
ATOM 3007 O O . LYS A 1 378 ? 4.501 -34.434 16.241 1.00 76.31 378 LYS A O 1
ATOM 3012 N N . ASP A 1 379 ? 4.073 -33.390 14.286 1.00 72.50 379 ASP A N 1
ATOM 3013 C CA . ASP A 1 379 ? 5.439 -33.312 13.789 1.00 72.50 379 ASP A CA 1
ATOM 3014 C C . ASP A 1 379 ? 5.790 -31.834 13.546 1.00 72.50 379 ASP A C 1
ATOM 3016 O O . ASP A 1 379 ? 5.116 -31.189 12.736 1.00 72.50 379 ASP A O 1
ATOM 3020 N N . PRO A 1 380 ? 6.798 -31.274 14.239 1.00 64.38 380 PRO A N 1
ATOM 3021 C CA . PRO A 1 380 ? 7.255 -29.906 14.003 1.00 64.38 380 PRO A CA 1
ATOM 3022 C C . PRO A 1 380 ? 7.893 -29.707 12.616 1.00 64.38 380 PRO A C 1
ATOM 3024 O O . PRO A 1 380 ? 8.037 -28.564 12.192 1.00 64.38 380 PRO A O 1
ATOM 3027 N N . ALA A 1 381 ? 8.250 -30.783 11.903 1.00 67.31 381 ALA A N 1
ATOM 3028 C CA . ALA A 1 381 ? 8.773 -30.741 10.535 1.00 67.31 381 ALA A CA 1
ATOM 3029 C C . ALA A 1 381 ? 7.689 -30.936 9.453 1.00 67.31 381 ALA A C 1
ATOM 3031 O O . ALA A 1 381 ? 8.015 -31.134 8.280 1.00 67.31 381 ALA A O 1
ATOM 3032 N N . ALA A 1 382 ? 6.403 -30.898 9.824 1.00 68.62 382 ALA A N 1
ATOM 3033 C CA . ALA A 1 382 ? 5.308 -31.002 8.867 1.00 68.62 382 ALA A CA 1
ATOM 3034 C C . ALA A 1 382 ? 5.418 -29.917 7.779 1.00 68.62 382 ALA A C 1
ATOM 3036 O O . ALA A 1 382 ? 5.602 -28.734 8.071 1.00 68.62 382 ALA A O 1
ATOM 3037 N N . LEU A 1 383 ? 5.287 -30.321 6.512 1.00 69.19 383 LEU A N 1
ATOM 3038 C CA . LEU A 1 383 ? 5.308 -29.394 5.381 1.00 69.19 383 LEU A CA 1
ATOM 3039 C C . LEU A 1 383 ? 4.142 -28.407 5.491 1.00 69.19 383 LEU A C 1
ATOM 3041 O O . LEU A 1 383 ? 3.031 -28.811 5.831 1.00 69.19 383 LEU A O 1
ATOM 3045 N N . GLN A 1 384 ? 4.357 -27.144 5.121 1.00 68.62 384 GLN A N 1
ATOM 3046 C CA . GLN A 1 384 ? 3.306 -26.116 5.121 1.00 68.62 384 GLN A CA 1
ATOM 3047 C C . GLN A 1 384 ? 2.058 -26.564 4.342 1.00 68.62 384 GLN A C 1
ATOM 3049 O O . GLN A 1 384 ? 0.941 -26.391 4.812 1.00 68.62 384 GLN A O 1
ATOM 3054 N N . THR A 1 385 ? 2.246 -27.232 3.199 1.00 71.31 385 THR A N 1
ATOM 3055 C CA . THR A 1 385 ? 1.162 -27.783 2.365 1.00 71.31 385 THR A CA 1
ATOM 3056 C C . THR A 1 385 ? 0.355 -28.896 3.035 1.00 71.31 385 THR A C 1
ATOM 3058 O O . THR A 1 385 ? -0.729 -29.229 2.567 1.00 71.31 385 THR A O 1
ATOM 3061 N N . SER A 1 386 ? 0.875 -29.489 4.111 1.00 73.06 386 SER A N 1
ATOM 3062 C CA . SER A 1 386 ? 0.191 -30.521 4.896 1.00 73.06 386 SER A CA 1
ATOM 3063 C C . SER A 1 386 ? -0.589 -29.961 6.090 1.00 73.06 386 SER A C 1
ATOM 3065 O O . SER A 1 386 ? -1.305 -30.712 6.754 1.00 73.06 386 SER A O 1
ATOM 3067 N N . ILE A 1 387 ? -0.457 -28.660 6.372 1.00 75.06 387 ILE A N 1
ATOM 3068 C CA . ILE A 1 387 ? -1.189 -27.982 7.440 1.00 75.06 387 ILE A CA 1
ATOM 3069 C C . ILE A 1 387 ? -2.514 -27.484 6.866 1.00 75.06 387 ILE A C 1
ATOM 3071 O O . ILE A 1 387 ? -2.537 -26.717 5.910 1.00 75.06 387 ILE A O 1
ATOM 3075 N N . ASP A 1 388 ? -3.613 -27.911 7.480 1.00 75.25 388 ASP A N 1
ATOM 3076 C CA . ASP A 1 388 ? -4.953 -27.446 7.134 1.00 75.25 388 ASP A CA 1
ATOM 3077 C C . ASP A 1 388 ? -5.089 -25.927 7.388 1.00 75.25 388 ASP A C 1
ATOM 3079 O O . ASP A 1 388 ? -4.929 -25.491 8.538 1.00 75.25 388 ASP A O 1
ATOM 3083 N N . PRO A 1 389 ? -5.380 -25.110 6.355 1.00 74.19 389 PRO A N 1
ATOM 3084 C CA . PRO A 1 389 ? -5.581 -23.672 6.507 1.00 74.19 389 PRO A CA 1
ATOM 3085 C C . PRO A 1 389 ? -6.705 -23.309 7.486 1.00 74.19 389 PRO A C 1
ATOM 3087 O O . PRO A 1 389 ? -6.601 -22.297 8.181 1.00 74.19 389 PRO A O 1
ATOM 3090 N N . GLU A 1 390 ? -7.757 -24.130 7.597 1.00 75.62 390 GLU A N 1
ATOM 3091 C CA . GLU A 1 390 ? -8.856 -23.865 8.536 1.00 75.62 390 GLU A CA 1
ATOM 3092 C C . GLU A 1 390 ? -8.367 -23.944 9.984 1.00 75.62 390 GLU A C 1
ATOM 3094 O O . GLU A 1 390 ? -8.627 -23.050 10.790 1.00 75.62 390 GLU A O 1
ATOM 3099 N N . ARG A 1 391 ? -7.534 -24.942 10.292 1.00 77.31 391 ARG A N 1
ATOM 3100 C CA . ARG A 1 391 ? -6.914 -25.104 11.613 1.00 77.31 391 ARG A CA 1
ATOM 3101 C C . ARG A 1 391 ? -6.004 -23.933 11.979 1.00 77.31 391 ARG A C 1
ATOM 3103 O O . ARG A 1 391 ? -5.930 -23.553 13.147 1.00 77.31 391 ARG A O 1
ATOM 3110 N N . VAL A 1 392 ? -5.311 -23.357 10.997 1.00 73.75 392 VAL A N 1
ATOM 3111 C CA . VAL A 1 392 ? -4.478 -22.161 11.186 1.00 73.75 392 VAL A CA 1
ATOM 3112 C C . VAL A 1 392 ? -5.343 -20.954 11.555 1.00 73.75 392 VAL A C 1
ATOM 3114 O O . VAL A 1 392 ? -5.020 -20.264 12.520 1.00 73.75 392 VAL A O 1
ATOM 3117 N N . ASN A 1 393 ? -6.468 -20.748 10.868 1.00 71.00 393 ASN A N 1
ATOM 3118 C CA . ASN A 1 393 ? -7.408 -19.659 11.162 1.00 71.00 393 ASN A CA 1
ATOM 3119 C C . ASN A 1 393 ? -8.137 -19.843 12.507 1.00 71.00 393 ASN A C 1
ATOM 3121 O O . ASN A 1 393 ? -8.377 -18.871 13.224 1.00 71.00 393 ASN A O 1
ATOM 3125 N N . GLU A 1 394 ? -8.442 -21.081 12.908 1.00 73.69 394 GLU A N 1
ATOM 3126 C CA . GLU A 1 394 ? -9.011 -21.375 14.233 1.00 73.69 394 GLU A CA 1
ATOM 3127 C C . GLU A 1 394 ? -8.041 -21.046 15.381 1.00 73.69 394 GLU A C 1
ATOM 3129 O O . GLU A 1 394 ? -8.458 -20.586 16.456 1.00 73.69 394 GLU A O 1
ATOM 3134 N N . CYS A 1 395 ? -6.750 -21.309 15.151 1.00 72.44 395 CYS A N 1
ATOM 3135 C CA . CYS A 1 395 ? -5.675 -21.159 16.129 1.00 72.44 395 CYS A CA 1
ATOM 3136 C C . CYS A 1 395 ? -5.097 -19.733 16.169 1.00 72.44 395 CYS A C 1
ATOM 3138 O O . CYS A 1 395 ? -4.698 -19.277 17.239 1.00 72.44 395 CYS A O 1
ATOM 3140 N N . ILE A 1 396 ? -5.072 -19.022 15.037 1.00 71.19 396 ILE A N 1
ATOM 3141 C CA . ILE A 1 396 ? -4.594 -17.638 14.898 1.00 71.19 396 ILE A CA 1
ATOM 3142 C C . ILE A 1 396 ? -5.772 -16.772 14.429 1.00 71.19 396 ILE A C 1
ATOM 3144 O O . ILE A 1 396 ? -5.959 -16.523 13.238 1.00 71.19 396 ILE A O 1
ATOM 3148 N N . ARG A 1 397 ? -6.575 -16.334 15.401 1.00 68.94 397 ARG A N 1
ATOM 3149 C CA . ARG A 1 397 ? -7.850 -15.621 15.216 1.00 68.94 397 ARG A CA 1
ATOM 3150 C C . ARG A 1 397 ? -7.658 -14.141 14.882 1.00 68.94 397 ARG A C 1
ATOM 3152 O O . ARG A 1 397 ? -6.635 -13.565 15.238 1.00 68.94 397 ARG A O 1
ATOM 3159 N N . ASP A 1 398 ? -8.669 -13.510 14.284 1.00 64.12 398 ASP A N 1
ATOM 3160 C CA . ASP A 1 398 ? -8.654 -12.118 13.785 1.00 64.12 398 ASP A CA 1
ATOM 3161 C C . ASP A 1 398 ? -8.180 -11.040 14.776 1.00 64.12 398 ASP A C 1
ATOM 3163 O O . ASP A 1 398 ? -7.664 -10.001 14.357 1.00 64.12 398 ASP A O 1
ATOM 3167 N N . ASP A 1 399 ? -8.362 -11.267 16.079 1.00 66.25 399 ASP A N 1
ATOM 3168 C CA . ASP A 1 399 ? -7.944 -10.381 17.170 1.00 66.25 399 ASP A CA 1
ATOM 3169 C C . ASP A 1 399 ? -6.434 -10.441 17.469 1.00 66.25 399 ASP A C 1
ATOM 3171 O O . ASP A 1 399 ? -5.899 -9.522 18.088 1.00 66.25 399 ASP A O 1
ATOM 3175 N N . VAL A 1 400 ? -5.740 -11.478 16.991 1.00 70.12 400 VAL A N 1
ATOM 3176 C CA . VAL A 1 400 ? -4.285 -11.677 17.144 1.00 70.12 400 VAL A CA 1
ATOM 3177 C C . VAL A 1 400 ? -3.608 -12.011 15.799 1.00 70.12 400 VAL A C 1
ATOM 3179 O O . VAL A 1 400 ? -2.427 -12.351 15.735 1.00 70.12 400 VAL A O 1
ATOM 3182 N N . HIS A 1 401 ? -4.347 -11.924 14.692 1.00 65.56 401 HIS A N 1
ATOM 3183 C CA . HIS A 1 401 ? -3.879 -12.363 13.384 1.00 65.56 401 HIS A CA 1
ATOM 3184 C C . HIS A 1 401 ? -2.865 -11.382 12.787 1.00 65.56 401 HIS A C 1
ATOM 3186 O O . HIS A 1 401 ? -3.213 -10.275 12.372 1.00 65.56 401 HIS A O 1
ATOM 3192 N N . LEU A 1 402 ? -1.605 -11.819 12.723 1.00 59.97 402 LEU A N 1
ATOM 3193 C CA . LEU A 1 402 ? -0.525 -11.103 12.038 1.00 59.97 402 LEU A CA 1
ATOM 3194 C C . LEU A 1 402 ? -0.316 -11.580 10.588 1.00 59.97 402 LEU A C 1
ATOM 3196 O O . LEU A 1 402 ? 0.276 -10.857 9.785 1.00 59.97 402 LEU A O 1
ATOM 3200 N N . MET A 1 403 ? -0.780 -12.790 10.245 1.00 53.81 403 MET A N 1
ATOM 3201 C CA . MET A 1 403 ? -0.625 -13.349 8.895 1.00 53.81 403 MET A CA 1
ATOM 3202 C C . MET A 1 403 ? -1.438 -12.518 7.891 1.00 53.81 403 MET A C 1
ATOM 3204 O O . MET A 1 403 ? -2.471 -11.943 8.224 1.00 53.81 403 MET A O 1
ATOM 3208 N N . GLY A 1 404 ? -0.899 -12.300 6.691 1.00 56.50 404 GLY A N 1
ATOM 3209 C CA . GLY A 1 404 ? -1.477 -11.352 5.725 1.00 56.50 404 GLY A CA 1
ATOM 3210 C C . GLY A 1 404 ? -1.502 -9.871 6.160 1.00 56.50 404 GLY A C 1
ATOM 3211 O O . GLY A 1 404 ? -1.950 -9.024 5.390 1.00 56.50 404 GLY A O 1
ATOM 3212 N N . ARG A 1 405 ? -1.011 -9.523 7.362 1.00 65.00 405 ARG A N 1
ATOM 3213 C CA . ARG A 1 405 ? -0.941 -8.139 7.887 1.00 65.00 405 ARG A CA 1
ATOM 3214 C C . ARG A 1 405 ? 0.475 -7.669 8.203 1.00 65.00 405 ARG A C 1
ATOM 3216 O O . ARG A 1 405 ? 0.662 -6.571 8.718 1.00 65.00 405 ARG A O 1
ATOM 3223 N N . VAL A 1 406 ? 1.483 -8.456 7.835 1.00 66.00 406 VAL A N 1
ATOM 3224 C CA . VAL A 1 406 ? 2.898 -8.145 8.088 1.00 66.00 406 VAL A CA 1
ATOM 3225 C C . VAL A 1 406 ? 3.316 -6.814 7.448 1.00 66.00 406 VAL A C 1
ATOM 3227 O O . VAL A 1 406 ? 4.175 -6.113 7.976 1.00 66.00 406 VAL A O 1
ATOM 3230 N N . ARG A 1 407 ? 2.655 -6.400 6.357 1.00 66.12 407 ARG A N 1
ATOM 3231 C CA . ARG A 1 407 ? 2.828 -5.070 5.752 1.00 66.12 407 ARG A CA 1
ATOM 3232 C C . ARG A 1 407 ? 2.610 -3.938 6.755 1.00 66.12 407 ARG A C 1
ATOM 3234 O O . ARG A 1 407 ? 3.451 -3.057 6.884 1.00 66.12 407 ARG A O 1
ATOM 3241 N N . GLU A 1 408 ? 1.506 -4.003 7.493 1.00 72.50 408 GLU A N 1
ATOM 3242 C CA . GLU A 1 408 ? 1.157 -3.007 8.506 1.00 72.50 408 GLU A CA 1
ATOM 3243 C C . GLU A 1 408 ? 2.213 -3.005 9.622 1.00 72.50 408 GLU A C 1
ATOM 3245 O O . GLU A 1 408 ? 2.560 -1.952 10.151 1.00 72.50 408 GLU A O 1
ATOM 3250 N N . THR A 1 409 ? 2.787 -4.172 9.939 1.00 73.25 409 THR A N 1
ATOM 3251 C CA . THR A 1 409 ? 3.901 -4.306 10.889 1.00 73.25 409 THR A CA 1
ATOM 3252 C C . THR A 1 409 ? 5.167 -3.601 10.405 1.00 73.25 409 THR A C 1
ATOM 3254 O O . THR A 1 409 ? 5.797 -2.902 11.197 1.00 73.25 409 THR A O 1
ATOM 3257 N N . ILE A 1 410 ? 5.527 -3.724 9.124 1.00 72.69 410 ILE A N 1
ATOM 3258 C CA . ILE A 1 410 ? 6.690 -3.024 8.557 1.00 72.69 410 ILE A CA 1
ATOM 3259 C C . ILE A 1 410 ? 6.494 -1.507 8.628 1.00 72.69 410 ILE A C 1
ATOM 3261 O O . ILE A 1 410 ? 7.388 -0.808 9.110 1.00 72.69 410 ILE A O 1
ATOM 3265 N N . ASP A 1 411 ? 5.326 -1.003 8.230 1.00 73.06 411 ASP A N 1
ATOM 3266 C CA . ASP A 1 411 ? 5.022 0.432 8.279 1.00 73.06 411 ASP A CA 1
ATOM 3267 C C . ASP A 1 411 ? 5.069 0.964 9.720 1.00 73.06 411 ASP A C 1
ATOM 3269 O O . ASP A 1 411 ? 5.699 1.990 9.997 1.00 73.06 411 ASP A O 1
ATOM 3273 N N . MET A 1 412 ? 4.483 0.220 10.666 1.00 77.44 412 MET A N 1
ATOM 3274 C CA . MET A 1 412 ? 4.553 0.537 12.094 1.00 77.44 412 MET A CA 1
ATOM 3275 C C . MET A 1 412 ? 5.996 0.553 12.607 1.00 77.44 412 MET A C 1
ATOM 3277 O O . MET A 1 412 ? 6.369 1.448 13.367 1.00 77.44 412 MET A O 1
ATOM 3281 N N . MET A 1 413 ? 6.836 -0.389 12.179 1.00 78.00 413 MET A N 1
ATOM 3282 C CA . MET A 1 413 ? 8.242 -0.439 12.583 1.00 78.00 413 MET A CA 1
ATOM 3283 C C . MET A 1 413 ? 9.082 0.668 11.958 1.00 78.00 413 MET A C 1
ATOM 3285 O O . MET A 1 413 ? 9.972 1.196 12.626 1.00 78.00 413 MET A O 1
ATOM 3289 N N . MET A 1 414 ? 8.794 1.071 10.720 1.00 76.50 414 MET A N 1
ATOM 3290 C CA . MET A 1 414 ? 9.423 2.243 10.109 1.00 76.50 414 MET A CA 1
ATOM 3291 C C . MET A 1 414 ? 9.045 3.524 10.854 1.00 76.50 414 MET A C 1
ATOM 3293 O O . MET A 1 414 ? 9.928 4.325 11.168 1.00 76.50 414 MET A O 1
ATOM 3297 N N . ALA A 1 415 ? 7.768 3.688 11.207 1.00 79.81 415 ALA A N 1
ATOM 3298 C CA . ALA A 1 415 ? 7.310 4.813 12.016 1.00 79.81 415 ALA A CA 1
ATOM 3299 C C . ALA A 1 415 ? 7.993 4.826 13.395 1.00 79.81 415 ALA A C 1
ATOM 3301 O O . ALA A 1 415 ? 8.531 5.851 13.816 1.00 79.81 415 ALA A O 1
ATOM 3302 N N . LEU A 1 416 ? 8.056 3.671 14.066 1.00 81.50 416 LEU A N 1
ATOM 3303 C CA . LEU A 1 416 ? 8.732 3.501 15.354 1.00 81.50 416 LEU A CA 1
ATOM 3304 C C . LEU A 1 416 ? 10.228 3.841 15.259 1.00 81.50 416 LEU A C 1
ATOM 3306 O O . LEU A 1 416 ? 10.758 4.568 16.100 1.00 81.50 416 LEU A O 1
ATOM 3310 N N . LYS A 1 417 ? 10.905 3.370 14.207 1.00 76.69 417 LYS A N 1
ATOM 3311 C CA . LYS A 1 417 ? 12.312 3.676 13.929 1.00 76.69 417 LYS A CA 1
ATOM 3312 C C . LYS A 1 417 ? 12.532 5.175 13.715 1.00 76.69 417 LYS A C 1
ATOM 3314 O O . LYS A 1 417 ? 13.480 5.733 14.265 1.00 76.69 417 LYS A O 1
ATOM 3319 N N . GLY A 1 418 ? 11.645 5.833 12.966 1.00 78.06 418 GLY A N 1
ATOM 3320 C CA . GLY A 1 418 ? 11.667 7.285 12.769 1.00 78.06 418 GLY A CA 1
ATOM 3321 C C . GLY A 1 418 ? 11.495 8.056 14.081 1.00 78.06 418 GLY A C 1
ATOM 3322 O O . GLY A 1 418 ? 12.252 8.986 14.355 1.00 78.06 418 GLY A O 1
ATOM 3323 N N . LEU A 1 419 ? 10.564 7.626 14.938 1.00 78.94 419 LEU A N 1
ATOM 3324 C CA . LEU A 1 419 ? 10.356 8.223 16.261 1.00 78.94 419 LEU A CA 1
ATOM 3325 C C . LEU A 1 419 ? 11.580 8.047 17.169 1.00 78.94 419 LEU A C 1
ATOM 3327 O O . LEU A 1 419 ? 11.999 8.999 17.829 1.00 78.94 419 LEU A O 1
ATOM 3331 N N . LEU A 1 420 ? 12.198 6.867 17.184 1.00 74.69 420 LEU A N 1
ATOM 3332 C CA . LEU A 1 420 ? 13.352 6.584 18.044 1.00 74.69 420 LEU A CA 1
ATOM 3333 C C . LEU A 1 420 ? 14.639 7.265 17.590 1.00 74.69 420 LEU A C 1
ATOM 3335 O O . LEU A 1 420 ? 15.456 7.623 18.441 1.00 74.69 420 LEU A O 1
ATOM 3339 N N . ALA A 1 421 ? 14.782 7.548 16.292 1.00 66.69 421 ALA A N 1
ATOM 3340 C CA . ALA A 1 421 ? 15.864 8.390 15.785 1.00 66.69 421 ALA A CA 1
ATOM 3341 C C . ALA A 1 421 ? 15.877 9.783 16.449 1.00 66.69 421 ALA A C 1
ATOM 3343 O O . ALA A 1 421 ? 16.927 10.415 16.538 1.00 66.69 421 ALA A O 1
ATOM 3344 N N . THR A 1 422 ? 14.734 10.245 16.973 1.00 66.75 422 THR A N 1
ATOM 3345 C CA . THR A 1 422 ? 14.631 11.523 17.697 1.00 66.75 422 THR A CA 1
ATOM 3346 C C . THR A 1 422 ? 14.908 11.422 19.204 1.00 66.75 422 THR A C 1
ATOM 3348 O O . THR A 1 422 ? 15.121 12.454 19.842 1.00 66.75 422 THR A O 1
ATOM 3351 N N . GLN A 1 423 ? 14.921 10.215 19.788 1.00 64.75 423 GLN A N 1
ATOM 3352 C CA . GLN A 1 423 ? 14.978 10.002 21.245 1.00 64.75 423 GLN A CA 1
ATOM 3353 C C . GLN A 1 423 ? 16.349 9.542 21.788 1.00 64.75 423 GLN A C 1
ATOM 3355 O O . GLN A 1 423 ? 16.467 9.306 22.988 1.00 64.75 423 GLN A O 1
ATOM 3360 N N . ASN A 1 424 ? 17.403 9.471 20.961 1.00 61.94 424 ASN A N 1
ATOM 3361 C CA . ASN A 1 424 ? 18.777 9.097 21.363 1.00 61.94 424 ASN A CA 1
ATOM 3362 C C . ASN A 1 424 ? 18.916 7.736 22.092 1.00 61.94 424 ASN A C 1
ATOM 3364 O O . ASN A 1 424 ? 19.863 7.544 22.853 1.00 61.94 424 ASN A O 1
ATOM 3368 N N . SER A 1 425 ? 18.013 6.775 21.873 1.00 73.75 425 SER A N 1
ATOM 3369 C CA . SER A 1 425 ? 18.211 5.401 22.358 1.00 73.75 425 SER A CA 1
ATOM 3370 C C . SER A 1 425 ? 18.905 4.564 21.282 1.00 73.75 425 SER A C 1
ATOM 3372 O O . SER A 1 425 ? 18.256 4.092 20.349 1.00 73.75 425 SER A O 1
ATOM 3374 N N . GLU A 1 426 ? 20.228 4.409 21.388 1.00 78.88 426 GLU A N 1
ATOM 3375 C CA . GLU A 1 426 ? 21.022 3.626 20.426 1.00 78.88 426 GLU A CA 1
ATOM 3376 C C . GLU A 1 426 ? 20.638 2.139 20.449 1.00 78.88 426 GLU A C 1
ATOM 3378 O O . GLU A 1 426 ? 20.391 1.568 19.392 1.00 78.88 426 GLU A O 1
ATOM 3383 N N . GLU A 1 427 ? 20.470 1.547 21.636 1.00 82.19 427 GLU A N 1
ATOM 3384 C CA . GLU A 1 427 ? 20.132 0.123 21.800 1.00 82.19 427 GLU A CA 1
ATOM 3385 C C . GLU A 1 427 ? 18.763 -0.241 21.197 1.00 82.19 427 GLU A C 1
ATOM 3387 O O . GLU A 1 427 ? 18.645 -1.213 20.451 1.00 82.19 427 GLU A O 1
ATOM 3392 N N . LEU A 1 428 ? 17.717 0.553 21.471 1.00 83.31 428 LEU A N 1
ATOM 3393 C CA . LEU A 1 428 ? 16.385 0.310 20.900 1.00 83.31 428 LEU A CA 1
ATOM 3394 C C . LEU A 1 428 ? 16.371 0.558 19.391 1.00 83.31 428 LEU A C 1
ATOM 3396 O O . LEU A 1 428 ? 15.720 -0.180 18.654 1.00 83.31 428 LEU A O 1
ATOM 3400 N N . SER A 1 429 ? 17.092 1.578 18.925 1.00 83.00 429 SER A N 1
ATOM 3401 C CA . SER A 1 429 ? 17.219 1.872 17.496 1.00 83.00 429 SER A CA 1
ATOM 3402 C C . SER A 1 429 ? 17.924 0.738 16.746 1.00 83.00 429 SER A C 1
ATOM 3404 O O . SER A 1 429 ? 17.478 0.351 15.663 1.00 83.00 429 SER A O 1
ATOM 3406 N N . GLU A 1 430 ? 18.977 0.158 17.331 1.00 85.62 430 GLU A N 1
ATOM 3407 C CA . GLU A 1 430 ? 19.673 -1.004 16.777 1.00 85.62 430 GLU A CA 1
ATOM 3408 C C . GLU A 1 430 ? 18.766 -2.236 16.755 1.00 85.62 430 GLU A C 1
ATOM 3410 O O . GLU A 1 430 ? 18.622 -2.856 15.702 1.00 85.62 430 GLU A O 1
ATOM 3415 N N . LEU A 1 431 ? 18.078 -2.540 17.861 1.00 88.88 431 LEU A N 1
ATOM 3416 C CA . LEU A 1 431 ? 17.144 -3.666 17.934 1.00 88.88 431 LEU A CA 1
ATOM 3417 C C . LEU A 1 431 ? 16.013 -3.544 16.906 1.00 88.88 431 LEU A C 1
ATOM 3419 O O . LEU A 1 431 ? 15.688 -4.512 16.226 1.00 88.88 431 LEU A O 1
ATOM 3423 N N . ILE A 1 432 ? 15.419 -2.358 16.760 1.00 87.38 432 ILE A N 1
ATOM 3424 C CA . ILE A 1 432 ? 14.320 -2.126 15.812 1.00 87.38 432 ILE A CA 1
ATOM 3425 C C . ILE A 1 432 ? 14.829 -2.083 14.374 1.00 87.38 432 ILE A C 1
ATOM 3427 O O . ILE A 1 432 ? 14.144 -2.551 13.464 1.00 87.38 432 ILE A O 1
ATOM 3431 N N . GLY A 1 433 ? 16.040 -1.573 14.154 1.00 85.19 433 GLY A N 1
ATOM 3432 C CA . GLY A 1 433 ? 16.721 -1.660 12.868 1.00 85.19 433 GLY A CA 1
ATOM 3433 C C . GLY A 1 433 ? 16.977 -3.108 12.449 1.00 85.19 433 GLY A C 1
ATOM 3434 O O . GLY A 1 433 ? 16.700 -3.460 11.301 1.00 85.19 433 GLY A O 1
ATOM 3435 N N . ASP A 1 434 ? 17.450 -3.937 13.378 1.00 89.12 434 ASP A N 1
ATOM 3436 C CA . ASP A 1 434 ? 17.688 -5.368 13.187 1.00 89.12 434 ASP A CA 1
ATOM 3437 C C . ASP A 1 434 ? 16.378 -6.139 12.979 1.00 89.12 434 ASP A C 1
ATOM 3439 O O . ASP A 1 434 ? 16.272 -6.931 12.048 1.00 89.12 434 ASP A O 1
ATOM 3443 N N . ALA A 1 435 ? 15.337 -5.832 13.754 1.00 88.12 435 ALA A N 1
ATOM 3444 C CA . ALA A 1 435 ? 14.007 -6.412 13.597 1.00 88.12 435 ALA A CA 1
ATOM 3445 C C . ALA A 1 435 ? 13.369 -6.052 12.253 1.00 88.12 435 ALA A C 1
ATOM 3447 O O . ALA A 1 435 ? 12.807 -6.917 11.583 1.00 88.12 435 ALA A O 1
ATOM 3448 N N . TYR A 1 436 ? 13.503 -4.799 11.813 1.00 85.06 436 TYR A N 1
ATOM 3449 C CA . TYR A 1 436 ? 13.053 -4.382 10.487 1.00 85.06 436 TYR A CA 1
ATOM 3450 C C . TYR A 1 436 ? 13.780 -5.171 9.390 1.00 85.06 436 TYR A C 1
ATOM 3452 O O . TYR A 1 436 ? 13.145 -5.651 8.449 1.00 85.06 436 TYR A O 1
ATOM 3460 N N . ARG A 1 437 ? 15.106 -5.339 9.517 1.00 87.06 437 ARG A N 1
ATOM 3461 C CA . ARG A 1 437 ? 15.913 -6.134 8.577 1.00 87.06 437 ARG A CA 1
ATOM 3462 C C . ARG A 1 437 ? 15.488 -7.599 8.567 1.00 87.06 437 ARG A C 1
ATOM 3464 O O . ARG A 1 437 ? 15.297 -8.153 7.490 1.00 87.06 437 ARG A O 1
ATOM 3471 N N . PHE A 1 438 ? 15.289 -8.184 9.743 1.00 87.81 438 PHE A N 1
ATOM 3472 C CA . PHE A 1 438 ? 14.833 -9.557 9.909 1.00 87.81 438 PHE A CA 1
ATOM 3473 C C . PHE A 1 438 ? 13.488 -9.805 9.220 1.00 87.81 438 PHE A C 1
ATOM 3475 O O . PHE A 1 438 ? 13.372 -10.751 8.441 1.00 87.81 438 PHE A O 1
ATOM 3482 N N . LEU A 1 439 ? 12.498 -8.939 9.462 1.00 83.12 439 LEU A N 1
ATOM 3483 C CA . LEU A 1 439 ? 11.178 -9.056 8.843 1.00 83.12 439 LEU A CA 1
ATOM 3484 C C . LEU A 1 439 ? 11.236 -8.840 7.332 1.00 83.12 439 LEU A C 1
ATOM 3486 O O . LEU A 1 439 ? 10.670 -9.637 6.596 1.00 83.12 439 LEU A O 1
ATOM 3490 N N . SER A 1 440 ? 11.959 -7.818 6.864 1.00 81.06 440 SER A N 1
ATOM 3491 C CA . SER A 1 440 ? 12.079 -7.524 5.426 1.00 81.06 440 SER A CA 1
ATOM 3492 C C . SER A 1 440 ? 12.724 -8.683 4.657 1.00 81.06 440 SER A C 1
ATOM 3494 O O . SER A 1 440 ? 12.276 -9.036 3.568 1.00 81.06 440 SER A O 1
ATOM 3496 N N . ALA A 1 441 ? 13.751 -9.310 5.241 1.00 82.31 441 ALA A N 1
ATOM 3497 C CA . ALA A 1 441 ? 14.461 -10.427 4.624 1.00 82.31 441 ALA A CA 1
ATOM 3498 C C . ALA A 1 441 ? 13.634 -11.723 4.591 1.00 82.31 441 ALA A C 1
ATOM 3500 O O . ALA A 1 441 ? 13.774 -12.508 3.659 1.00 82.31 441 ALA A O 1
ATOM 3501 N N . ASN A 1 442 ? 12.771 -11.944 5.588 1.00 80.56 442 ASN A N 1
ATOM 3502 C CA . ASN A 1 442 ? 12.004 -13.185 5.747 1.00 80.56 442 ASN A CA 1
ATOM 3503 C C . ASN A 1 442 ? 10.503 -13.011 5.456 1.00 80.56 442 ASN A C 1
ATOM 3505 O O . ASN A 1 442 ? 9.698 -13.880 5.792 1.00 80.56 442 ASN A O 1
ATOM 3509 N N . MET A 1 443 ? 10.125 -11.892 4.835 1.00 75.62 443 MET A N 1
ATOM 3510 C CA . MET A 1 443 ? 8.740 -11.443 4.707 1.00 75.62 443 MET A CA 1
ATOM 3511 C C . MET A 1 443 ? 7.829 -12.475 4.045 1.00 75.62 443 MET A C 1
ATOM 3513 O O . MET A 1 443 ? 6.779 -12.786 4.594 1.00 75.62 443 MET A O 1
ATOM 3517 N N . GLY A 1 444 ? 8.247 -13.053 2.914 1.00 71.00 444 GLY A N 1
ATOM 3518 C CA . GLY A 1 444 ? 7.433 -14.033 2.186 1.00 71.00 444 GLY A CA 1
ATOM 3519 C C . GLY A 1 444 ? 7.143 -15.299 2.999 1.00 71.00 444 GLY A C 1
ATOM 3520 O O . GLY A 1 444 ? 6.049 -15.859 2.923 1.00 71.00 444 GLY A O 1
ATOM 3521 N N . THR A 1 445 ? 8.089 -15.726 3.841 1.00 73.75 445 THR A N 1
ATOM 3522 C CA . THR A 1 445 ? 7.875 -16.848 4.763 1.00 73.75 445 THR A CA 1
ATOM 3523 C C . THR A 1 445 ? 6.911 -16.442 5.873 1.00 73.75 445 THR A C 1
ATOM 3525 O O . THR A 1 445 ? 5.962 -17.165 6.150 1.00 73.75 445 THR A O 1
ATOM 3528 N N . ILE A 1 446 ? 7.113 -15.271 6.479 1.00 75.81 446 ILE A N 1
ATOM 3529 C CA . ILE A 1 446 ? 6.304 -14.771 7.601 1.00 75.81 446 ILE A CA 1
ATOM 3530 C C . ILE A 1 446 ? 4.857 -14.478 7.170 1.00 75.81 446 ILE A C 1
ATOM 3532 O O . ILE A 1 446 ? 3.931 -14.728 7.936 1.00 75.81 446 ILE A O 1
ATOM 3536 N N . SER A 1 447 ? 4.632 -13.979 5.950 1.00 69.69 447 SER A N 1
ATOM 3537 C CA . SER A 1 447 ? 3.286 -13.642 5.471 1.00 69.69 447 SER A CA 1
ATOM 3538 C C . SER A 1 447 ? 2.439 -14.871 5.145 1.00 69.69 447 SER A C 1
ATOM 3540 O O . SER A 1 447 ? 1.222 -14.830 5.329 1.00 69.69 447 SER A O 1
ATOM 3542 N N . SER A 1 448 ? 3.077 -15.961 4.708 1.00 67.38 448 SER A N 1
ATOM 3543 C CA . SER A 1 448 ? 2.404 -17.176 4.235 1.00 67.38 448 SER A CA 1
ATOM 3544 C C . SER A 1 448 ? 2.398 -18.330 5.243 1.00 67.38 448 SER A C 1
ATOM 3546 O O . SER A 1 448 ? 1.591 -19.254 5.112 1.00 67.38 448 SER A O 1
ATOM 3548 N N . SER A 1 449 ? 3.292 -18.312 6.235 1.00 70.94 449 SER A N 1
ATOM 3549 C CA . SER A 1 449 ? 3.508 -19.435 7.149 1.00 70.94 449 SER A CA 1
ATOM 3550 C C . SER A 1 449 ? 2.979 -19.170 8.561 1.00 70.94 449 SER A C 1
ATOM 3552 O O . SER A 1 449 ? 3.158 -18.075 9.091 1.00 70.94 449 SER A O 1
ATOM 3554 N N . PRO A 1 450 ? 2.415 -20.190 9.233 1.00 66.75 450 PRO A N 1
ATOM 3555 C CA . PRO A 1 450 ? 2.079 -20.115 10.651 1.00 66.75 450 PRO A CA 1
ATOM 3556 C C . PRO A 1 450 ? 3.273 -19.752 11.549 1.00 66.75 450 PRO A C 1
ATOM 3558 O O . PRO A 1 450 ? 4.422 -20.085 11.245 1.00 66.75 450 PRO A O 1
ATOM 3561 N N . LEU A 1 451 ? 2.987 -19.172 12.723 1.00 69.31 451 LEU A N 1
ATOM 3562 C CA . LEU A 1 451 ? 3.992 -18.707 13.700 1.00 69.31 451 LEU A CA 1
ATOM 3563 C C . LEU A 1 451 ? 5.040 -19.769 14.089 1.00 69.31 451 LEU A C 1
ATOM 3565 O O . LEU A 1 451 ? 6.150 -19.418 14.481 1.00 69.31 451 LEU A O 1
ATOM 3569 N N . GLN A 1 452 ? 4.726 -21.067 13.969 1.00 67.00 452 GLN A N 1
ATOM 3570 C CA . GLN A 1 452 ? 5.677 -22.144 14.279 1.00 67.00 452 GLN A CA 1
ATOM 3571 C C . GLN A 1 452 ? 6.887 -22.196 13.342 1.00 67.00 452 GLN A C 1
ATOM 3573 O O . GLN A 1 452 ? 7.895 -22.796 13.704 1.00 67.00 452 GLN A O 1
ATOM 3578 N N . LEU A 1 453 ? 6.793 -21.610 12.145 1.00 68.75 453 LEU A N 1
ATOM 3579 C CA . LEU A 1 453 ? 7.877 -21.608 11.164 1.00 68.75 453 LEU A CA 1
ATOM 3580 C C . LEU A 1 453 ? 8.789 -20.380 11.301 1.00 68.75 453 LEU A C 1
ATOM 3582 O O . LEU A 1 453 ? 9.857 -20.346 10.696 1.00 68.75 453 LEU A O 1
ATOM 3586 N N . TYR A 1 454 ? 8.455 -19.402 12.147 1.00 73.38 454 TYR A N 1
ATOM 3587 C CA . TYR A 1 454 ? 9.297 -18.218 12.371 1.00 73.38 454 TYR A CA 1
ATOM 3588 C C . TYR A 1 454 ? 10.664 -18.532 13.005 1.00 73.38 454 TYR A C 1
ATOM 3590 O O . TYR A 1 454 ? 11.645 -17.895 12.616 1.00 73.38 454 TYR A O 1
ATOM 3598 N N . PRO A 1 455 ? 10.805 -19.537 13.896 1.00 75.12 455 PRO A N 1
ATOM 3599 C CA . PRO A 1 455 ? 12.118 -19.985 14.350 1.00 75.12 455 PRO A CA 1
ATOM 3600 C C . PRO A 1 455 ? 13.034 -20.428 13.205 1.00 75.12 455 PRO A C 1
ATOM 3602 O O . PRO A 1 455 ? 14.247 -20.281 13.313 1.00 75.12 455 PRO A O 1
ATOM 3605 N N . SER A 1 456 ? 12.481 -20.912 12.083 1.00 77.19 456 SER A N 1
ATOM 3606 C CA . SER A 1 456 ? 13.295 -21.262 10.911 1.00 77.19 456 SER A CA 1
ATOM 3607 C C . SER A 1 456 ? 13.947 -20.028 10.282 1.00 77.19 456 SER A C 1
ATOM 3609 O O . SER A 1 456 ? 15.115 -20.090 9.914 1.00 77.19 456 SER A O 1
ATOM 3611 N N . ALA A 1 457 ? 13.262 -18.879 10.264 1.00 83.31 457 ALA A N 1
ATOM 3612 C CA . ALA A 1 457 ? 13.831 -17.615 9.799 1.00 83.31 457 ALA A CA 1
ATOM 3613 C C . ALA A 1 457 ? 15.008 -17.155 10.680 1.00 83.31 457 ALA A C 1
ATOM 3615 O O . ALA A 1 457 ? 15.989 -16.627 10.160 1.00 83.31 457 ALA A O 1
ATOM 3616 N N . LEU A 1 458 ? 14.966 -17.411 11.998 1.00 86.06 458 LEU A N 1
ATOM 3617 C CA . LEU A 1 458 ? 16.075 -17.082 12.908 1.00 86.06 458 LEU A CA 1
ATOM 3618 C C . LEU A 1 458 ? 17.365 -17.839 12.561 1.00 86.06 458 LEU A C 1
ATOM 3620 O O . LEU A 1 458 ? 18.450 -17.278 12.720 1.00 86.06 458 LEU A O 1
ATOM 3624 N N . LEU A 1 459 ? 17.268 -19.076 12.051 1.00 84.00 459 LEU A N 1
ATOM 3625 C CA . LEU A 1 459 ? 18.446 -19.843 11.631 1.00 84.00 459 LEU A CA 1
ATOM 3626 C C . LEU A 1 459 ? 19.194 -19.199 10.468 1.00 84.00 459 LEU A C 1
ATOM 3628 O O . LEU A 1 459 ? 20.418 -19.302 10.415 1.00 84.00 459 LEU A O 1
ATOM 3632 N N . PHE A 1 460 ? 18.472 -18.563 9.546 1.00 83.94 460 PHE A N 1
ATOM 3633 C CA . PHE A 1 460 ? 19.051 -17.933 8.358 1.00 83.94 460 PHE A CA 1
ATOM 3634 C C . PHE A 1 460 ? 19.479 -16.476 8.600 1.00 83.94 460 PHE A C 1
ATOM 3636 O O . PHE A 1 460 ? 20.151 -15.884 7.754 1.00 83.94 460 PHE A O 1
ATOM 3643 N N . SER A 1 461 ? 19.161 -15.910 9.767 1.00 88.81 461 SER A N 1
ATOM 3644 C CA . SER A 1 461 ? 19.614 -14.579 10.178 1.00 88.81 461 SER A CA 1
ATOM 3645 C C . SER A 1 461 ? 21.122 -14.527 10.448 1.00 88.81 461 SER A C 1
ATOM 3647 O O . SER A 1 461 ? 21.710 -15.531 10.847 1.00 88.81 461 SER A O 1
ATOM 3649 N N . PRO A 1 462 ? 21.782 -13.363 10.317 1.00 90.06 462 PRO A N 1
ATOM 3650 C CA . PRO A 1 462 ? 23.202 -13.209 10.625 1.00 90.06 462 PRO A CA 1
ATOM 3651 C C . PRO A 1 462 ? 23.564 -13.553 12.073 1.00 90.06 462 PRO A C 1
ATOM 3653 O O . PRO A 1 462 ? 22.753 -13.374 12.980 1.00 90.06 462 PRO A O 1
ATOM 3656 N N . LYS A 1 463 ? 24.804 -14.006 12.302 1.00 87.38 463 LYS A N 1
ATOM 3657 C CA . LYS A 1 463 ? 25.282 -14.464 13.627 1.00 87.38 463 LYS A CA 1
ATOM 3658 C C . LYS A 1 463 ? 25.274 -13.350 14.687 1.00 87.38 463 LYS A C 1
ATOM 3660 O O . LYS A 1 463 ? 25.089 -13.634 15.861 1.00 87.38 463 LYS A O 1
ATOM 3665 N N . GLU A 1 464 ? 25.455 -12.096 14.278 1.00 89.38 464 GLU A N 1
ATOM 3666 C CA . GLU A 1 464 ? 25.445 -10.916 15.155 1.00 89.38 464 GLU A CA 1
ATOM 3667 C C . GLU A 1 464 ? 24.073 -10.213 15.212 1.00 89.38 464 GLU A C 1
ATOM 3669 O O . GLU A 1 464 ? 23.979 -9.131 15.781 1.00 89.38 464 GLU A O 1
ATOM 3674 N N . SER A 1 465 ? 23.005 -10.783 14.634 1.00 91.00 465 SER A N 1
ATOM 3675 C CA . SER A 1 465 ? 21.659 -10.188 14.716 1.00 91.00 465 SER A CA 1
ATOM 3676 C C . SER A 1 465 ? 21.153 -10.184 16.162 1.00 91.00 465 SER A C 1
ATOM 3678 O O . SER A 1 465 ? 21.059 -11.230 16.809 1.00 91.00 465 SER A O 1
ATOM 3680 N N . SER A 1 466 ? 20.777 -9.004 16.657 1.00 90.44 466 SER A N 1
ATOM 3681 C CA . SER A 1 466 ? 20.172 -8.814 17.979 1.00 90.44 466 SER A CA 1
ATOM 3682 C C . SER A 1 466 ? 18.904 -9.647 18.157 1.00 90.44 466 SER A C 1
ATOM 3684 O O . SER A 1 466 ? 18.706 -10.233 19.215 1.00 90.44 466 SER A O 1
ATOM 3686 N N . ILE A 1 467 ? 18.076 -9.763 17.118 1.00 90.56 467 ILE A N 1
ATOM 3687 C CA . ILE A 1 467 ? 16.855 -10.575 17.109 1.00 90.56 467 ILE A CA 1
ATOM 3688 C C . ILE A 1 467 ? 17.174 -12.063 17.151 1.00 90.56 467 ILE A C 1
ATOM 3690 O O . ILE A 1 467 ? 16.565 -12.783 17.941 1.00 90.56 467 ILE A O 1
ATOM 3694 N N . ARG A 1 468 ? 18.161 -12.527 16.375 1.00 88.75 468 ARG A N 1
ATOM 3695 C CA . ARG A 1 468 ? 18.629 -13.918 16.474 1.00 88.75 468 ARG A CA 1
ATOM 3696 C C . ARG A 1 468 ? 19.089 -14.239 17.894 1.00 88.75 468 ARG A C 1
ATOM 3698 O O . ARG A 1 468 ? 18.673 -15.250 18.441 1.00 88.75 468 ARG A O 1
ATOM 3705 N N . ASN A 1 469 ? 19.887 -13.361 18.496 1.00 88.38 469 ASN A N 1
ATOM 3706 C CA . ASN A 1 469 ? 20.425 -13.564 19.841 1.00 88.38 469 ASN A CA 1
ATOM 3707 C C . ASN A 1 469 ? 19.346 -13.477 20.931 1.00 88.38 469 ASN A C 1
ATOM 3709 O O . ASN A 1 469 ? 19.377 -14.243 21.890 1.00 88.38 469 ASN A O 1
ATOM 3713 N N . LEU A 1 470 ? 18.370 -12.577 20.778 1.00 88.75 470 LEU A N 1
ATOM 3714 C CA . LEU A 1 470 ? 17.254 -12.422 21.714 1.00 88.75 470 LEU A CA 1
ATOM 3715 C C . LEU A 1 470 ? 16.364 -13.673 21.753 1.00 88.75 470 LEU A C 1
ATOM 3717 O O . LEU A 1 470 ? 15.882 -14.053 22.819 1.00 88.75 470 LEU A O 1
ATOM 3721 N N . PHE A 1 471 ? 16.170 -14.317 20.600 1.00 85.69 471 PHE A N 1
ATOM 3722 C CA . PHE A 1 471 ? 15.297 -15.482 20.445 1.00 85.69 471 PHE A CA 1
ATOM 3723 C C . PHE A 1 471 ? 16.053 -16.802 20.230 1.00 85.69 471 PHE A C 1
ATOM 3725 O O . PHE A 1 471 ? 15.441 -17.785 19.817 1.00 85.69 471 PHE A O 1
ATOM 3732 N N . ASP A 1 472 ? 17.346 -16.871 20.555 1.00 82.94 472 ASP A N 1
ATOM 3733 C CA . ASP A 1 472 ? 18.178 -18.071 20.351 1.00 82.94 472 ASP A CA 1
ATOM 3734 C C . ASP A 1 472 ? 17.587 -19.310 21.051 1.00 82.94 472 ASP A C 1
ATOM 3736 O O . ASP A 1 472 ? 17.480 -20.387 20.470 1.00 82.94 472 ASP A O 1
ATOM 3740 N N . ASN A 1 473 ? 17.045 -19.122 22.259 1.00 82.38 473 ASN A N 1
ATOM 3741 C CA . ASN A 1 473 ? 16.374 -20.180 23.023 1.00 82.38 473 ASN A CA 1
ATOM 3742 C C . ASN A 1 473 ? 15.074 -20.698 22.378 1.00 82.38 473 ASN A C 1
ATOM 3744 O O . ASN A 1 473 ? 14.574 -21.744 22.785 1.00 82.38 473 ASN A O 1
ATOM 3748 N N . SER A 1 474 ? 14.506 -19.965 21.414 1.00 78.56 474 SER A N 1
ATOM 3749 C CA . SER A 1 474 ? 13.297 -20.368 20.678 1.00 78.56 474 SER A CA 1
ATOM 3750 C C . SER A 1 474 ? 13.620 -21.250 19.467 1.00 78.56 474 SER A C 1
ATOM 3752 O O . SER A 1 474 ? 12.707 -21.776 18.831 1.00 78.56 474 SER A O 1
ATOM 3754 N N . ILE A 1 475 ? 14.903 -21.404 19.118 1.00 76.31 475 ILE A N 1
ATOM 3755 C CA . ILE A 1 475 ? 15.334 -22.268 18.023 1.00 76.31 475 ILE A CA 1
ATOM 3756 C C . ILE A 1 475 ? 15.257 -23.733 18.486 1.00 76.31 475 ILE A C 1
ATOM 3758 O O . ILE A 1 475 ? 15.864 -24.094 19.499 1.00 76.31 475 ILE A O 1
ATOM 3762 N N . PRO A 1 476 ? 14.547 -24.617 17.761 1.00 74.06 476 PRO A N 1
ATOM 3763 C CA . PRO A 1 476 ? 14.390 -25.996 18.199 1.00 74.06 476 PRO A CA 1
ATOM 3764 C C . PRO A 1 476 ? 15.720 -26.756 18.302 1.00 74.06 476 PRO A C 1
ATOM 3766 O O . PRO A 1 476 ? 16.475 -26.871 17.336 1.00 74.06 476 PRO A O 1
ATOM 3769 N N . GLN A 1 477 ? 15.964 -27.379 19.459 1.00 74.88 477 GLN A N 1
ATOM 3770 C CA . GLN A 1 477 ? 17.214 -28.099 19.762 1.00 74.88 477 GLN A CA 1
ATOM 3771 C C . GLN A 1 477 ? 17.489 -29.311 18.854 1.00 74.88 477 GLN A C 1
ATOM 3773 O O . GLN A 1 477 ? 18.612 -29.815 18.804 1.00 74.88 477 GLN A O 1
ATOM 3778 N N . TRP A 1 478 ? 16.477 -29.816 18.142 1.00 75.00 478 TRP A N 1
ATOM 3779 C CA . TRP A 1 478 ? 16.650 -30.921 17.199 1.00 75.00 478 TRP A CA 1
ATOM 3780 C C . TRP A 1 478 ? 17.391 -30.506 15.919 1.00 75.00 478 TRP A C 1
ATOM 3782 O O . TRP A 1 478 ? 17.853 -31.383 15.183 1.00 75.00 478 TRP A O 1
ATOM 3792 N N . ILE A 1 479 ? 17.564 -29.204 15.664 1.00 73.94 479 ILE A N 1
ATOM 3793 C CA . ILE A 1 479 ? 18.339 -28.712 14.526 1.00 73.94 479 ILE A CA 1
ATOM 3794 C C . ILE A 1 479 ? 19.832 -28.817 14.850 1.00 73.94 479 ILE A C 1
ATOM 3796 O O . ILE A 1 479 ? 20.411 -28.008 15.570 1.00 73.94 479 ILE A O 1
ATOM 3800 N N . ARG A 1 480 ? 20.462 -29.871 14.325 1.00 69.19 480 ARG A N 1
ATOM 3801 C CA . ARG A 1 480 ? 21.866 -30.208 14.620 1.00 69.19 480 ARG A CA 1
ATOM 3802 C C . ARG A 1 480 ? 22.873 -29.521 13.704 1.00 69.19 480 ARG A C 1
ATOM 3804 O O . ARG A 1 480 ? 24.026 -29.356 14.085 1.00 69.19 480 ARG A O 1
ATOM 3811 N N . SER A 1 481 ? 22.455 -29.152 12.497 1.00 75.44 481 SER A N 1
ATOM 3812 C CA . SER A 1 481 ? 23.297 -28.506 11.492 1.00 75.44 481 SER A CA 1
ATOM 3813 C C . SER A 1 481 ? 22.805 -27.090 11.245 1.00 75.44 481 SER A C 1
ATOM 3815 O O . SER A 1 481 ? 21.672 -26.897 10.807 1.00 75.44 481 SER A O 1
ATOM 3817 N N . TRP A 1 482 ? 23.669 -26.117 11.507 1.00 77.62 482 TRP A N 1
ATOM 3818 C CA . TRP A 1 482 ? 23.368 -24.712 11.276 1.00 77.62 482 TRP A CA 1
ATOM 3819 C C . TRP A 1 482 ? 23.771 -24.326 9.850 1.00 77.62 482 TRP A C 1
ATOM 3821 O O . TRP A 1 482 ? 24.844 -24.744 9.402 1.00 77.62 482 TRP A O 1
ATOM 3831 N N . PRO A 1 483 ? 22.952 -23.537 9.134 1.00 81.19 483 PRO A N 1
ATOM 3832 C CA . PRO A 1 483 ? 23.374 -22.953 7.873 1.00 81.19 483 PRO A CA 1
ATOM 3833 C C . PRO A 1 483 ? 24.528 -21.977 8.128 1.00 81.19 483 PRO A C 1
ATOM 3835 O O . PRO A 1 483 ? 24.577 -21.303 9.163 1.00 81.19 483 PRO A O 1
ATOM 3838 N N . ASP A 1 484 ? 25.474 -21.895 7.192 1.00 83.62 484 ASP A N 1
ATOM 3839 C CA . ASP A 1 484 ? 26.533 -20.895 7.294 1.00 83.62 484 ASP A CA 1
ATOM 3840 C C . ASP A 1 484 ? 25.990 -19.529 6.872 1.00 83.62 484 ASP A C 1
ATOM 3842 O O . ASP A 1 484 ? 25.779 -19.244 5.694 1.00 83.62 484 ASP A O 1
ATOM 3846 N N . THR A 1 485 ? 25.705 -18.698 7.869 1.00 85.25 485 THR A N 1
ATOM 3847 C CA . THR A 1 485 ? 25.188 -17.342 7.691 1.00 85.25 485 THR A CA 1
ATOM 3848 C C . THR A 1 485 ? 26.304 -16.312 7.826 1.00 85.25 485 THR A C 1
ATOM 3850 O O . THR A 1 485 ? 27.281 -16.507 8.559 1.00 85.25 485 THR A O 1
ATOM 3853 N N . GLN A 1 486 ? 26.123 -15.161 7.174 1.00 85.62 486 GLN A N 1
ATOM 3854 C CA . GLN A 1 486 ? 27.008 -14.004 7.330 1.00 85.62 486 GLN A CA 1
ATOM 3855 C C . GLN A 1 486 ? 27.065 -13.542 8.800 1.00 85.62 486 GLN A C 1
ATOM 3857 O O . GLN A 1 486 ? 26.182 -13.855 9.607 1.00 85.62 486 GLN A O 1
ATOM 3862 N N . SER A 1 487 ? 28.115 -12.803 9.173 1.00 86.88 487 SER A N 1
ATOM 3863 C CA . SER A 1 487 ? 28.238 -12.253 10.530 1.00 86.88 487 SER A CA 1
ATOM 3864 C C . SER A 1 487 ? 27.202 -11.159 10.787 1.00 86.88 487 SER A C 1
ATOM 3866 O O . SER A 1 487 ? 26.490 -11.219 11.782 1.00 86.88 487 SER A O 1
ATOM 3868 N N . ARG A 1 488 ? 27.049 -10.218 9.850 1.00 86.94 488 ARG A N 1
ATOM 3869 C CA . ARG A 1 488 ? 26.079 -9.112 9.891 1.00 86.94 488 ARG A CA 1
ATOM 3870 C C . ARG A 1 488 ? 25.181 -9.127 8.663 1.00 86.94 488 ARG A C 1
ATOM 3872 O O . ARG A 1 488 ? 25.486 -9.794 7.677 1.00 86.94 488 ARG A O 1
ATOM 3879 N N . TRP A 1 489 ? 24.093 -8.361 8.712 1.00 85.19 489 TRP A N 1
ATOM 3880 C CA . TRP A 1 489 ? 23.270 -8.110 7.531 1.00 85.19 489 TRP A CA 1
ATOM 3881 C C . TRP A 1 489 ? 24.109 -7.474 6.420 1.00 85.19 489 TRP A C 1
ATOM 3883 O O . TRP A 1 489 ? 24.816 -6.490 6.649 1.00 85.19 489 TRP A O 1
ATOM 3893 N N . GLY A 1 490 ? 24.005 -8.022 5.211 1.00 81.88 490 GLY A N 1
ATOM 3894 C CA . GLY A 1 490 ? 24.584 -7.420 4.016 1.00 81.88 490 GLY A CA 1
ATOM 3895 C C . GLY A 1 490 ? 23.807 -6.188 3.532 1.00 81.88 490 GLY A C 1
ATOM 3896 O O . GLY A 1 490 ? 22.770 -5.797 4.075 1.00 81.88 490 GLY A O 1
ATOM 3897 N N . SER A 1 491 ? 24.289 -5.573 2.450 1.00 80.31 491 SER A N 1
ATOM 3898 C CA . SER A 1 491 ? 23.602 -4.441 1.809 1.00 80.31 491 SER A CA 1
ATOM 3899 C C . SER A 1 491 ? 22.272 -4.834 1.157 1.00 80.31 491 SER A C 1
ATOM 3901 O O . SER A 1 491 ? 21.403 -3.981 1.003 1.00 80.31 491 SER A O 1
ATOM 3903 N N . CYS A 1 492 ? 22.098 -6.111 0.805 1.00 80.31 492 CYS A N 1
ATOM 3904 C CA . CYS A 1 492 ? 20.845 -6.639 0.274 1.00 80.31 492 CYS A CA 1
ATOM 3905 C C . CYS A 1 492 ? 19.736 -6.534 1.336 1.00 80.31 492 CYS A C 1
ATOM 3907 O O . CYS A 1 492 ? 19.891 -7.016 2.457 1.00 80.31 492 CYS A O 1
ATOM 3909 N N . LEU A 1 493 ? 18.645 -5.847 0.990 1.00 75.94 493 LEU A N 1
ATOM 3910 C CA . LEU A 1 493 ? 17.476 -5.680 1.859 1.00 75.94 493 LEU A CA 1
ATOM 3911 C C . LEU A 1 493 ? 16.496 -6.845 1.723 1.00 75.94 493 LEU A C 1
ATOM 3913 O O . LEU A 1 493 ? 15.923 -7.273 2.719 1.00 75.94 493 LEU A O 1
ATOM 3917 N N . GLN A 1 494 ? 16.310 -7.328 0.495 1.00 75.88 494 GLN A N 1
ATOM 3918 C CA . GLN A 1 494 ? 15.309 -8.324 0.152 1.00 75.88 494 GLN A CA 1
ATOM 3919 C C . GLN A 1 494 ? 15.709 -9.062 -1.129 1.00 75.88 494 GLN A C 1
ATOM 3921 O O . GLN A 1 494 ? 16.320 -8.470 -2.024 1.00 75.88 494 GLN A O 1
ATOM 3926 N N . ILE A 1 495 ? 15.345 -10.342 -1.212 1.00 82.31 495 ILE A N 1
ATOM 3927 C CA . ILE A 1 495 ? 15.490 -11.181 -2.404 1.00 82.31 495 ILE A CA 1
ATOM 3928 C C . ILE A 1 495 ? 14.081 -11.513 -2.900 1.00 82.31 495 ILE A C 1
ATOM 3930 O O . ILE A 1 495 ? 13.251 -11.982 -2.127 1.00 82.31 495 ILE A O 1
ATOM 3934 N N . LEU A 1 496 ? 13.811 -11.241 -4.178 1.00 85.44 496 LEU A N 1
ATOM 3935 C CA . LEU A 1 496 ? 12.528 -11.535 -4.816 1.00 85.44 496 LEU A CA 1
ATOM 3936 C C . LEU A 1 496 ? 12.672 -12.798 -5.663 1.00 85.44 496 LEU A C 1
ATOM 3938 O O . LEU A 1 496 ? 13.297 -12.777 -6.725 1.00 85.44 496 LEU A O 1
ATOM 3942 N N . GLU A 1 497 ? 12.122 -13.904 -5.174 1.00 83.75 497 GLU A N 1
ATOM 3943 C CA . GLU A 1 497 ? 12.220 -15.211 -5.821 1.00 83.75 497 GLU A CA 1
ATOM 3944 C C . GLU A 1 497 ? 10.942 -15.546 -6.598 1.00 83.75 497 GLU A C 1
ATOM 3946 O O . GLU A 1 497 ? 9.829 -15.268 -6.154 1.00 83.75 497 GLU A O 1
ATOM 3951 N N . GLY A 1 498 ? 11.086 -16.167 -7.773 1.00 84.88 498 GLY A N 1
ATOM 3952 C CA . GLY A 1 498 ? 9.937 -16.681 -8.524 1.00 84.88 498 GLY A CA 1
ATOM 3953 C C . GLY A 1 498 ? 10.166 -16.877 -10.020 1.00 84.88 498 GLY A C 1
ATOM 3954 O O . GLY A 1 498 ? 9.504 -17.718 -10.629 1.00 84.88 498 GLY A O 1
ATOM 3955 N N . HIS A 1 499 ? 11.089 -16.135 -10.633 1.00 91.81 499 HIS A N 1
ATOM 3956 C CA . HIS A 1 499 ? 11.458 -16.391 -12.025 1.00 91.81 499 HIS A CA 1
ATOM 3957 C C . HIS A 1 499 ? 12.249 -17.697 -12.156 1.00 91.81 499 HIS A C 1
ATOM 3959 O O . HIS A 1 499 ? 13.104 -18.004 -11.329 1.00 91.81 499 HIS A O 1
ATOM 3965 N N . THR A 1 500 ? 11.957 -18.463 -13.208 1.00 93.00 500 THR A N 1
ATOM 3966 C CA . THR A 1 500 ? 12.622 -19.755 -13.493 1.00 93.00 500 THR A CA 1
ATOM 3967 C C . THR A 1 500 ? 13.679 -19.653 -14.595 1.00 93.00 500 THR A C 1
ATOM 3969 O O . THR A 1 500 ? 14.400 -20.613 -14.861 1.00 93.00 500 THR A O 1
ATOM 3972 N N . GLY A 1 501 ? 13.782 -18.483 -15.227 1.00 92.25 501 GLY A N 1
ATOM 3973 C CA . GLY A 1 501 ? 14.749 -18.158 -16.267 1.00 92.25 501 GLY A CA 1
ATOM 3974 C C . GLY A 1 501 ? 15.539 -16.898 -15.927 1.00 92.25 501 GLY A C 1
ATOM 3975 O O . GLY A 1 501 ? 15.316 -16.258 -14.898 1.00 92.25 501 GLY A O 1
ATOM 3976 N N . ALA A 1 502 ? 16.464 -16.521 -16.811 1.00 92.56 502 ALA A N 1
ATOM 3977 C CA . ALA A 1 502 ? 17.228 -15.287 -16.659 1.00 92.56 502 ALA A CA 1
ATOM 3978 C C . ALA A 1 502 ? 16.284 -14.075 -16.599 1.00 92.56 502 ALA A C 1
ATOM 3980 O O . ALA A 1 502 ? 15.327 -13.992 -17.373 1.00 92.56 502 ALA A O 1
ATOM 3981 N N . VAL A 1 503 ? 16.534 -13.158 -15.663 1.00 95.12 503 VAL A N 1
ATOM 3982 C CA . VAL A 1 503 ? 15.792 -11.898 -15.530 1.00 95.12 503 VAL A CA 1
ATOM 3983 C C . VAL A 1 503 ? 16.564 -10.819 -16.278 1.00 95.12 503 VAL A C 1
ATOM 3985 O O . VAL A 1 503 ? 17.700 -10.514 -15.922 1.00 95.12 503 VAL A O 1
ATOM 3988 N N . HIS A 1 504 ? 15.950 -10.251 -17.314 1.00 90.81 504 HIS A N 1
ATOM 3989 C CA . HIS A 1 504 ? 16.598 -9.264 -18.187 1.00 90.81 504 HIS A CA 1
ATOM 3990 C C . HIS A 1 504 ? 16.375 -7.829 -17.725 1.00 90.81 504 HIS A C 1
ATOM 3992 O O . HIS A 1 504 ? 17.223 -6.964 -17.943 1.00 90.81 504 HIS A O 1
ATOM 3998 N N . THR A 1 505 ? 15.252 -7.556 -17.059 1.00 90.38 505 THR A N 1
ATOM 3999 C CA . THR A 1 505 ? 14.980 -6.230 -16.503 1.00 90.38 505 THR A CA 1
ATOM 4000 C C . THR A 1 505 ? 14.265 -6.298 -15.165 1.00 90.38 505 THR A C 1
ATOM 4002 O O . THR A 1 505 ? 13.503 -7.229 -14.905 1.00 90.38 505 THR A O 1
ATOM 4005 N N . ALA A 1 506 ? 14.496 -5.270 -14.351 1.00 93.81 506 ALA A N 1
ATOM 4006 C CA . ALA A 1 506 ? 13.765 -4.963 -13.134 1.00 93.81 506 ALA A CA 1
ATOM 4007 C C . ALA A 1 506 ? 13.645 -3.434 -13.031 1.00 93.81 506 ALA A C 1
ATOM 4009 O O . ALA A 1 506 ? 14.663 -2.738 -12.989 1.00 93.81 506 ALA A O 1
ATOM 4010 N N . LYS A 1 507 ? 12.420 -2.899 -13.051 1.00 91.94 507 LYS A N 1
ATOM 4011 C CA . LYS A 1 507 ? 12.155 -1.452 -13.040 1.00 91.94 507 LYS A CA 1
ATOM 4012 C C . LYS A 1 507 ? 11.085 -1.092 -12.018 1.00 91.94 507 LYS A C 1
ATOM 4014 O O . LYS A 1 507 ? 10.034 -1.723 -11.981 1.00 91.94 507 LYS A O 1
ATOM 4019 N N . PHE A 1 508 ? 11.345 -0.062 -11.216 1.00 91.12 508 PHE A N 1
ATOM 4020 C CA . PHE A 1 508 ? 10.350 0.497 -10.301 1.00 91.12 508 PHE A CA 1
ATOM 4021 C C . PHE A 1 508 ? 9.225 1.191 -11.067 1.00 91.12 508 PHE A C 1
ATOM 4023 O O . PHE A 1 508 ? 9.445 1.745 -12.150 1.00 91.12 508 PHE A O 1
ATOM 4030 N N . ALA A 1 509 ? 8.030 1.154 -10.490 1.00 88.69 509 ALA A N 1
ATOM 4031 C CA . ALA A 1 509 ? 6.932 1.995 -10.919 1.00 88.69 509 ALA A CA 1
ATOM 4032 C C . ALA A 1 509 ? 7.234 3.476 -10.576 1.00 88.69 509 ALA A C 1
ATOM 4034 O O . ALA A 1 509 ? 7.980 3.743 -9.630 1.00 88.69 509 ALA A O 1
ATOM 4035 N N . PRO A 1 510 ? 6.723 4.443 -11.355 1.00 82.81 510 PRO A N 1
ATOM 4036 C CA . PRO A 1 510 ? 7.001 5.868 -11.157 1.00 82.81 510 PRO A CA 1
ATOM 4037 C C . PRO A 1 510 ? 6.511 6.458 -9.826 1.00 82.81 510 PRO A C 1
ATOM 4039 O O . PRO A 1 510 ? 7.156 7.360 -9.294 1.00 82.81 510 PRO A O 1
ATOM 4042 N N . PHE A 1 511 ? 5.376 5.986 -9.308 1.00 79.75 511 PHE A N 1
ATOM 4043 C CA . PHE A 1 511 ? 4.647 6.594 -8.192 1.00 79.75 511 PHE A CA 1
ATOM 4044 C C . PHE A 1 511 ? 4.314 5.609 -7.067 1.00 79.75 511 PHE A C 1
ATOM 4046 O O . PHE A 1 511 ? 4.243 6.013 -5.905 1.00 79.75 511 PHE A O 1
ATOM 4053 N N . SER A 1 512 ? 4.105 4.329 -7.373 1.00 81.69 512 SER A N 1
ATOM 4054 C CA . SER A 1 512 ? 3.834 3.302 -6.372 1.00 81.69 512 SER A CA 1
ATOM 4055 C C . SER A 1 512 ? 5.096 2.559 -5.945 1.00 81.69 512 SER A C 1
ATOM 4057 O O . SER A 1 512 ? 6.079 2.445 -6.676 1.00 81.69 512 SER A O 1
ATOM 4059 N N . ALA A 1 513 ? 5.046 1.972 -4.747 1.00 84.50 513 ALA A N 1
ATOM 4060 C CA . ALA A 1 513 ? 6.049 1.026 -4.264 1.00 84.50 513 ALA A CA 1
ATOM 4061 C C . ALA A 1 513 ? 5.911 -0.337 -4.971 1.00 84.50 513 ALA A C 1
ATOM 4063 O O . ALA A 1 513 ? 5.811 -1.378 -4.322 1.00 84.50 513 ALA A O 1
ATOM 4064 N N . ARG A 1 514 ? 5.853 -0.336 -6.305 1.00 90.56 514 ARG A N 1
ATOM 4065 C CA . ARG A 1 514 ? 5.797 -1.531 -7.147 1.00 90.56 514 ARG A CA 1
ATOM 4066 C C . ARG A 1 514 ? 7.031 -1.621 -8.026 1.00 90.56 514 ARG A C 1
ATOM 4068 O O . ARG A 1 514 ? 7.696 -0.628 -8.316 1.00 90.56 514 ARG A O 1
ATOM 4075 N N . MET A 1 515 ? 7.326 -2.828 -8.477 1.00 94.56 515 MET A N 1
ATOM 4076 C CA . MET A 1 515 ? 8.382 -3.088 -9.446 1.00 94.56 515 MET A CA 1
ATOM 4077 C C . MET A 1 515 ? 7.896 -4.104 -10.468 1.00 94.56 515 MET A C 1
ATOM 4079 O O . MET A 1 515 ? 7.119 -4.993 -10.141 1.00 94.56 515 MET A O 1
ATOM 4083 N N . VAL A 1 516 ? 8.362 -3.986 -11.704 1.00 96.19 516 VAL A N 1
ATOM 4084 C CA . VAL A 1 516 ? 8.132 -4.972 -12.755 1.00 96.19 516 VAL A CA 1
ATOM 4085 C C . VAL A 1 516 ? 9.444 -5.653 -13.116 1.00 96.19 516 VAL A C 1
ATOM 4087 O O . VAL A 1 516 ? 10.469 -4.984 -13.254 1.00 96.19 516 VAL A O 1
ATOM 4090 N N . SER A 1 517 ? 9.423 -6.973 -13.278 1.00 96.81 517 SER A N 1
ATOM 4091 C CA . SER A 1 517 ? 10.546 -7.748 -13.807 1.00 96.81 517 SER A CA 1
ATOM 4092 C C . SER A 1 517 ? 10.134 -8.563 -15.024 1.00 96.81 517 SER A C 1
ATOM 4094 O O . SER A 1 517 ? 9.003 -9.039 -15.099 1.00 96.81 517 SER A O 1
ATOM 4096 N N . ALA A 1 518 ? 11.054 -8.738 -15.971 1.00 96.31 518 ALA A N 1
ATOM 4097 C CA . ALA A 1 518 ? 10.830 -9.540 -17.172 1.00 96.31 518 ALA A CA 1
ATOM 4098 C C . ALA A 1 518 ? 11.892 -10.623 -17.332 1.00 96.31 518 ALA A C 1
ATOM 4100 O O . ALA A 1 518 ? 13.068 -10.386 -17.035 1.00 96.31 518 ALA A O 1
ATOM 4101 N N . SER A 1 519 ? 11.482 -11.792 -17.825 1.00 96.69 519 SER A N 1
ATOM 4102 C CA . SER A 1 519 ? 12.347 -12.966 -17.887 1.00 96.69 519 SER A CA 1
ATOM 4103 C C . SER A 1 519 ? 12.170 -13.811 -19.154 1.00 96.69 519 SER A C 1
ATOM 4105 O O . SER A 1 519 ? 11.129 -13.814 -19.822 1.00 96.69 519 SER A O 1
ATOM 4107 N N . ASP A 1 520 ? 13.206 -14.602 -19.447 1.00 93.94 520 ASP A N 1
ATOM 4108 C CA . ASP A 1 520 ? 13.186 -15.680 -20.441 1.00 93.94 520 ASP A CA 1
ATOM 4109 C C . ASP A 1 520 ? 12.183 -16.797 -20.126 1.00 93.94 520 ASP A C 1
ATOM 4111 O O . ASP A 1 520 ? 11.797 -17.542 -21.031 1.00 93.94 520 ASP A O 1
ATOM 4115 N N . ASP A 1 521 ? 11.701 -16.895 -18.882 1.00 95.62 521 ASP A N 1
ATOM 4116 C CA . ASP A 1 521 ? 10.638 -17.837 -18.506 1.00 95.62 521 ASP A CA 1
ATOM 4117 C C . ASP A 1 521 ? 9.251 -17.485 -19.072 1.00 95.62 521 ASP A C 1
ATOM 4119 O O . ASP A 1 521 ? 8.264 -18.160 -18.778 1.00 95.62 521 ASP A O 1
ATOM 4123 N N . ARG A 1 522 ? 9.192 -16.470 -19.946 1.00 96.00 522 ARG A N 1
ATOM 4124 C CA . ARG A 1 522 ? 7.986 -15.976 -20.626 1.00 96.00 522 ARG A CA 1
ATOM 4125 C C . ARG A 1 522 ? 7.005 -15.289 -19.684 1.00 96.00 522 ARG A C 1
ATOM 4127 O O . ARG A 1 522 ? 5.839 -15.113 -20.037 1.00 96.00 522 ARG A O 1
ATOM 4134 N N . THR A 1 523 ? 7.460 -14.880 -18.504 1.00 96.25 523 THR A N 1
ATOM 4135 C CA . THR A 1 523 ? 6.639 -14.132 -17.559 1.00 96.25 523 THR A CA 1
ATOM 4136 C C . THR A 1 523 ? 7.173 -12.727 -17.337 1.00 96.25 523 THR A C 1
ATOM 4138 O O . THR A 1 523 ? 8.378 -12.457 -17.377 1.00 96.25 523 THR A O 1
ATOM 4141 N N . VAL A 1 524 ? 6.233 -11.822 -17.096 1.00 96.81 524 VAL A N 1
ATOM 4142 C CA . VAL A 1 524 ? 6.489 -10.537 -16.461 1.00 96.81 524 VAL A CA 1
ATOM 4143 C C . VAL A 1 524 ? 5.856 -10.597 -15.083 1.00 96.81 524 VAL A C 1
ATOM 4145 O O . VAL A 1 524 ? 4.692 -10.970 -14.961 1.00 96.81 524 VAL A O 1
ATOM 4148 N N . ARG A 1 525 ? 6.614 -10.268 -14.043 1.00 95.88 525 ARG A N 1
ATOM 4149 C CA . ARG A 1 525 ? 6.118 -10.275 -12.666 1.00 95.88 525 ARG A CA 1
ATOM 4150 C C . ARG A 1 525 ? 6.028 -8.856 -12.142 1.00 95.88 525 ARG A C 1
ATOM 4152 O O . ARG A 1 525 ? 6.960 -8.073 -12.320 1.00 95.88 525 ARG A O 1
ATOM 4159 N N . ILE A 1 526 ? 4.912 -8.545 -11.497 1.00 95.00 526 ILE A N 1
ATOM 4160 C CA . ILE A 1 526 ? 4.732 -7.308 -10.743 1.00 95.00 526 ILE A CA 1
ATOM 4161 C C . ILE A 1 526 ? 4.911 -7.637 -9.267 1.00 95.00 526 ILE A C 1
ATOM 4163 O O . ILE A 1 526 ? 4.297 -8.568 -8.747 1.00 95.00 526 ILE A O 1
ATOM 4167 N N . TRP A 1 527 ? 5.759 -6.863 -8.610 1.00 91.38 527 TRP A N 1
ATOM 4168 C CA . TRP A 1 527 ? 6.149 -7.026 -7.221 1.00 91.38 527 TRP A CA 1
ATOM 4169 C C . TRP A 1 527 ? 5.696 -5.833 -6.412 1.00 91.38 527 TRP A C 1
ATOM 4171 O O . TRP A 1 527 ? 5.720 -4.696 -6.885 1.00 91.38 527 TRP A O 1
ATOM 4181 N N . ASP A 1 528 ? 5.343 -6.102 -5.171 1.00 84.75 528 ASP A N 1
ATOM 4182 C CA . ASP A 1 528 ? 5.151 -5.088 -4.158 1.00 84.75 528 ASP A CA 1
ATOM 4183 C C . ASP A 1 528 ? 6.463 -4.890 -3.402 1.00 84.75 528 ASP A C 1
ATOM 4185 O O . ASP A 1 528 ? 6.951 -5.809 -2.762 1.00 84.75 528 ASP A O 1
ATOM 4189 N N . MET A 1 529 ? 7.056 -3.705 -3.452 1.00 82.88 529 MET A N 1
ATOM 4190 C CA . MET A 1 529 ? 8.381 -3.472 -2.869 1.00 82.88 529 MET A CA 1
ATOM 4191 C C . MET A 1 529 ? 8.360 -3.255 -1.359 1.00 82.88 529 MET A C 1
ATOM 4193 O O . MET A 1 529 ? 9.416 -3.264 -0.733 1.00 82.88 529 MET A O 1
ATOM 4197 N N . ASN A 1 530 ? 7.176 -3.092 -0.766 1.00 72.94 530 ASN A N 1
ATOM 4198 C CA . ASN A 1 530 ? 7.040 -3.019 0.686 1.00 72.94 530 ASN A CA 1
ATOM 4199 C C . ASN A 1 530 ? 6.969 -4.421 1.306 1.00 72.94 530 ASN A C 1
ATOM 4201 O O . ASN A 1 530 ? 7.359 -4.605 2.454 1.00 72.94 530 ASN A O 1
ATOM 4205 N N . THR A 1 531 ? 6.456 -5.407 0.564 1.00 67.06 531 THR A N 1
ATOM 4206 C CA . THR A 1 531 ? 6.266 -6.785 1.057 1.00 67.06 531 THR A CA 1
ATOM 4207 C C . THR A 1 531 ? 7.171 -7.813 0.372 1.00 67.06 531 THR A C 1
ATOM 4209 O O . THR A 1 531 ? 7.440 -8.872 0.924 1.00 67.06 531 THR A O 1
ATOM 4212 N N . GLY A 1 532 ? 7.681 -7.511 -0.818 1.00 75.00 532 GLY A N 1
ATOM 4213 C CA . GLY A 1 532 ? 8.329 -8.445 -1.741 1.00 75.00 532 GLY A CA 1
ATOM 4214 C C . GLY A 1 532 ? 7.416 -9.517 -2.317 1.00 75.00 532 GLY A C 1
ATOM 4215 O O . GLY A 1 532 ? 7.907 -10.454 -2.946 1.00 75.00 532 GLY A O 1
ATOM 4216 N N . GLU A 1 533 ? 6.105 -9.411 -2.114 1.00 76.62 533 GLU A N 1
ATOM 4217 C CA . GLU A 1 533 ? 5.163 -10.351 -2.700 1.00 76.62 533 GLU A CA 1
ATOM 4218 C C . GLU A 1 533 ? 5.042 -10.116 -4.207 1.00 76.62 533 GLU A C 1
ATOM 4220 O O . GLU A 1 533 ? 5.052 -8.983 -4.702 1.00 76.62 533 GLU A O 1
ATOM 4225 N N . CYS A 1 534 ? 4.917 -11.214 -4.951 1.00 86.44 534 CYS A N 1
ATOM 4226 C CA . CYS A 1 534 ? 4.558 -11.159 -6.358 1.00 86.44 534 CYS A CA 1
ATOM 4227 C C . CYS A 1 534 ? 3.048 -10.925 -6.451 1.00 86.44 534 CYS A C 1
ATOM 4229 O O . CYS A 1 534 ? 2.267 -11.843 -6.214 1.00 86.44 534 CYS A O 1
ATOM 4231 N N . LEU A 1 535 ? 2.652 -9.695 -6.776 1.00 86.44 535 LEU A N 1
ATOM 4232 C CA . LEU A 1 535 ? 1.250 -9.296 -6.902 1.00 86.44 535 LEU A CA 1
ATOM 4233 C C . LEU A 1 535 ? 0.587 -9.933 -8.122 1.00 86.44 535 LEU A C 1
ATOM 4235 O O . LEU A 1 535 ? -0.573 -10.320 -8.058 1.00 86.44 535 LEU A O 1
ATOM 4239 N N . GLN A 1 536 ? 1.318 -10.013 -9.235 1.00 90.62 536 GLN A N 1
ATOM 4240 C CA . GLN A 1 536 ? 0.773 -10.480 -10.505 1.00 90.62 536 GLN A CA 1
ATOM 4241 C C . GLN A 1 536 ? 1.847 -11.165 -11.348 1.00 90.62 536 GLN A C 1
ATOM 4243 O O . GLN A 1 536 ? 3.005 -10.736 -11.377 1.00 90.62 536 GLN A O 1
ATOM 4248 N N . VAL A 1 537 ? 1.438 -12.201 -12.083 1.00 95.06 537 VAL A N 1
ATOM 4249 C CA . VAL A 1 537 ? 2.260 -12.890 -13.082 1.00 95.06 537 VAL A CA 1
ATOM 4250 C C . VAL A 1 537 ? 1.570 -12.786 -14.439 1.00 95.06 537 VAL A C 1
ATOM 4252 O O . VAL A 1 537 ? 0.543 -13.411 -14.681 1.00 95.06 537 VAL A O 1
ATOM 4255 N N . ILE A 1 538 ? 2.150 -12.002 -15.341 1.00 94.69 538 ILE A N 1
ATOM 4256 C CA . ILE A 1 538 ? 1.669 -11.834 -16.710 1.00 94.69 538 ILE A CA 1
ATOM 4257 C C . ILE A 1 538 ? 2.368 -12.867 -17.593 1.00 94.69 538 ILE A C 1
ATOM 4259 O O . ILE A 1 538 ? 3.581 -12.800 -17.828 1.00 94.69 538 ILE A O 1
ATOM 4263 N N . HIS A 1 539 ? 1.596 -13.820 -18.103 1.00 94.31 539 HIS A N 1
ATOM 4264 C CA . HIS A 1 539 ? 2.091 -14.863 -18.994 1.00 94.31 539 HIS A CA 1
ATOM 4265 C C . HIS A 1 539 ? 2.120 -14.384 -20.445 1.00 94.31 539 HIS A C 1
ATOM 4267 O O . HIS A 1 539 ? 1.107 -13.967 -21.002 1.00 94.31 539 HIS A O 1
ATOM 4273 N N . ASN A 1 540 ? 3.285 -14.493 -21.078 1.00 92.88 540 ASN A N 1
ATOM 4274 C CA . ASN A 1 540 ? 3.478 -14.157 -22.481 1.00 92.88 540 ASN A CA 1
ATOM 4275 C C . ASN A 1 540 ? 3.764 -15.425 -23.309 1.00 92.88 540 ASN A C 1
ATOM 4277 O O . ASN A 1 540 ? 4.302 -16.405 -22.790 1.00 92.88 540 ASN A O 1
ATOM 4281 N N . PRO A 1 541 ? 3.444 -15.436 -24.618 1.00 91.31 541 PRO A N 1
ATOM 4282 C CA . PRO A 1 541 ? 3.694 -16.605 -25.469 1.00 91.31 541 PRO A CA 1
ATOM 4283 C C . PRO A 1 541 ? 5.184 -16.943 -25.643 1.00 91.31 541 PRO A C 1
ATOM 4285 O O . PRO A 1 541 ? 5.541 -18.089 -25.924 1.00 91.31 541 PRO A O 1
ATOM 4288 N N . VAL A 1 542 ? 6.061 -15.947 -25.490 1.00 95.50 542 VAL A N 1
ATOM 4289 C CA . VAL A 1 542 ? 7.508 -16.034 -25.732 1.00 95.50 542 VAL A CA 1
ATOM 4290 C C . VAL A 1 542 ? 8.292 -15.331 -24.623 1.00 95.50 542 VAL A C 1
ATOM 4292 O O . VAL A 1 542 ? 7.721 -14.579 -23.837 1.00 95.50 542 VAL A O 1
ATOM 4295 N N . GLY A 1 543 ? 9.607 -15.576 -24.563 1.00 92.62 543 GLY A N 1
ATOM 4296 C CA . GLY A 1 543 ? 10.496 -14.914 -23.601 1.00 92.62 543 GLY A CA 1
ATOM 4297 C C . GLY A 1 543 ? 10.474 -13.391 -23.754 1.00 92.62 543 GLY A C 1
ATOM 4298 O O . GLY A 1 543 ? 10.314 -12.877 -24.872 1.00 92.62 543 GLY A O 1
ATOM 4299 N N . VAL A 1 544 ? 10.625 -12.691 -22.632 1.00 96.00 544 VAL A N 1
ATOM 4300 C CA . VAL A 1 544 ? 10.477 -11.237 -22.543 1.00 96.00 544 VAL A CA 1
ATOM 4301 C C . VAL A 1 544 ? 11.817 -10.600 -22.195 1.00 96.00 544 VAL A C 1
ATOM 4303 O O . VAL A 1 544 ? 12.421 -10.939 -21.182 1.00 96.00 544 VAL A O 1
ATOM 4306 N N . ASN A 1 545 ? 12.256 -9.639 -23.008 1.00 94.25 545 ASN A N 1
ATOM 4307 C CA . ASN A 1 545 ? 13.546 -8.966 -22.821 1.00 94.25 545 ASN A CA 1
ATOM 4308 C C . ASN A 1 545 ? 13.435 -7.709 -21.951 1.00 94.25 545 ASN A C 1
ATOM 4310 O O . ASN A 1 545 ? 14.384 -7.334 -21.270 1.00 94.25 545 ASN A O 1
ATOM 4314 N N . SER A 1 546 ? 12.284 -7.033 -21.975 1.00 94.62 546 SER A N 1
ATOM 4315 C CA . SER A 1 546 ? 12.069 -5.806 -21.210 1.00 94.62 546 SER A CA 1
ATOM 4316 C C . SER A 1 546 ? 10.592 -5.612 -20.883 1.00 94.62 546 SER A C 1
ATOM 4318 O O . SER A 1 546 ? 9.721 -5.963 -21.678 1.00 94.62 546 SER A O 1
ATOM 4320 N N . ALA A 1 547 ? 10.324 -5.042 -19.716 1.00 96.38 547 ALA A N 1
ATOM 4321 C CA . ALA A 1 547 ? 9.015 -4.615 -19.268 1.00 96.38 547 ALA A CA 1
ATOM 4322 C C . ALA A 1 547 ? 9.127 -3.308 -18.474 1.00 96.38 547 ALA A C 1
ATOM 4324 O O . ALA A 1 547 ? 10.116 -3.079 -17.772 1.00 96.38 547 ALA A O 1
ATOM 4325 N N . MET A 1 548 ? 8.122 -2.442 -18.588 1.00 95.31 548 MET A N 1
ATOM 4326 C CA . MET A 1 548 ? 8.076 -1.172 -17.861 1.00 95.31 548 MET A CA 1
ATOM 4327 C C . MET A 1 548 ? 6.635 -0.700 -17.673 1.00 95.31 548 MET A C 1
ATOM 4329 O O . MET A 1 548 ? 5.807 -0.890 -18.562 1.00 95.31 548 MET A O 1
ATOM 4333 N N . PHE A 1 549 ? 6.352 -0.045 -16.549 1.00 94.00 549 PHE A N 1
ATOM 4334 C CA . PHE A 1 549 ? 5.088 0.660 -16.350 1.00 94.00 549 PHE A CA 1
ATOM 4335 C C . PHE A 1 549 ? 4.980 1.895 -17.252 1.00 94.00 549 PHE A C 1
ATOM 4337 O O . PHE A 1 549 ? 5.979 2.557 -17.557 1.00 94.00 549 PHE A O 1
ATOM 4344 N N . SER A 1 550 ? 3.758 2.221 -17.659 1.00 92.31 550 SER A N 1
ATOM 4345 C CA . SER A 1 550 ? 3.395 3.561 -18.108 1.00 92.31 550 SER A CA 1
ATOM 4346 C C . SER A 1 550 ? 3.516 4.556 -16.953 1.00 92.31 550 SER A C 1
ATOM 4348 O O . SER A 1 550 ? 3.534 4.172 -15.782 1.00 92.31 550 SER A O 1
ATOM 4350 N N . HIS A 1 551 ? 3.616 5.849 -17.269 1.00 87.00 551 HIS A N 1
ATOM 4351 C CA . HIS A 1 551 ? 3.700 6.871 -16.226 1.00 87.00 551 HIS A CA 1
ATOM 4352 C C . HIS A 1 551 ? 2.432 6.917 -15.366 1.00 87.00 551 HIS A C 1
ATOM 4354 O O . HIS A 1 551 ? 2.533 7.124 -14.168 1.00 87.00 551 HIS A O 1
ATOM 4360 N N . ASP A 1 552 ? 1.257 6.649 -15.938 1.00 84.88 552 ASP A N 1
ATOM 4361 C CA . ASP A 1 552 ? -0.001 6.534 -15.186 1.00 84.88 552 ASP A CA 1
ATOM 4362 C C . ASP A 1 552 ? -0.177 5.189 -14.445 1.00 84.88 552 ASP A C 1
ATOM 4364 O O . ASP A 1 552 ? -1.225 4.957 -13.847 1.00 84.88 552 ASP A O 1
ATOM 4368 N N . GLU A 1 553 ? 0.821 4.296 -14.499 1.00 89.81 553 GLU A N 1
ATOM 4369 C CA . GLU A 1 553 ? 0.846 2.946 -13.901 1.00 89.81 553 GLU A CA 1
ATOM 4370 C C . GLU A 1 553 ? -0.282 2.001 -14.314 1.00 89.81 553 GLU A C 1
ATOM 4372 O O . GLU A 1 553 ? -0.418 0.899 -13.776 1.00 89.81 553 GLU A O 1
ATOM 4377 N N . ARG A 1 554 ? -1.086 2.403 -15.293 1.00 91.31 554 ARG A N 1
ATOM 4378 C CA . ARG A 1 554 ? -2.204 1.606 -15.775 1.00 91.31 554 ARG A CA 1
ATOM 4379 C C . ARG A 1 554 ? -1.737 0.467 -16.670 1.00 91.31 554 ARG A C 1
ATOM 4381 O O . ARG A 1 554 ? -2.320 -0.614 -16.637 1.00 91.31 554 ARG A O 1
ATOM 4388 N N . LEU A 1 555 ? -0.729 0.723 -17.499 1.00 94.19 555 LEU A N 1
ATOM 4389 C CA . LEU A 1 555 ? -0.255 -0.204 -18.513 1.00 94.19 555 LEU A CA 1
ATOM 4390 C C . LEU A 1 555 ? 1.163 -0.682 -18.207 1.00 94.19 555 LEU A C 1
ATOM 4392 O O . LEU A 1 555 ? 1.991 0.051 -17.670 1.00 94.19 555 LEU A O 1
ATOM 4396 N N . VAL A 1 556 ? 1.475 -1.899 -18.637 1.00 96.44 556 VAL A N 1
ATOM 4397 C CA . VAL A 1 556 ? 2.843 -2.411 -18.733 1.00 96.44 556 VAL A CA 1
ATOM 4398 C C . VAL A 1 556 ? 3.159 -2.665 -20.198 1.00 96.44 556 VAL A C 1
ATOM 4400 O O . VAL A 1 556 ? 2.452 -3.410 -20.879 1.00 96.44 556 VAL A O 1
ATOM 4403 N N . VAL A 1 557 ? 4.232 -2.046 -20.689 1.00 96.94 557 VAL A N 1
ATOM 4404 C CA . VAL A 1 557 ? 4.788 -2.340 -22.011 1.00 96.94 557 VAL A CA 1
ATOM 4405 C C . VAL A 1 557 ? 5.729 -3.525 -21.890 1.00 96.94 557 VAL A C 1
ATOM 4407 O O . VAL A 1 557 ? 6.569 -3.550 -20.997 1.00 96.94 557 VAL A O 1
ATOM 4410 N N . VAL A 1 558 ? 5.587 -4.499 -22.785 1.00 97.25 558 VAL A N 1
ATOM 4411 C CA . VAL A 1 558 ? 6.314 -5.770 -22.762 1.00 97.25 558 VAL A CA 1
ATOM 4412 C C . VAL A 1 558 ? 6.992 -5.994 -24.114 1.00 97.25 558 VAL A C 1
ATOM 4414 O O . VAL A 1 558 ? 6.325 -6.183 -25.132 1.00 97.25 558 VAL A O 1
ATOM 4417 N N . ALA A 1 559 ? 8.324 -5.984 -24.129 1.00 96.56 559 ALA A N 1
ATOM 4418 C CA . ALA A 1 559 ? 9.154 -6.228 -25.307 1.00 96.56 559 ALA A CA 1
ATOM 4419 C C . ALA A 1 559 ? 9.472 -7.723 -25.450 1.00 96.56 559 ALA A C 1
ATOM 4421 O O . ALA A 1 559 ? 10.180 -8.304 -24.621 1.00 96.56 559 ALA A O 1
ATOM 4422 N N . CYS A 1 560 ? 8.954 -8.347 -26.508 1.00 95.12 560 CYS A N 1
ATOM 4423 C CA . CYS A 1 560 ? 8.998 -9.796 -26.674 1.00 95.12 560 CYS A CA 1
ATOM 4424 C C . CYS A 1 560 ? 10.024 -10.263 -27.724 1.00 95.12 560 CYS A C 1
ATOM 4426 O O . CYS A 1 560 ? 10.387 -9.555 -28.671 1.00 95.12 560 CYS A O 1
ATOM 4428 N N . ASN A 1 561 ? 10.452 -11.521 -27.584 1.00 94.44 561 ASN A N 1
ATOM 4429 C CA . ASN A 1 561 ? 11.369 -12.192 -28.512 1.00 94.44 561 ASN A CA 1
ATOM 4430 C C . ASN A 1 561 ? 10.786 -12.470 -29.912 1.00 94.44 561 ASN A C 1
ATOM 4432 O O . ASN A 1 561 ? 11.534 -12.788 -30.830 1.00 94.44 561 ASN A O 1
ATOM 4436 N N . ASP A 1 562 ? 9.475 -12.364 -30.101 1.00 94.69 562 ASP A N 1
ATOM 4437 C CA . ASP A 1 562 ? 8.798 -12.571 -31.390 1.00 94.69 562 ASP A CA 1
ATOM 4438 C C . ASP A 1 562 ? 8.732 -11.300 -32.258 1.00 94.69 562 ASP A C 1
ATOM 4440 O O . ASP A 1 562 ? 8.150 -11.330 -33.339 1.00 94.69 562 ASP A O 1
ATOM 4444 N N . GLY A 1 563 ? 9.322 -10.189 -31.803 1.00 94.00 563 GLY A N 1
ATOM 4445 C CA . GLY A 1 563 ? 9.260 -8.905 -32.508 1.00 94.00 563 GLY A CA 1
ATOM 4446 C C . GLY A 1 563 ? 7.982 -8.106 -32.235 1.00 94.00 563 GLY A C 1
ATOM 4447 O O . GLY A 1 563 ? 7.770 -7.056 -32.840 1.00 94.00 563 GLY A O 1
ATOM 4448 N N . ILE A 1 564 ? 7.127 -8.577 -31.325 1.00 95.94 564 ILE A N 1
ATOM 4449 C CA . ILE A 1 564 ? 5.880 -7.905 -30.955 1.00 95.94 564 ILE A CA 1
ATOM 4450 C C . ILE A 1 564 ? 6.087 -7.176 -29.629 1.00 95.94 564 ILE A C 1
ATOM 4452 O O . ILE A 1 564 ? 6.699 -7.704 -28.698 1.00 95.94 564 ILE A O 1
ATOM 4456 N N . ILE A 1 565 ? 5.559 -5.959 -29.521 1.00 97.62 565 ILE A N 1
ATOM 4457 C CA . ILE A 1 565 ? 5.413 -5.294 -28.222 1.00 97.62 565 ILE A CA 1
ATOM 4458 C C . ILE A 1 565 ? 3.972 -5.464 -27.765 1.00 97.62 565 ILE A C 1
ATOM 4460 O O . ILE A 1 565 ? 3.048 -5.240 -28.544 1.00 97.62 565 ILE A O 1
ATOM 4464 N N . ARG A 1 566 ? 3.771 -5.857 -26.512 1.00 96.81 566 ARG A N 1
ATOM 4465 C CA . ARG A 1 566 ? 2.437 -6.044 -25.932 1.00 96.81 566 ARG A CA 1
ATOM 4466 C C . ARG A 1 566 ? 2.201 -5.018 -24.839 1.00 96.81 566 ARG A C 1
ATOM 4468 O O . ARG A 1 566 ? 3.084 -4.802 -24.012 1.00 96.81 566 ARG A O 1
ATOM 4475 N N . LEU A 1 567 ? 1.032 -4.390 -24.851 1.00 96.81 567 LEU A N 1
ATOM 4476 C CA . LEU A 1 567 ? 0.563 -3.529 -23.772 1.00 96.81 567 LEU A CA 1
ATOM 4477 C C . LEU A 1 567 ? -0.456 -4.311 -22.952 1.00 96.81 567 LEU A C 1
ATOM 4479 O O . LEU A 1 567 ? -1.441 -4.810 -23.498 1.00 96.81 567 LEU A O 1
ATOM 4483 N N . TRP A 1 568 ? -0.195 -4.424 -21.659 1.00 95.81 568 TRP A N 1
ATOM 4484 C CA . TRP A 1 568 ? -1.051 -5.113 -20.701 1.00 95.81 568 TRP A CA 1
ATOM 4485 C C . TRP A 1 568 ? -1.651 -4.103 -19.739 1.00 95.81 568 TRP A C 1
ATOM 4487 O O . TRP A 1 568 ? -0.914 -3.269 -19.219 1.00 95.81 568 TRP A O 1
ATOM 4497 N N . ASP A 1 569 ? -2.959 -4.165 -19.503 1.00 92.38 569 ASP A N 1
ATOM 4498 C CA . ASP A 1 569 ? -3.591 -3.373 -18.448 1.00 92.38 569 ASP A CA 1
ATOM 4499 C C . ASP A 1 569 ? -3.424 -4.101 -17.113 1.00 92.38 569 ASP A C 1
ATOM 4501 O O . ASP A 1 569 ? -3.795 -5.266 -16.962 1.00 92.38 569 ASP A O 1
ATOM 4505 N N . VAL A 1 570 ? -2.809 -3.414 -16.152 1.00 89.12 570 VAL A N 1
ATOM 4506 C CA . VAL A 1 570 ? -2.470 -3.963 -14.833 1.00 89.12 570 VAL A CA 1
ATOM 4507 C C . VAL A 1 570 ? -3.731 -4.313 -14.043 1.00 89.12 570 VAL A C 1
ATOM 4509 O O . VAL A 1 570 ? -3.704 -5.231 -13.234 1.00 89.12 570 VAL A O 1
ATOM 4512 N N . ASN A 1 571 ? -4.841 -3.605 -14.270 1.00 88.12 571 ASN A N 1
ATOM 4513 C CA . ASN A 1 571 ? -6.064 -3.800 -13.494 1.00 88.12 571 ASN A CA 1
ATOM 4514 C C . ASN A 1 571 ? -6.960 -4.892 -14.076 1.00 88.12 571 ASN A C 1
ATOM 4516 O O . ASN A 1 571 ? -7.625 -5.591 -13.316 1.00 88.12 571 ASN A O 1
ATOM 4520 N N . THR A 1 572 ? -7.026 -5.008 -15.406 1.00 85.00 572 THR A N 1
ATOM 4521 C CA . THR A 1 572 ? -7.849 -6.045 -16.055 1.00 85.00 572 THR A CA 1
ATOM 4522 C C . THR A 1 572 ? -7.086 -7.340 -16.296 1.00 85.00 572 THR A C 1
ATOM 4524 O O . THR A 1 572 ? -7.710 -8.359 -16.561 1.00 85.00 572 THR A O 1
ATOM 4527 N N . GLU A 1 573 ? -5.755 -7.305 -16.199 1.00 86.69 573 GLU A N 1
ATOM 4528 C CA . GLU A 1 573 ? -4.863 -8.424 -16.516 1.00 86.69 573 GLU A CA 1
ATOM 4529 C C . GLU A 1 573 ? -4.963 -8.893 -17.975 1.00 86.69 573 GLU A C 1
ATOM 4531 O O . GLU A 1 573 ? -4.599 -10.019 -18.308 1.00 86.69 573 GLU A O 1
ATOM 4536 N N . GLU A 1 574 ? -5.434 -8.023 -18.868 1.00 90.19 574 GLU A N 1
ATOM 4537 C CA . GLU A 1 574 ? -5.624 -8.333 -20.282 1.00 90.19 574 GLU A CA 1
ATOM 4538 C C . GLU A 1 574 ? -4.611 -7.600 -21.162 1.00 90.19 574 GLU A C 1
ATOM 4540 O O . GLU A 1 574 ? -4.186 -6.472 -20.887 1.00 90.19 574 GLU A O 1
ATOM 4545 N N . CYS A 1 575 ? -4.245 -8.238 -22.274 1.00 93.44 575 CYS A N 1
ATOM 4546 C CA . CYS A 1 575 ? -3.473 -7.585 -23.318 1.00 93.44 575 CYS A CA 1
ATOM 4547 C C . CYS A 1 575 ? -4.400 -6.659 -24.110 1.00 93.44 575 CYS A C 1
ATOM 4549 O O . CYS A 1 575 ? -5.230 -7.119 -24.895 1.00 93.44 575 CYS A O 1
ATOM 4551 N N . VAL A 1 576 ? -4.255 -5.351 -23.899 1.00 93.94 576 VAL A N 1
ATOM 4552 C CA . VAL A 1 576 ? -5.098 -4.330 -24.536 1.00 93.94 576 VAL A CA 1
ATOM 4553 C C . VAL A 1 576 ? -4.646 -3.988 -25.950 1.00 93.94 576 VAL A C 1
ATOM 4555 O O . VAL A 1 576 ? -5.459 -3.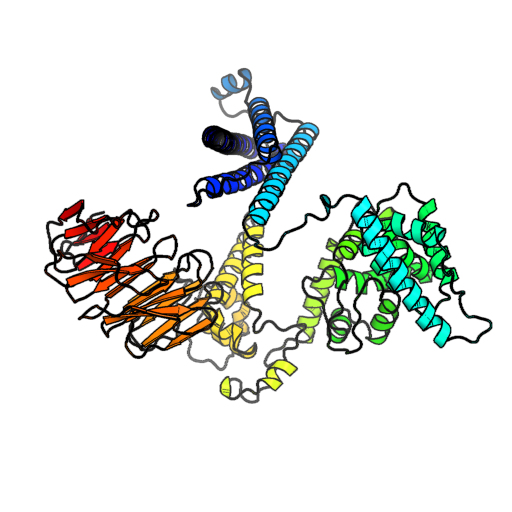539 -26.755 1.00 93.94 576 VAL A O 1
ATOM 4558 N N . GLN A 1 577 ? -3.357 -4.169 -26.260 1.00 94.12 577 GLN A N 1
ATOM 4559 C CA . GLN A 1 577 ? -2.819 -3.824 -27.572 1.00 94.12 577 GLN A CA 1
ATOM 4560 C C . GLN A 1 577 ? -1.561 -4.621 -27.930 1.00 94.12 577 GLN A C 1
ATOM 4562 O O . GLN A 1 577 ? -0.681 -4.829 -27.092 1.00 94.12 577 GLN A O 1
ATOM 4567 N N . GLU A 1 578 ? -1.431 -4.980 -29.210 1.00 95.56 578 GLU A N 1
ATOM 4568 C CA . GLU A 1 578 ? -0.209 -5.556 -29.782 1.00 95.56 578 GLU A CA 1
ATOM 4569 C C . GLU A 1 578 ? 0.375 -4.644 -30.870 1.00 95.56 578 GLU A C 1
ATOM 4571 O O . GLU A 1 578 ? -0.244 -4.393 -31.904 1.00 95.56 578 GLU A O 1
ATOM 4576 N N . LEU A 1 579 ? 1.609 -4.187 -30.669 1.00 95.69 579 LEU A N 1
ATOM 4577 C CA . LEU A 1 579 ? 2.344 -3.355 -31.617 1.00 95.69 579 LEU A CA 1
ATOM 4578 C C . LEU A 1 579 ? 3.190 -4.263 -32.511 1.00 95.69 579 LEU A C 1
ATOM 4580 O O . LEU A 1 579 ? 4.226 -4.798 -32.100 1.00 95.69 579 LEU A O 1
ATOM 4584 N N . ARG A 1 580 ? 2.713 -4.476 -33.738 1.00 94.31 580 ARG A N 1
ATOM 4585 C CA . ARG A 1 580 ? 3.329 -5.373 -34.724 1.00 94.31 580 ARG A CA 1
ATOM 4586 C C . ARG A 1 580 ? 4.053 -4.566 -35.794 1.00 94.31 580 ARG A C 1
ATOM 4588 O O . ARG A 1 580 ? 3.480 -3.657 -36.389 1.00 94.31 580 ARG A O 1
ATOM 4595 N N . GLY A 1 581 ? 5.302 -4.929 -36.082 1.00 90.31 581 GLY A N 1
ATOM 4596 C CA . GLY A 1 581 ? 6.030 -4.356 -37.216 1.00 90.31 581 GLY A CA 1
ATOM 4597 C C . GLY A 1 581 ? 7.544 -4.538 -37.204 1.00 90.31 581 GLY A C 1
ATOM 4598 O O . GLY A 1 581 ? 8.143 -4.403 -38.269 1.00 90.31 581 GLY A O 1
ATOM 4599 N N . HIS A 1 582 ? 8.155 -4.857 -36.060 1.00 96.00 582 HIS A N 1
ATOM 4600 C CA . HIS A 1 582 ? 9.563 -5.252 -36.033 1.00 96.00 582 HIS A CA 1
ATOM 4601 C C . HIS A 1 582 ? 9.750 -6.646 -36.641 1.00 96.00 582 HIS A C 1
ATOM 4603 O O . HIS A 1 582 ? 8.926 -7.537 -36.433 1.00 96.00 582 HIS A O 1
ATOM 4609 N N . SER A 1 583 ? 10.839 -6.839 -37.388 1.00 93.88 583 SER A N 1
ATOM 4610 C CA . SER A 1 583 ? 11.175 -8.135 -38.007 1.00 93.88 583 SER A CA 1
ATOM 4611 C C . SER A 1 583 ? 12.172 -8.963 -37.189 1.00 93.88 583 SER A C 1
ATOM 4613 O O . SER A 1 583 ? 12.544 -10.060 -37.598 1.00 93.88 583 SER A O 1
ATOM 4615 N N . GLY A 1 584 ? 12.628 -8.434 -36.054 1.00 94.00 584 GLY A N 1
ATOM 4616 C CA . GLY A 1 584 ? 13.559 -9.076 -35.131 1.00 94.00 584 GLY A CA 1
ATOM 4617 C C . GLY A 1 584 ? 13.126 -8.889 -33.679 1.00 94.00 584 GLY A C 1
ATOM 4618 O O . GLY A 1 584 ? 12.201 -8.128 -33.389 1.00 94.00 584 GLY A O 1
ATOM 4619 N N . LYS A 1 585 ? 13.813 -9.575 -32.758 1.00 95.06 585 LYS A N 1
ATOM 4620 C CA . LYS A 1 585 ? 13.554 -9.512 -31.309 1.00 95.06 585 LYS A CA 1
ATOM 4621 C C . LYS A 1 585 ? 13.516 -8.064 -30.823 1.00 95.06 585 LYS A C 1
ATOM 4623 O O . LYS A 1 585 ? 14.405 -7.286 -31.168 1.00 95.06 585 LYS A O 1
ATOM 4628 N N . VAL A 1 586 ? 12.528 -7.716 -30.002 1.00 96.94 586 VAL A N 1
ATOM 4629 C CA . VAL A 1 586 ? 12.488 -6.398 -29.357 1.00 96.94 586 VAL A CA 1
ATOM 4630 C C . VAL A 1 586 ? 13.323 -6.477 -28.089 1.00 96.94 586 VAL A C 1
ATOM 4632 O O . VAL A 1 586 ? 13.014 -7.266 -27.197 1.00 96.94 586 VAL A O 1
ATOM 4635 N N . SER A 1 587 ? 14.403 -5.707 -28.024 1.00 93.31 587 SER A N 1
ATOM 4636 C CA . SER A 1 587 ? 15.347 -5.749 -26.905 1.00 93.31 587 SER A CA 1
ATOM 4637 C C . SER A 1 587 ? 14.906 -4.860 -25.743 1.00 93.31 587 SER A C 1
ATOM 4639 O O . SER A 1 587 ? 15.120 -5.201 -24.585 1.00 93.31 587 SER A O 1
ATOM 4641 N N . SER A 1 588 ? 14.270 -3.727 -26.044 1.00 93.06 588 SER A N 1
ATOM 4642 C CA . SER A 1 588 ? 13.787 -2.770 -25.053 1.00 93.06 588 SER A CA 1
ATOM 4643 C C . SER A 1 588 ? 12.570 -2.018 -25.578 1.00 93.06 588 SER A C 1
ATOM 4645 O O . SER A 1 588 ? 12.478 -1.730 -26.772 1.00 93.06 588 SER A O 1
ATOM 4647 N N . ALA A 1 589 ? 11.645 -1.685 -24.683 1.00 95.38 589 ALA A N 1
ATOM 4648 C CA . ALA A 1 589 ? 10.529 -0.797 -24.963 1.00 95.38 589 ALA A CA 1
ATOM 4649 C C . ALA A 1 589 ? 10.268 0.108 -23.753 1.00 95.38 589 ALA A C 1
ATOM 4651 O O . ALA A 1 589 ? 10.377 -0.332 -22.606 1.00 95.38 589 ALA A O 1
ATOM 4652 N N . VAL A 1 590 ? 9.945 1.374 -24.012 1.00 93.31 590 VAL A N 1
ATOM 4653 C CA . VAL A 1 590 ? 9.701 2.398 -22.989 1.00 93.31 590 VAL A CA 1
ATOM 4654 C C . VAL A 1 590 ? 8.495 3.256 -23.359 1.00 93.31 590 VAL A C 1
ATOM 4656 O O . VAL A 1 590 ? 8.249 3.517 -24.533 1.00 93.31 590 VAL A O 1
ATOM 4659 N N . PHE A 1 591 ? 7.754 3.710 -22.354 1.00 92.62 591 PHE A N 1
ATOM 4660 C CA . PHE A 1 591 ? 6.716 4.724 -22.487 1.00 92.62 591 PHE A CA 1
ATOM 4661 C C . PHE A 1 591 ? 7.303 6.134 -22.439 1.00 92.62 591 PHE A C 1
ATOM 4663 O O . PHE A 1 591 ? 8.288 6.377 -21.738 1.00 92.62 591 PHE A O 1
ATOM 4670 N N . SER A 1 592 ? 6.648 7.065 -23.128 1.00 89.38 592 SER A N 1
ATOM 4671 C CA . SER A 1 592 ? 6.784 8.501 -22.880 1.00 89.38 592 SER A CA 1
ATOM 4672 C C . SER A 1 592 ? 6.261 8.892 -21.497 1.00 89.38 592 SER A C 1
ATOM 4674 O O . SER A 1 592 ? 5.456 8.181 -20.891 1.00 89.38 592 SER A O 1
ATOM 4676 N N . SER A 1 593 ? 6.681 10.061 -21.008 1.00 84.12 593 SER A N 1
ATOM 4677 C CA . SER A 1 593 ? 6.230 10.574 -19.709 1.00 84.12 593 SER A CA 1
ATOM 4678 C C . SER A 1 593 ? 4.738 10.902 -19.648 1.00 84.12 593 SER A C 1
ATOM 4680 O O . SER A 1 593 ? 4.162 10.912 -18.566 1.00 84.12 593 SER A O 1
ATOM 4682 N N . ASP A 1 594 ? 4.088 11.105 -20.795 1.00 82.81 594 ASP A N 1
ATOM 4683 C CA . ASP A 1 594 ? 2.634 11.271 -20.897 1.00 82.81 594 ASP A CA 1
ATOM 4684 C C . ASP A 1 594 ? 1.878 9.954 -21.172 1.00 82.81 594 ASP A C 1
ATOM 4686 O O . ASP A 1 594 ? 0.660 9.970 -21.338 1.00 82.81 594 ASP A O 1
ATOM 4690 N N . SER A 1 595 ? 2.581 8.815 -21.232 1.00 88.44 595 SER A N 1
ATOM 4691 C CA . SER A 1 595 ? 2.051 7.472 -21.538 1.00 88.44 595 SER A CA 1
ATOM 4692 C C . SER A 1 595 ? 1.382 7.304 -22.915 1.00 88.44 595 SER A C 1
ATOM 4694 O O . SER A 1 595 ? 0.828 6.240 -23.209 1.00 88.44 595 SER A O 1
ATOM 4696 N N . LYS A 1 596 ? 1.440 8.313 -23.797 1.00 89.06 596 LYS A N 1
ATOM 4697 C CA . LYS A 1 596 ? 0.793 8.274 -25.125 1.00 89.06 596 LYS A CA 1
ATOM 4698 C C . LYS A 1 596 ? 1.644 7.622 -26.203 1.00 89.06 596 LYS A C 1
ATOM 4700 O O . LYS A 1 596 ? 1.111 7.155 -27.207 1.00 89.06 596 LYS A O 1
ATOM 4705 N N . LEU A 1 597 ? 2.958 7.606 -26.020 1.00 92.25 597 LEU A N 1
ATOM 4706 C CA . LEU A 1 597 ? 3.894 7.037 -26.974 1.00 92.25 597 LEU A CA 1
ATOM 4707 C C . LEU A 1 597 ? 4.630 5.862 -26.350 1.00 92.25 597 LEU A C 1
ATOM 4709 O O . LEU A 1 597 ? 4.978 5.867 -25.169 1.00 92.25 597 LEU A O 1
ATOM 4713 N N . VAL A 1 598 ? 4.910 4.870 -27.183 1.00 95.81 598 VAL A N 1
ATOM 4714 C CA . VAL A 1 598 ? 5.830 3.781 -26.872 1.00 95.81 598 VAL A CA 1
ATOM 4715 C C . VAL A 1 598 ? 6.990 3.871 -27.841 1.00 95.81 598 VAL A C 1
ATOM 4717 O O . VAL A 1 598 ? 6.791 4.060 -29.038 1.00 95.81 598 VAL A O 1
ATOM 4720 N N . VAL A 1 599 ? 8.207 3.725 -27.337 1.00 95.12 599 VAL A N 1
ATOM 4721 C CA . VAL A 1 599 ? 9.414 3.666 -28.154 1.00 95.12 599 VAL A CA 1
ATOM 4722 C C . VAL A 1 599 ? 10.071 2.317 -27.945 1.00 95.12 599 VAL A C 1
ATOM 4724 O O . VAL A 1 599 ? 10.300 1.908 -26.809 1.00 95.12 599 VAL A O 1
ATOM 4727 N N . SER A 1 600 ? 10.372 1.623 -29.034 1.00 96.31 600 SER A N 1
ATOM 4728 C CA . SER A 1 600 ? 10.987 0.299 -29.011 1.00 96.31 600 SER A CA 1
ATOM 4729 C C . SER A 1 600 ? 12.320 0.280 -29.743 1.00 96.31 600 SER A C 1
ATOM 4731 O O . SER A 1 600 ? 12.507 0.995 -30.725 1.00 96.31 600 SER A O 1
ATOM 4733 N N . ALA A 1 601 ? 13.226 -0.572 -29.273 1.00 94.81 601 ALA A N 1
ATOM 4734 C CA . ALA A 1 601 ? 14.478 -0.936 -29.922 1.00 94.81 601 ALA A CA 1
ATOM 4735 C C . ALA A 1 601 ? 14.449 -2.418 -30.304 1.00 94.81 601 ALA A C 1
ATOM 4737 O O . ALA A 1 601 ? 13.955 -3.253 -29.538 1.00 94.81 601 ALA A O 1
ATOM 4738 N N . SER A 1 602 ? 14.976 -2.744 -31.483 1.00 96.19 602 SER A N 1
ATOM 4739 C CA . SER A 1 602 ? 14.948 -4.103 -32.010 1.00 96.19 602 SER A CA 1
ATOM 4740 C C . SER A 1 602 ? 16.258 -4.519 -32.668 1.00 96.19 602 SER A C 1
ATOM 4742 O O . SER A 1 602 ? 17.055 -3.720 -33.169 1.00 96.19 602 SER A O 1
ATOM 4744 N N . TYR A 1 603 ? 16.431 -5.836 -32.721 1.00 94.62 603 TYR A N 1
ATOM 4745 C CA . TYR A 1 603 ? 17.488 -6.508 -33.464 1.00 94.62 603 TYR A CA 1
ATOM 4746 C C . TYR A 1 603 ? 17.290 -6.420 -34.986 1.00 94.62 603 TYR A C 1
ATOM 4748 O O . TYR A 1 603 ? 18.169 -6.815 -35.744 1.00 94.62 603 TYR A O 1
ATOM 4756 N N . ASP A 1 604 ? 16.180 -5.852 -35.465 1.00 94.69 604 ASP A N 1
ATOM 4757 C CA . ASP A 1 604 ? 16.039 -5.470 -36.876 1.00 94.69 604 ASP A CA 1
ATOM 4758 C C . ASP A 1 604 ? 16.791 -4.182 -37.259 1.00 94.69 604 ASP A C 1
ATOM 4760 O O . ASP A 1 604 ? 16.632 -3.687 -38.377 1.00 94.69 604 ASP A O 1
ATOM 4764 N N . LYS A 1 605 ? 17.642 -3.679 -36.352 1.00 93.69 605 LYS A N 1
ATOM 4765 C CA . LYS A 1 605 ? 18.494 -2.490 -36.522 1.00 93.69 605 LYS A CA 1
ATOM 4766 C C . LYS A 1 605 ? 17.716 -1.174 -36.540 1.00 93.69 605 LYS A C 1
ATOM 4768 O O . LYS A 1 605 ? 18.263 -0.127 -36.889 1.00 93.69 605 LYS A O 1
ATOM 4773 N N . THR A 1 606 ? 16.442 -1.204 -36.155 1.00 94.12 606 THR A N 1
ATOM 4774 C CA . THR A 1 606 ? 15.597 -0.013 -36.075 1.00 94.12 606 THR A CA 1
ATOM 4775 C C . THR A 1 606 ? 15.115 0.230 -34.653 1.00 94.12 606 THR A C 1
ATOM 4777 O O . THR A 1 606 ? 14.966 -0.688 -33.840 1.00 94.12 606 THR A O 1
ATOM 4780 N N . ALA A 1 607 ? 14.846 1.498 -34.362 1.00 94.75 607 ALA A N 1
ATOM 4781 C CA . ALA A 1 607 ? 13.960 1.867 -33.272 1.00 94.75 607 ALA A CA 1
ATOM 4782 C C . ALA A 1 607 ? 12.653 2.408 -33.854 1.00 94.75 607 ALA A C 1
ATOM 4784 O O . ALA A 1 607 ? 12.641 2.970 -34.949 1.00 94.75 607 ALA A O 1
ATOM 4785 N N . ARG A 1 608 ? 11.536 2.229 -33.157 1.00 96.06 608 ARG A N 1
ATOM 4786 C CA . ARG A 1 608 ? 10.219 2.666 -33.636 1.00 96.06 608 ARG A CA 1
ATOM 4787 C C . ARG A 1 608 ? 9.472 3.422 -32.562 1.00 96.06 608 ARG A C 1
ATOM 4789 O O . ARG A 1 608 ? 9.598 3.103 -31.384 1.00 96.06 608 ARG A O 1
ATOM 4796 N N . ILE A 1 609 ? 8.701 4.415 -32.991 1.00 95.69 609 ILE A N 1
ATOM 4797 C CA . ILE A 1 609 ? 7.769 5.157 -32.143 1.00 95.69 609 ILE A CA 1
ATOM 4798 C C . ILE A 1 609 ? 6.361 4.715 -32.521 1.00 95.69 609 ILE A C 1
ATOM 4800 O O . ILE A 1 609 ? 6.008 4.641 -33.701 1.00 95.69 609 ILE A O 1
ATOM 4804 N N . TRP A 1 610 ? 5.567 4.420 -31.507 1.00 96.00 610 TRP A N 1
ATOM 4805 C CA . TRP A 1 610 ? 4.211 3.917 -31.617 1.00 96.00 610 TRP A CA 1
ATOM 4806 C C . TRP A 1 610 ? 3.282 4.810 -30.818 1.00 96.00 610 TRP A C 1
ATOM 4808 O O . TRP A 1 610 ? 3.644 5.299 -29.750 1.00 96.00 610 TRP A O 1
ATOM 4818 N N . ASP A 1 611 ? 2.070 4.979 -31.319 1.00 92.69 611 ASP A N 1
ATOM 4819 C CA . ASP A 1 611 ? 0.976 5.544 -30.544 1.00 92.69 611 ASP A CA 1
ATOM 4820 C C . ASP A 1 611 ? 0.372 4.434 -29.665 1.00 92.69 611 ASP A C 1
ATOM 4822 O O . ASP A 1 611 ? -0.043 3.388 -30.176 1.00 92.69 611 ASP A O 1
ATOM 4826 N N . SER A 1 612 ? 0.372 4.628 -28.343 1.00 90.31 612 SER A N 1
ATOM 4827 C CA . SER A 1 612 ? -0.011 3.589 -27.376 1.00 90.31 612 SER A CA 1
ATOM 4828 C C . SER A 1 612 ? -1.499 3.235 -27.441 1.00 90.31 612 SER A C 1
ATOM 4830 O O . SER A 1 612 ? -1.864 2.089 -27.183 1.00 90.31 612 SER A O 1
ATOM 4832 N N . LEU A 1 613 ? -2.353 4.184 -27.840 1.00 88.88 613 LEU A N 1
ATOM 4833 C CA . LEU A 1 613 ? -3.805 4.011 -27.922 1.00 88.88 613 LEU A CA 1
ATOM 4834 C C . LEU A 1 613 ? -4.217 3.278 -29.202 1.00 88.88 613 LEU A C 1
ATOM 4836 O O . LEU A 1 613 ? -4.987 2.322 -29.177 1.00 88.88 613 LEU A O 1
ATOM 4840 N N . THR A 1 614 ? -3.706 3.727 -30.344 1.00 89.38 614 THR A N 1
ATOM 4841 C CA . THR A 1 614 ? -4.075 3.204 -31.666 1.00 89.38 614 THR A CA 1
ATOM 4842 C C . THR A 1 614 ? -3.234 2.007 -32.088 1.00 89.38 614 THR A C 1
ATOM 4844 O O . THR A 1 614 ? -3.608 1.300 -33.024 1.00 89.38 614 THR A O 1
ATOM 4847 N N . GLY A 1 615 ? -2.088 1.799 -31.438 1.00 89.69 615 GLY A N 1
ATOM 4848 C CA . GLY A 1 615 ? -1.121 0.755 -31.758 1.00 89.69 615 GLY A CA 1
ATOM 4849 C C . GLY A 1 615 ? -0.373 0.964 -33.076 1.00 89.69 615 GLY A C 1
ATOM 4850 O O . GLY A 1 615 ? 0.357 0.080 -33.530 1.00 89.69 615 GLY A O 1
ATOM 4851 N N . LYS A 1 616 ? -0.556 2.118 -33.727 1.00 92.25 616 LYS A N 1
ATOM 4852 C CA . LYS A 1 616 ? 0.068 2.410 -35.018 1.00 92.25 616 LYS A CA 1
ATOM 4853 C C . LYS A 1 616 ? 1.514 2.851 -34.831 1.00 92.25 616 LYS A C 1
ATOM 4855 O O . LYS A 1 616 ? 1.817 3.681 -33.978 1.00 92.25 616 LYS A O 1
ATOM 4860 N N . CYS A 1 617 ? 2.392 2.340 -35.691 1.00 94.00 617 CYS A N 1
ATOM 4861 C CA . CYS A 1 617 ? 3.750 2.855 -35.831 1.00 94.00 617 CYS A CA 1
ATOM 4862 C C . CYS A 1 617 ? 3.673 4.260 -36.436 1.00 94.00 617 CYS A C 1
ATOM 4864 O O . CYS A 1 617 ? 3.226 4.415 -37.574 1.00 94.00 617 CYS A O 1
ATOM 4866 N N . THR A 1 618 ? 4.087 5.273 -35.682 1.00 91.56 618 THR A N 1
ATOM 4867 C CA . THR A 1 618 ? 4.114 6.662 -36.150 1.00 91.56 618 THR A CA 1
ATOM 4868 C C . THR A 1 618 ? 5.416 6.965 -36.876 1.00 91.56 618 THR A C 1
ATOM 4870 O O . THR A 1 618 ? 5.389 7.642 -37.900 1.00 91.56 618 THR A O 1
ATOM 4873 N N . MET A 1 619 ? 6.539 6.430 -36.386 1.00 91.94 619 MET A N 1
ATOM 4874 C CA . MET A 1 619 ? 7.869 6.681 -36.945 1.00 91.94 619 MET A CA 1
ATOM 4875 C C . MET A 1 619 ? 8.767 5.448 -36.868 1.00 91.94 619 MET A C 1
ATOM 4877 O O . MET A 1 619 ? 8.724 4.684 -35.904 1.00 91.94 619 MET A O 1
ATOM 4881 N N . GLU A 1 620 ? 9.648 5.316 -37.857 1.00 94.12 620 GLU A N 1
ATOM 4882 C CA . GLU A 1 620 ? 10.732 4.337 -37.874 1.00 94.12 620 GLU A CA 1
ATOM 4883 C C . GLU A 1 620 ? 12.081 5.064 -37.937 1.00 94.12 620 GLU A C 1
ATOM 4885 O O . GLU A 1 620 ? 12.384 5.776 -38.893 1.00 94.12 620 GLU A O 1
ATOM 4890 N N . LEU A 1 621 ? 12.888 4.887 -36.895 1.00 92.00 621 LEU A N 1
ATOM 4891 C CA . LEU A 1 621 ? 14.195 5.505 -36.713 1.00 92.00 621 LEU A CA 1
ATOM 4892 C C . LEU A 1 621 ? 15.263 4.566 -37.286 1.00 92.00 621 LEU A C 1
ATOM 4894 O O . LEU A 1 621 ? 15.623 3.552 -36.678 1.00 92.00 621 LEU A O 1
ATOM 4898 N N . ARG A 1 622 ? 15.742 4.892 -38.491 1.00 90.31 622 ARG A N 1
ATOM 4899 C CA . ARG A 1 622 ? 16.751 4.122 -39.234 1.00 90.31 622 ARG A CA 1
ATOM 4900 C C . ARG A 1 622 ? 18.086 4.857 -39.235 1.00 90.31 622 ARG A C 1
ATOM 4902 O O . ARG A 1 622 ? 18.132 6.045 -39.540 1.00 90.31 622 ARG A O 1
ATOM 4909 N N . GLY A 1 623 ? 19.166 4.138 -38.944 1.00 84.25 623 GLY A N 1
ATOM 4910 C CA . GLY A 1 623 ? 20.529 4.679 -38.992 1.00 84.25 623 GLY A CA 1
ATOM 4911 C C . GLY A 1 623 ? 21.574 3.826 -38.275 1.00 84.25 623 GLY A C 1
ATOM 4912 O O . GLY A 1 623 ? 22.756 3.995 -38.536 1.00 84.25 623 GLY A O 1
ATOM 4913 N N . HIS A 1 624 ? 21.162 2.902 -37.406 1.00 86.81 624 HIS A N 1
ATOM 4914 C CA . HIS A 1 624 ? 22.068 1.907 -36.835 1.00 86.81 624 HIS A CA 1
ATOM 4915 C C . HIS A 1 624 ? 22.449 0.836 -37.870 1.00 86.81 624 HIS A C 1
ATOM 4917 O O . HIS A 1 624 ? 21.611 0.414 -38.672 1.00 86.81 624 HIS A O 1
ATOM 4923 N N . GLU A 1 625 ? 23.712 0.400 -37.853 1.00 88.31 625 GLU A N 1
ATOM 4924 C CA . GLU A 1 625 ? 24.221 -0.647 -38.756 1.00 88.31 625 GLU A CA 1
ATOM 4925 C C . GLU A 1 625 ? 24.106 -2.052 -38.144 1.00 88.31 625 GLU A C 1
ATOM 4927 O O . GLU A 1 625 ? 24.034 -3.043 -38.884 1.00 88.31 625 GLU A O 1
ATOM 4932 N N . ASN A 1 626 ? 24.017 -2.141 -36.813 1.00 89.38 626 ASN A N 1
ATOM 4933 C CA . ASN A 1 626 ? 23.786 -3.371 -36.052 1.00 89.38 626 ASN A CA 1
ATOM 4934 C C . ASN A 1 626 ? 22.525 -3.277 -35.173 1.00 89.38 626 ASN A C 1
ATOM 4936 O O . ASN A 1 626 ? 21.759 -2.313 -35.239 1.00 89.38 626 ASN A O 1
ATOM 4940 N N . GLU A 1 627 ? 22.273 -4.323 -34.387 1.00 90.50 627 GLU A N 1
ATOM 4941 C CA . GLU A 1 627 ? 21.108 -4.460 -33.516 1.00 90.50 627 GLU A CA 1
ATOM 4942 C C . GLU A 1 627 ? 21.017 -3.319 -32.496 1.00 90.50 627 GLU A C 1
ATOM 4944 O O . GLU A 1 627 ? 21.966 -3.038 -31.760 1.00 90.50 627 GLU A O 1
ATOM 4949 N N . VAL A 1 628 ? 19.842 -2.694 -32.393 1.00 90.94 628 VAL A N 1
ATOM 4950 C CA . VAL A 1 628 ? 19.601 -1.690 -31.355 1.00 90.94 628 VAL A CA 1
ATOM 4951 C C . VAL A 1 628 ? 19.329 -2.430 -30.054 1.00 90.94 628 VAL A C 1
ATOM 4953 O O . VAL A 1 628 ? 18.395 -3.223 -29.968 1.00 90.94 628 VAL A O 1
ATOM 4956 N N . SER A 1 629 ? 20.158 -2.194 -29.041 1.00 87.69 629 SER A N 1
ATOM 4957 C CA . SER A 1 629 ? 20.111 -2.910 -27.769 1.00 87.69 629 SER A CA 1
ATOM 4958 C C . SER A 1 629 ? 19.241 -2.222 -26.728 1.00 87.69 629 SER A C 1
ATOM 4960 O O . SER A 1 629 ? 18.546 -2.905 -25.979 1.00 87.69 629 SER A O 1
ATOM 4962 N N . SER A 1 630 ? 19.242 -0.890 -26.678 1.00 86.44 630 SER A N 1
ATOM 4963 C CA . SER A 1 630 ? 18.482 -0.134 -25.681 1.00 86.44 630 SER A CA 1
ATOM 4964 C C . SER A 1 630 ? 17.926 1.165 -26.253 1.00 86.44 630 SER A C 1
ATOM 4966 O O . SER A 1 630 ? 18.434 1.712 -27.235 1.00 86.44 630 SER A O 1
ATOM 4968 N N . VAL A 1 631 ? 16.865 1.649 -25.615 1.00 90.06 631 VAL A N 1
ATOM 4969 C CA . VAL A 1 631 ? 16.194 2.899 -25.946 1.00 90.06 631 VAL A CA 1
ATOM 4970 C C . VAL A 1 631 ? 15.717 3.595 -24.677 1.00 90.06 631 VAL A C 1
ATOM 4972 O O . VAL A 1 631 ? 15.287 2.937 -23.728 1.00 90.06 631 VAL A O 1
ATOM 4975 N N . ALA A 1 632 ? 15.787 4.922 -24.680 1.00 88.38 632 ALA A N 1
ATOM 4976 C CA . ALA A 1 632 ? 15.174 5.789 -23.684 1.00 88.38 632 ALA A CA 1
ATOM 4977 C C . ALA A 1 632 ? 14.527 6.996 -24.370 1.00 88.38 632 ALA A C 1
ATOM 4979 O O . ALA A 1 632 ? 14.901 7.372 -25.485 1.00 88.38 632 ALA A O 1
ATOM 4980 N N . ILE A 1 633 ? 13.566 7.609 -23.691 1.00 85.00 633 ILE A N 1
ATOM 4981 C CA . ILE A 1 633 ? 12.891 8.823 -24.141 1.00 85.00 633 ILE A CA 1
ATOM 4982 C C . ILE A 1 633 ? 13.076 9.914 -23.088 1.00 85.00 633 ILE A C 1
ATOM 4984 O O . ILE A 1 633 ? 13.134 9.629 -21.893 1.00 85.00 633 ILE A O 1
ATOM 4988 N N . SER A 1 634 ? 13.219 11.159 -23.528 1.00 83.19 634 SER A N 1
ATOM 4989 C CA . SER A 1 634 ? 13.336 12.292 -22.619 1.00 83.19 634 SER A CA 1
ATOM 4990 C C . SER A 1 634 ? 12.031 12.565 -21.873 1.00 83.19 634 SER A C 1
ATOM 4992 O O . SER A 1 634 ? 10.948 12.269 -22.378 1.00 83.19 634 SER A O 1
ATOM 4994 N N . ARG A 1 635 ? 12.114 13.173 -20.680 1.00 79.19 635 ARG A N 1
ATOM 4995 C CA . ARG A 1 635 ? 10.925 13.545 -19.878 1.00 79.19 635 ARG A CA 1
ATOM 4996 C C . ARG A 1 635 ? 9.950 14.459 -20.623 1.00 79.19 635 ARG A C 1
ATOM 4998 O O . ARG A 1 635 ? 8.743 14.322 -20.482 1.00 79.19 635 ARG A O 1
ATOM 5005 N N . ASP A 1 636 ? 10.465 15.370 -21.445 1.00 79.94 636 ASP A N 1
ATOM 5006 C CA . ASP A 1 636 ? 9.652 16.240 -22.308 1.00 79.94 636 ASP A CA 1
ATOM 5007 C C . ASP A 1 636 ? 9.090 15.511 -23.546 1.00 79.94 636 ASP A C 1
ATOM 5009 O O . ASP A 1 636 ? 8.392 16.109 -24.360 1.00 79.94 636 ASP A O 1
ATOM 5013 N N . SER A 1 637 ? 9.406 14.221 -23.710 1.00 84.75 637 SER A N 1
ATOM 5014 C CA . SER A 1 637 ? 9.044 13.375 -24.853 1.00 84.75 637 SER A CA 1
ATOM 5015 C C . SER A 1 637 ? 9.506 13.915 -26.216 1.00 84.75 637 SER A C 1
ATOM 5017 O O . SER A 1 637 ? 9.046 13.451 -27.261 1.00 84.75 637 SER A O 1
ATOM 5019 N N . ALA A 1 638 ? 10.438 14.876 -26.235 1.00 85.38 638 ALA A N 1
ATOM 5020 C CA . ALA A 1 638 ? 10.924 15.530 -27.450 1.00 85.38 638 ALA A CA 1
ATOM 5021 C C . ALA A 1 638 ? 12.103 14.792 -28.108 1.00 85.38 638 ALA A C 1
ATOM 5023 O O . ALA A 1 638 ? 12.404 15.011 -29.290 1.00 85.38 638 ALA A O 1
ATOM 5024 N N . ARG A 1 639 ? 12.802 13.939 -27.351 1.00 87.69 639 ARG A N 1
ATOM 5025 C CA . ARG A 1 639 ? 14.017 13.251 -27.792 1.00 87.69 639 ARG A CA 1
ATOM 5026 C C . ARG A 1 639 ? 13.974 11.772 -27.450 1.00 87.69 639 ARG A C 1
ATOM 5028 O O . ARG A 1 639 ? 13.535 11.378 -26.376 1.00 87.69 639 ARG A O 1
ATOM 5035 N N . VAL A 1 640 ? 14.489 10.963 -28.363 1.00 88.62 640 VAL A N 1
ATOM 5036 C CA . VAL A 1 640 ? 14.721 9.532 -28.165 1.00 88.62 640 VAL A CA 1
ATOM 5037 C C . VAL A 1 640 ? 16.207 9.272 -28.289 1.00 88.62 640 VAL A C 1
ATOM 5039 O O . VAL A 1 640 ? 16.860 9.799 -29.185 1.00 88.62 640 VAL A O 1
ATOM 5042 N N . VAL A 1 641 ? 16.744 8.452 -27.400 1.00 88.25 641 VAL A N 1
ATOM 5043 C CA . VAL A 1 641 ? 18.149 8.062 -27.408 1.00 88.25 641 VAL A CA 1
ATOM 5044 C C . VAL A 1 641 ? 18.215 6.560 -27.613 1.00 88.25 641 VAL A C 1
ATOM 5046 O O . VAL A 1 641 ? 17.567 5.805 -26.888 1.00 88.25 641 VAL A O 1
ATOM 5049 N N . THR A 1 642 ? 18.977 6.127 -28.611 1.00 88.56 642 THR A N 1
ATOM 5050 C CA . THR A 1 642 ? 19.149 4.712 -28.950 1.00 88.56 642 THR A CA 1
ATOM 5051 C C . THR A 1 642 ? 20.610 4.324 -28.867 1.00 88.56 642 THR A C 1
ATOM 5053 O O . THR A 1 642 ? 21.511 5.103 -29.196 1.00 88.56 642 THR A O 1
ATOM 5056 N N . SER A 1 643 ? 20.853 3.094 -28.435 1.00 86.75 643 SER A N 1
ATOM 5057 C CA . SER A 1 643 ? 22.195 2.543 -28.350 1.00 86.75 643 SER A CA 1
ATOM 5058 C C . SER A 1 643 ? 22.247 1.135 -28.927 1.00 86.75 643 SER A C 1
ATOM 5060 O O . SER A 1 643 ? 21.292 0.365 -28.814 1.00 86.75 643 SER A O 1
ATOM 5062 N N . SER A 1 644 ? 23.378 0.820 -29.552 1.00 85.56 644 SER A N 1
ATOM 5063 C CA . SER A 1 644 ? 23.746 -0.505 -30.052 1.00 85.56 644 SER A CA 1
ATOM 5064 C C . SER A 1 644 ? 25.048 -0.924 -29.368 1.00 85.56 644 SER A C 1
ATOM 5066 O O . SER A 1 644 ? 25.893 -0.077 -29.064 1.00 85.56 644 SER A O 1
ATOM 5068 N N . PHE A 1 645 ? 25.209 -2.220 -29.095 1.00 76.94 645 PHE A N 1
ATOM 5069 C CA . PHE A 1 645 ? 26.446 -2.752 -28.512 1.00 76.94 645 PHE A CA 1
ATOM 5070 C C . PHE A 1 645 ? 27.620 -2.712 -29.497 1.00 76.94 645 PHE A C 1
ATOM 5072 O O . PHE A 1 645 ? 28.766 -2.560 -29.077 1.00 76.94 645 PHE A O 1
ATOM 5079 N N . TYR A 1 646 ? 27.335 -2.847 -30.794 1.00 79.19 646 TYR A N 1
ATOM 5080 C CA . TYR A 1 646 ? 28.349 -3.013 -31.837 1.00 79.19 646 TYR A CA 1
ATOM 5081 C C . TYR A 1 646 ? 28.598 -1.744 -32.652 1.00 79.19 646 TYR A C 1
ATOM 5083 O O . TYR A 1 646 ? 29.645 -1.625 -33.286 1.00 79.19 646 TYR A O 1
ATOM 5091 N N . ASP A 1 647 ? 27.679 -0.780 -32.609 1.00 79.56 647 ASP A N 1
ATOM 5092 C CA . ASP A 1 647 ? 27.883 0.515 -33.252 1.00 79.56 647 ASP A CA 1
ATOM 5093 C C . ASP A 1 647 ? 28.808 1.390 -32.396 1.00 79.56 647 ASP A C 1
ATOM 5095 O O . ASP A 1 647 ? 28.790 1.342 -31.163 1.00 79.56 647 ASP A O 1
ATOM 5099 N N . GLN A 1 648 ? 29.590 2.249 -33.052 1.00 67.38 648 GLN A N 1
ATOM 5100 C CA . GLN A 1 648 ? 30.529 3.160 -32.390 1.00 67.38 648 GLN A CA 1
ATOM 5101 C C . GLN A 1 648 ? 29.859 4.397 -31.767 1.00 67.38 648 GLN A C 1
ATOM 5103 O O . GLN A 1 648 ? 30.557 5.323 -31.369 1.00 67.38 648 GLN A O 1
ATOM 5108 N N . GLY A 1 649 ? 28.529 4.436 -31.603 1.00 69.81 649 GLY A N 1
ATOM 5109 C CA . GLY A 1 649 ? 27.882 5.621 -31.042 1.00 69.81 649 GLY A CA 1
ATOM 5110 C C . GLY A 1 649 ? 26.457 5.456 -30.522 1.00 69.81 649 GLY A C 1
ATOM 5111 O O . GLY A 1 649 ? 25.711 4.558 -30.917 1.00 69.81 649 GLY A O 1
ATOM 5112 N N . VAL A 1 650 ? 26.097 6.345 -29.592 1.00 82.00 650 VAL A N 1
ATOM 5113 C CA . VAL A 1 650 ? 24.712 6.562 -29.150 1.00 82.00 650 VAL A CA 1
ATOM 5114 C C . VAL A 1 650 ? 24.087 7.589 -30.089 1.00 82.00 650 VAL A C 1
ATOM 5116 O O . VAL A 1 650 ? 24.683 8.640 -30.331 1.00 82.00 650 VAL A O 1
ATOM 5119 N N . ARG A 1 651 ? 22.894 7.306 -30.615 1.00 86.38 651 ARG A N 1
ATOM 5120 C CA . ARG A 1 651 ? 22.179 8.221 -31.513 1.00 86.38 651 ARG A CA 1
ATOM 5121 C C . ARG A 1 651 ? 21.062 8.932 -30.760 1.00 86.38 651 ARG A C 1
ATOM 5123 O O . ARG A 1 651 ? 20.332 8.309 -29.988 1.00 86.38 651 ARG A O 1
ATOM 5130 N N . ILE A 1 652 ? 20.927 10.231 -31.004 1.00 88.25 652 ILE A N 1
ATOM 5131 C CA . ILE A 1 652 ? 19.863 11.073 -30.458 1.00 88.25 652 ILE A CA 1
ATOM 5132 C C . ILE A 1 652 ? 18.939 11.467 -31.603 1.00 88.25 652 ILE A C 1
ATOM 5134 O O . ILE A 1 652 ? 19.365 12.050 -32.599 1.00 88.25 652 ILE A O 1
ATOM 5138 N N . TRP A 1 653 ? 17.656 11.195 -31.431 1.00 89.75 653 TRP A N 1
ATOM 5139 C CA . TRP A 1 653 ? 16.601 11.432 -32.402 1.00 89.75 653 TRP A CA 1
ATOM 5140 C C . TRP A 1 653 ? 15.625 12.463 -31.864 1.00 89.75 653 TRP A C 1
ATOM 5142 O O . TRP A 1 653 ? 15.320 12.481 -30.671 1.00 89.75 653 TRP A O 1
ATOM 5152 N N . ARG A 1 654 ? 15.089 13.299 -32.746 1.00 89.62 654 ARG A N 1
ATOM 5153 C CA . ARG A 1 654 ? 13.952 14.163 -32.429 1.00 89.62 654 ARG A CA 1
ATOM 5154 C C . ARG A 1 654 ? 12.656 13.394 -32.673 1.00 89.62 654 ARG A C 1
ATOM 5156 O O . ARG A 1 654 ? 12.461 12.850 -33.756 1.00 89.62 654 ARG A O 1
ATOM 5163 N N . THR A 1 655 ? 11.756 13.364 -31.693 1.00 86.56 655 THR A N 1
ATOM 5164 C CA . THR A 1 655 ? 10.504 12.585 -31.788 1.00 86.56 655 THR A CA 1
ATOM 5165 C C . THR A 1 655 ? 9.519 13.146 -32.811 1.00 86.56 655 THR A C 1
ATOM 5167 O O . THR A 1 655 ? 8.832 12.374 -33.470 1.00 86.56 655 THR A O 1
ATOM 5170 N N . LEU A 1 656 ? 9.493 14.473 -32.991 1.00 86.06 656 LEU A N 1
ATOM 5171 C CA . LEU A 1 656 ? 8.583 15.171 -33.909 1.00 86.06 656 LEU A CA 1
ATOM 5172 C C . LEU A 1 656 ? 8.703 14.701 -35.369 1.00 86.06 656 LEU A C 1
ATOM 5174 O O . LEU A 1 656 ? 7.695 14.572 -36.057 1.00 86.06 656 LEU A O 1
ATOM 5178 N N . ASP A 1 657 ? 9.931 14.510 -35.857 1.00 86.25 657 ASP A N 1
ATOM 5179 C CA . ASP A 1 657 ? 10.225 14.234 -37.270 1.00 86.25 657 ASP A CA 1
ATOM 5180 C C . ASP A 1 657 ? 11.077 12.973 -37.488 1.00 86.25 657 ASP A C 1
ATOM 5182 O O . ASP A 1 657 ? 11.388 12.637 -38.629 1.00 86.25 657 ASP A O 1
ATOM 5186 N N . GLY A 1 658 ? 11.473 12.289 -36.411 1.00 84.00 658 GLY A N 1
ATOM 5187 C CA . GLY A 1 658 ? 12.304 11.090 -36.459 1.00 84.00 658 GLY A CA 1
ATOM 5188 C C . GLY A 1 658 ? 13.730 11.331 -36.958 1.00 84.00 658 GLY A C 1
ATOM 5189 O O . GLY A 1 658 ? 14.409 10.374 -37.326 1.00 84.00 658 GLY A O 1
ATOM 5190 N N . LYS A 1 659 ? 14.210 12.583 -37.009 1.00 87.94 659 LYS A N 1
ATOM 5191 C CA . LYS A 1 659 ? 15.561 12.882 -37.509 1.00 87.94 659 LYS A CA 1
ATOM 5192 C C . LYS A 1 659 ? 16.622 12.666 -36.438 1.00 87.94 659 LYS A C 1
ATOM 5194 O O . LYS A 1 659 ? 16.442 13.075 -35.291 1.00 87.94 659 LYS A O 1
ATOM 5199 N N . CYS A 1 660 ? 17.759 12.096 -36.839 1.00 87.56 660 CYS A N 1
ATOM 5200 C CA . CYS A 1 660 ? 18.966 12.070 -36.016 1.00 87.56 660 CYS A CA 1
ATOM 5201 C C . CYS A 1 660 ? 19.485 13.508 -35.856 1.00 87.56 660 CYS A C 1
ATOM 5203 O O . CYS A 1 660 ? 19.727 14.198 -36.848 1.00 87.56 660 CYS A O 1
ATOM 5205 N N . ILE A 1 661 ? 19.598 13.976 -34.614 1.00 87.06 661 ILE A N 1
ATOM 5206 C CA . ILE A 1 661 ? 20.046 15.332 -34.260 1.00 87.06 661 ILE A CA 1
ATOM 5207 C C . ILE A 1 661 ? 21.432 15.350 -33.615 1.00 87.06 661 ILE A C 1
ATOM 5209 O O . ILE A 1 661 ? 22.002 16.424 -33.443 1.00 87.06 661 ILE A O 1
ATOM 5213 N N . GLY A 1 662 ? 21.970 14.186 -33.257 1.00 80.50 662 GLY A N 1
ATOM 5214 C CA . GLY A 1 662 ? 23.307 14.069 -32.697 1.00 80.50 662 GLY A CA 1
ATOM 5215 C C . GLY A 1 662 ? 23.753 12.619 -32.598 1.00 80.50 662 GLY A C 1
ATOM 5216 O O . GLY A 1 662 ? 22.944 11.725 -32.346 1.00 80.50 662 GLY A O 1
ATOM 5217 N N . GLU A 1 663 ? 25.052 12.409 -32.778 1.00 79.75 663 GLU A N 1
ATOM 5218 C CA . GLU A 1 663 ? 25.721 11.127 -32.585 1.00 79.75 663 GLU A CA 1
ATOM 5219 C C . GLU A 1 663 ? 26.854 11.341 -31.583 1.00 79.75 663 GLU A C 1
ATOM 5221 O O . GLU A 1 663 ? 27.671 12.250 -31.729 1.00 79.75 663 GLU A O 1
ATOM 5226 N N . LEU A 1 664 ? 26.851 10.544 -30.520 1.00 73.88 664 LEU A N 1
ATOM 5227 C CA . LEU A 1 664 ? 27.916 10.506 -29.525 1.00 73.88 664 LEU A CA 1
ATOM 5228 C C . LEU A 1 664 ? 28.824 9.336 -29.874 1.00 73.88 664 LEU A C 1
ATOM 5230 O O . LEU A 1 664 ? 28.499 8.188 -29.559 1.00 73.88 664 LEU A O 1
ATOM 5234 N N . GLU A 1 665 ? 29.927 9.637 -30.554 1.00 69.38 665 GLU A N 1
ATOM 5235 C CA . GLU A 1 665 ? 30.943 8.656 -30.922 1.00 69.38 665 GLU A CA 1
ATOM 5236 C C . GLU A 1 665 ? 31.781 8.264 -29.699 1.00 69.38 665 GLU A C 1
ATOM 5238 O O . GLU A 1 665 ? 32.292 9.105 -28.958 1.00 69.38 665 GLU A O 1
ATOM 5243 N N . THR A 1 666 ? 31.921 6.959 -29.488 1.00 63.53 666 THR A N 1
ATOM 5244 C CA . THR A 1 666 ? 32.796 6.372 -28.474 1.00 63.53 666 THR A CA 1
ATOM 5245 C C . THR A 1 666 ? 33.976 5.724 -29.186 1.00 63.53 666 THR A C 1
ATOM 5247 O O . THR A 1 666 ? 33.774 4.868 -30.045 1.00 63.53 666 THR A O 1
ATOM 5250 N N . ASN A 1 667 ? 35.202 6.078 -28.801 1.00 59.25 667 ASN A N 1
ATOM 5251 C CA . ASN A 1 667 ? 36.438 5.663 -29.484 1.00 59.25 667 ASN A CA 1
ATOM 5252 C C . ASN A 1 667 ? 36.763 4.152 -29.401 1.00 59.25 667 ASN A C 1
ATOM 5254 O O . ASN A 1 667 ? 37.826 3.741 -29.862 1.00 59.25 667 ASN A O 1
ATOM 5258 N N . ASP A 1 668 ? 35.904 3.329 -28.791 1.00 57.78 668 ASP A N 1
ATOM 5259 C CA . ASP A 1 668 ? 36.118 1.892 -28.608 1.00 57.78 668 ASP A CA 1
ATOM 5260 C C . ASP A 1 668 ? 34.784 1.121 -28.594 1.00 57.78 668 ASP A C 1
ATOM 5262 O O . ASP A 1 668 ? 33.727 1.692 -28.299 1.00 57.78 668 ASP A O 1
ATOM 5266 N N . TYR A 1 669 ? 34.822 -0.184 -28.881 1.00 58.12 669 TYR A N 1
ATOM 5267 C CA . TYR A 1 669 ? 33.636 -1.043 -28.779 1.00 58.12 669 TYR A CA 1
ATOM 5268 C C . TYR A 1 669 ? 33.199 -1.141 -27.307 1.00 58.12 669 TYR A C 1
ATOM 5270 O O . TYR A 1 669 ? 33.954 -1.584 -26.436 1.00 58.12 669 TYR A O 1
ATOM 5278 N N . SER A 1 670 ? 31.975 -0.705 -27.017 1.00 55.16 670 SER A N 1
ATOM 5279 C CA . SER A 1 670 ? 31.416 -0.661 -25.663 1.00 55.16 670 SER A CA 1
ATOM 5280 C C . SER A 1 670 ? 30.822 -2.010 -25.254 1.00 55.16 670 SER A C 1
ATOM 5282 O O . SER A 1 670 ? 30.033 -2.581 -26.004 1.00 55.16 670 SER A O 1
ATOM 5284 N N . TYR A 1 671 ? 31.121 -2.486 -24.045 1.00 51.62 671 TYR A N 1
ATOM 5285 C CA . TYR A 1 671 ? 30.576 -3.749 -23.526 1.00 51.62 671 TYR A CA 1
ATOM 5286 C C . TYR A 1 671 ? 29.165 -3.585 -22.941 1.00 51.62 671 TYR A C 1
ATOM 5288 O O . TYR A 1 671 ? 28.366 -4.516 -22.944 1.00 51.62 671 TYR A O 1
ATOM 5296 N N . ALA A 1 672 ? 28.850 -2.388 -22.440 1.00 52.22 672 ALA A N 1
ATOM 5297 C CA . ALA A 1 672 ? 27.542 -2.054 -21.897 1.00 52.22 672 ALA A CA 1
ATOM 5298 C C . ALA A 1 672 ? 27.232 -0.574 -22.138 1.00 52.22 672 ALA A C 1
ATOM 5300 O O . ALA A 1 672 ? 28.088 0.283 -21.917 1.00 52.22 672 ALA A O 1
ATOM 5301 N N . ARG A 1 673 ? 26.005 -0.268 -22.568 1.00 65.75 673 ARG A N 1
ATOM 5302 C CA . ARG A 1 673 ? 25.491 1.103 -22.671 1.00 65.75 673 ARG A CA 1
ATOM 5303 C C . ARG A 1 673 ? 24.197 1.198 -21.871 1.00 65.75 673 ARG A C 1
ATOM 5305 O O . ARG A 1 673 ? 23.271 0.428 -22.117 1.00 65.75 673 ARG A O 1
ATOM 5312 N N . ALA A 1 674 ? 24.132 2.135 -20.935 1.00 60.47 674 ALA A N 1
ATOM 5313 C CA . ALA A 1 674 ? 22.931 2.443 -20.171 1.00 60.47 674 ALA A CA 1
ATOM 5314 C C . ALA A 1 674 ? 22.514 3.879 -20.473 1.00 60.47 674 ALA A C 1
ATOM 5316 O O . ALA A 1 674 ? 23.351 4.771 -20.540 1.00 60.47 674 ALA A O 1
ATOM 5317 N N . ILE A 1 675 ? 21.221 4.104 -20.663 1.00 65.69 675 ILE A N 1
ATOM 5318 C CA . ILE A 1 675 ? 20.669 5.446 -20.823 1.00 65.69 675 ILE A CA 1
ATOM 5319 C C . ILE A 1 675 ? 19.776 5.680 -19.611 1.00 65.69 675 ILE A C 1
ATOM 5321 O O . ILE A 1 675 ? 19.036 4.775 -19.214 1.00 65.69 675 ILE A O 1
ATOM 5325 N N . SER A 1 676 ? 19.878 6.854 -18.991 1.00 65.44 676 SER A N 1
ATOM 5326 C CA . SER A 1 676 ? 18.981 7.222 -17.902 1.00 65.44 676 SER A CA 1
ATOM 5327 C C . SER A 1 676 ? 17.531 7.188 -18.393 1.00 65.44 676 SER A C 1
ATOM 5329 O O . SER A 1 676 ? 17.245 7.452 -19.562 1.00 65.44 676 SER A O 1
ATOM 5331 N N . ASN A 1 677 ? 16.591 6.864 -17.503 1.00 63.00 677 ASN A N 1
ATOM 5332 C CA . ASN A 1 677 ? 15.174 6.752 -17.874 1.00 63.00 677 ASN A CA 1
ATOM 5333 C C . ASN A 1 677 ? 14.591 8.060 -18.443 1.00 63.00 677 ASN A C 1
ATOM 5335 O O . ASN A 1 677 ? 13.596 8.008 -19.152 1.00 63.00 677 ASN A O 1
ATOM 5339 N N . ASP A 1 678 ? 15.201 9.210 -18.143 1.00 65.88 678 ASP A N 1
ATOM 5340 C CA . ASP A 1 678 ? 14.831 10.535 -18.655 1.00 65.88 678 ASP A CA 1
ATOM 5341 C C . ASP A 1 678 ? 15.675 10.999 -19.853 1.00 65.88 678 ASP A C 1
ATOM 5343 O O . ASP A 1 678 ? 15.608 12.171 -20.226 1.00 65.88 678 ASP A O 1
ATOM 5347 N N . ALA A 1 679 ? 16.506 10.111 -20.409 1.00 66.69 679 ALA A N 1
ATOM 5348 C CA . ALA A 1 679 ? 17.437 10.378 -21.499 1.00 66.69 679 ALA A CA 1
ATOM 5349 C C . ALA A 1 679 ? 18.367 11.595 -21.285 1.00 66.69 679 ALA A C 1
ATOM 5351 O O . ALA A 1 679 ? 18.894 12.145 -22.254 1.00 66.69 679 ALA A O 1
ATOM 5352 N N . SER A 1 680 ? 18.574 12.021 -20.032 1.00 70.75 680 SER A N 1
ATOM 5353 C CA . SER A 1 680 ? 19.485 13.115 -19.674 1.00 70.75 680 SER A CA 1
ATOM 5354 C C . SER A 1 680 ? 20.955 12.695 -19.673 1.00 70.75 680 SER A C 1
ATOM 5356 O O . SER A 1 680 ? 21.829 13.533 -19.889 1.00 70.75 680 SER A O 1
ATOM 5358 N N . MET A 1 681 ? 21.233 11.407 -19.451 1.00 67.38 681 MET A N 1
ATOM 5359 C CA . MET A 1 681 ? 22.582 10.857 -19.351 1.00 67.38 681 MET A CA 1
ATOM 5360 C C . MET A 1 681 ? 22.676 9.536 -20.114 1.00 67.38 681 MET A C 1
ATOM 5362 O O . MET A 1 681 ? 21.769 8.703 -20.052 1.00 67.38 681 MET A O 1
ATOM 5366 N N . ALA A 1 682 ? 23.790 9.317 -20.809 1.00 63.75 682 ALA A N 1
ATOM 5367 C CA . ALA A 1 682 ? 24.079 8.058 -21.482 1.00 63.75 682 ALA A CA 1
ATOM 5368 C C . ALA A 1 682 ? 25.473 7.589 -21.076 1.00 63.75 682 ALA A C 1
ATOM 5370 O O . ALA A 1 682 ? 26.473 8.208 -21.407 1.00 63.75 682 ALA A O 1
ATOM 5371 N N . VAL A 1 683 ? 25.528 6.467 -20.369 1.00 65.31 683 VAL A N 1
ATOM 5372 C CA . VAL A 1 683 ? 26.769 5.894 -19.868 1.00 65.31 683 VAL A CA 1
ATOM 5373 C C . VAL A 1 683 ? 27.217 4.769 -20.785 1.00 65.31 683 VAL A C 1
ATOM 5375 O O . VAL A 1 683 ? 26.460 3.825 -21.028 1.00 65.31 683 VAL A O 1
ATOM 5378 N N . ALA A 1 684 ? 28.459 4.834 -21.258 1.00 63.44 684 ALA A N 1
ATOM 5379 C CA . ALA A 1 684 ? 29.100 3.759 -22.007 1.00 63.44 684 ALA A CA 1
ATOM 5380 C C . ALA A 1 684 ? 30.270 3.173 -21.204 1.00 63.44 684 ALA A C 1
ATOM 5382 O O . ALA A 1 684 ? 31.223 3.872 -20.853 1.00 63.44 684 ALA A O 1
ATOM 5383 N N . GLY A 1 685 ? 30.198 1.872 -20.923 1.00 59.75 685 GLY A N 1
ATOM 5384 C CA . GLY A 1 685 ? 31.312 1.087 -20.404 1.00 59.75 685 GLY A CA 1
ATOM 5385 C C . GLY A 1 685 ? 32.192 0.609 -21.555 1.00 59.75 685 GLY A C 1
ATOM 5386 O O . GLY A 1 685 ? 31.753 -0.200 -22.380 1.00 59.75 685 GLY A O 1
ATOM 5387 N N . LEU A 1 686 ? 33.424 1.111 -21.618 1.00 61.91 686 LEU A N 1
ATOM 5388 C CA . LEU A 1 686 ? 34.397 0.766 -22.655 1.00 61.91 686 LEU A CA 1
ATOM 5389 C C . LEU A 1 686 ? 35.174 -0.505 -22.290 1.00 61.91 686 LEU A C 1
ATOM 5391 O O . LEU A 1 686 ? 35.370 -0.821 -21.114 1.00 61.91 686 LEU A O 1
ATOM 5395 N N . ARG A 1 687 ? 35.682 -1.213 -23.306 1.00 56.25 687 ARG A N 1
ATOM 5396 C CA . ARG A 1 687 ? 36.513 -2.419 -23.139 1.00 56.25 687 ARG A CA 1
ATOM 5397 C C . ARG A 1 687 ? 37.779 -2.176 -22.301 1.00 56.25 687 ARG A C 1
ATOM 5399 O O . ARG A 1 687 ? 38.282 -3.104 -21.675 1.00 56.25 687 ARG A O 1
ATOM 5406 N N . SER A 1 688 ? 38.255 -0.934 -22.241 1.00 57.28 688 SER A N 1
ATOM 5407 C CA . SER A 1 688 ? 39.363 -0.483 -21.389 1.00 57.28 688 SER A CA 1
ATOM 5408 C C . SER A 1 688 ? 39.040 -0.432 -19.885 1.00 57.28 688 SER A C 1
ATOM 5410 O O . SER A 1 688 ? 39.920 -0.101 -19.091 1.00 57.28 688 SER A O 1
ATOM 5412 N N . GLY A 1 689 ? 37.793 -0.703 -19.476 1.00 53.97 689 GLY A N 1
ATOM 5413 C CA . GLY A 1 689 ? 37.322 -0.533 -18.095 1.00 53.97 689 GLY A CA 1
ATOM 5414 C C . GLY A 1 689 ? 37.004 0.921 -17.724 1.00 53.97 689 GLY A C 1
ATOM 5415 O O . GLY A 1 689 ? 36.745 1.222 -16.562 1.00 53.97 689 GLY A O 1
ATOM 5416 N N . SER A 1 690 ? 37.036 1.834 -18.697 1.00 52.91 690 SER A N 1
ATOM 5417 C CA . SER A 1 690 ? 36.691 3.247 -18.515 1.00 52.91 690 SER A CA 1
ATOM 5418 C C . SER A 1 690 ? 35.185 3.469 -18.689 1.00 52.91 690 SER A C 1
ATOM 5420 O O . SER A 1 690 ? 34.555 2.839 -19.538 1.00 52.91 690 SER A O 1
ATOM 5422 N N . VAL A 1 691 ? 34.620 4.388 -17.907 1.00 56.44 691 VAL A N 1
ATOM 5423 C CA . VAL A 1 691 ? 33.220 4.816 -18.013 1.00 56.44 691 VAL A CA 1
ATOM 5424 C C . VAL A 1 691 ? 33.189 6.205 -18.645 1.00 56.44 691 VAL A C 1
ATOM 5426 O O . VAL A 1 691 ? 33.828 7.121 -18.130 1.00 56.44 691 VAL A O 1
ATOM 5429 N N . GLN A 1 692 ? 32.469 6.354 -19.755 1.00 59.62 692 GLN A N 1
ATOM 5430 C CA . GLN A 1 692 ? 32.139 7.660 -20.332 1.00 59.62 692 GLN A CA 1
ATOM 5431 C C . GLN A 1 692 ? 30.694 8.012 -19.967 1.00 59.62 692 GLN A C 1
ATOM 5433 O O . GLN A 1 692 ? 29.822 7.148 -20.060 1.00 59.62 692 GLN A O 1
ATOM 5438 N N . LEU A 1 693 ? 30.490 9.248 -19.501 1.00 52.59 693 LEU A N 1
ATOM 5439 C CA . LEU A 1 693 ? 29.222 9.825 -19.042 1.00 52.59 693 LEU A CA 1
ATOM 5440 C C . LEU A 1 693 ? 28.695 10.853 -20.039 1.00 52.59 693 LEU A C 1
ATOM 5442 O O . LEU A 1 693 ? 29.543 11.609 -20.570 1.00 52.59 693 LEU A O 1
#

Secondary structure (DSSP, 8-state):
-HHHHHHHHHHHHHHHHHHHHHHHHHHHHHHH-GGGHHHHHHHHHHHHHHHHHHHHHHHHHSSS--------HHHHHHHHHHHHHHHHHHHHTSPPHHHHHHTTSS-------S-HHHHHHHHHHHHHHHHHHHHHHHHHHHHHS-SS----TTTS-HHHHHHHHHHHHHHHHHHHHHHHHHHS-GGGPPPTTTT-HHHHHHHHHHTSS-THHHHHHHHHHT-TTS-HHHHHHHHHTTTSS-SS-HHHHHHHHHHGGGTTT--HHHHHHHHHHHHHHHHHHHH-SSPPBHHHHHHHHT--HHHHHHHHTT-TTTEE--SSTTSBPEES-HHHHHHHH-GGGTTT-TT---HHHHHHHHHHHHHHHHHHH--TTTT--S-TT--GGGS-HHHHHHHS-TTT--TT-HHHHHHHHHHHHHHHHTTT-HHHHHHHHHHHHHHHHHHHHHHHS-GGGHHHHHHHS-TT-HHHHHTGGGS-TT--S-----SS--S--------SS-EEEEEE-SSSSEEEEEETTSEEEEEETTT--EEEEEE-SS-EEEEEE-TTSSEEEEEETTSEEEEEETTT-SEEEEEE--SS-EEEEEE-TTSSEEEEEETTSEEEEEETTT--EEEEEE--SS-EEEEEE-TTSSEEEEEESSSSEEEEEETTT--EEEEEE-SS-EEEEEE-TTSS-EEEEETTS-EE-

Sequence (693 aa):
MALEALGVASSVIAVIEISGRVAAICFQYSKGVKDAKSEDNRLLREVNNLGETTSSVQDLLDGPCETTLKTSSKLLDAIEEARIHLSKLKDDLRPSSAQKAFRRLRVGALKWPLKSKDVEKVVKQLGRCGQNISLALQVDQTLSNTLYRNVALQEVPEYVIQHDASMFLEHQLAKIRAEYNVTVSEDRQLPLTWPGYETVQALVWMATPLFIFAANVCRYLADLRWHPDDQVAKVLCYQTKTQQSKLDTSYRPVLDPLIEGLDKVEKVELLQQFRAIVGSIIILTRPFSFLSLARILYIPKRTIEHQLDGLYSVLSVPNVSDAPVRLLHLSFRDFLLDPDKKDEKPFWVNEITAHDTMASKCFRLMDDSLRENVCNLKDPAALQTSIDPERVNECIRDDVHLMGRVRETIDMMMALKGLLATQNSEELSELIGDAYRFLSANMGTISSSPLQLYPSALLFSPKESSIRNLFDNSIPQWIRSWPDTQSRWGSCLQILEGHTGAVHTAKFAPFSARMVSASDDRTVRIWDMNTGECLQVIHNPVGVNSAMFSHDERLVVVACNDGIIRLWDVNTEECVQELRGHSGKVSSAVFSSDSKLVVSASYDKTARIWDSLTGKCTMELRGHENEVSSVAISRDSARVVTSSFYDQGVRIWRTLDGKCIGELETNDYSYARAISNDASMAVAGLRSGSVQL

InterPro domains:
  IPR001680 WD40 repeat [PF00400] (490-528)
  IPR001680 WD40 repeat [PF00400] (532-569)
  IPR001680 WD40 repeat [PF00400] (574-611)
  IPR001680 WD40 repeat [PF00400] (615-653)
  IPR001680 WD40 repeat [PS50082] (496-537)
  IPR001680 WD40 repeat [PS50082] (544-578)
  IPR001680 WD40 repeat [PS50082] (579-620)
  IPR001680 WD40 repeat [PS50082] (621-663)
  IPR001680 WD40 repeat [SM00320] (489-528)
  IPR001680 WD40 repeat [SM00320] (531-569)
  IPR001680 WD40 repeat [SM00320] (572-611)
  IPR001680 WD40 repeat [SM00320] (614-654)
  IPR015943 WD40/YVTN repeat-like-containing domain superfamily [G3DSA:2.130.10.10] (471-580)
  IPR015943 WD40/YVTN repeat-like-containing domain superfamily [G3DSA:2.130.10.10] (581-693)
  IPR019775 WD40 repeat, conserved site [PS00678] (515-529)
  IPR020472 PAC1/LIS1-like, WD-40 repeat [PR00320] (515-529)
  IPR020472 PAC1/LIS1-like, WD-40 repeat [PR00320] (556-570)
  IPR020472 PAC1/LIS1-like, WD-40 repeat [PR00320] (598-612)
  IPR036322 WD40-repeat-containing domain superfamily [SSF50978] (488-689)

Nearest PDB structures (foldseek):
  5mzh-assembly1_A  TM=8.885E-01  e=4.760E-15  Chlamydomonas reinhardtii
  5mzh-assembly2_B  TM=8.942E-01  e=9.990E-15  Chlamydomonas reinhardtii
  5nnz-assembly2_B  TM=8.941E-01  e=2.190E-14  Homo sapiens
  7mt1-assembly1_A  TM=8.975E-01  e=1.053E-13  Homo sapiens
  7apk-assembly1_K  TM=6.872E-01  e=1.545E-09  Homo sapiens

Solvent-accessible surface area (backbone atoms only — not comparable to full-atom values): 38649 Å² total; per-residue (Å²): 107,78,71,53,54,54,50,50,53,52,49,41,52,51,36,37,56,47,28,56,53,40,44,56,51,41,54,54,45,50,75,50,26,85,90,42,42,70,61,34,52,53,44,40,48,39,38,48,52,37,29,50,59,40,45,58,52,49,58,60,70,74,42,101,57,96,66,74,71,78,72,46,68,65,39,56,51,29,50,51,52,43,37,54,52,49,52,50,51,45,58,64,66,50,77,50,78,70,56,60,64,52,68,81,48,84,92,72,76,62,72,82,79,71,52,70,72,56,48,54,51,48,41,54,50,45,45,50,28,39,49,48,40,51,52,41,48,51,55,56,53,59,67,71,74,46,104,55,89,77,71,55,76,88,73,56,55,66,69,56,54,36,50,54,40,42,57,49,47,55,53,51,49,51,47,40,48,54,57,50,39,72,76,43,58,84,93,70,45,75,60,96,62,58,86,34,71,70,52,50,52,54,49,24,55,71,15,55,88,50,56,66,34,48,57,30,50,52,46,53,52,53,44,80,92,51,59,53,68,61,49,51,52,55,50,54,59,51,71,80,70,61,100,65,61,76,65,54,67,56,47,43,68,59,50,51,64,78,54,57,92,55,54,79,65,58,41,52,54,50,44,52,52,43,41,62,52,54,37,50,56,60,71,43,94,64,60,50,21,49,60,47,48,20,60,55,66,72,41,61,54,68,59,53,50,62,66,47,68,73,34,63,48,56,29,46,74,59,94,48,60,78,44,46,45,36,74,70,49,70,68,58,43,54,66,32,48,43,72,95,38,60,92,80,36,86,75,50,34,60,64,68,62,42,50,54,53,46,52,55,30,50,52,50,49,45,65,76,60,59,53,90,53,59,69,67,65,93,52,94,81,62,54,75,92,74,54,59,67,66,53,46,48,72,48,48,38,86,86,73,46,52,61,81,39,49,57,61,52,51,56,50,50,52,52,52,46,58,55,36,73,75,66,78,44,63,69,62,43,49,45,49,52,40,44,51,47,53,47,53,56,39,27,69,56,55,42,75,43,63,80,72,54,51,45,59,52,44,56,69,40,27,75,68,33,56,58,35,65,73,45,50,88,66,43,65,84,84,66,82,74,78,68,94,49,52,57,56,83,66,91,72,62,65,80,78,86,80,78,87,40,63,70,64,34,76,38,70,39,84,85,55,68,33,32,32,33,9,13,56,64,15,35,35,38,34,29,32,69,83,52,56,45,74,77,43,78,49,82,48,102,47,32,24,37,17,40,36,54,23,56,81,60,50,35,33,41,35,10,19,56,82,13,39,34,38,34,29,31,67,86,78,75,40,77,79,42,67,36,75,78,56,88,24,36,21,38,20,43,41,49,26,60,83,43,53,34,34,41,36,10,12,53,62,22,34,35,36,35,28,36,57,86,80,41,44,75,76,43,75,38,76,80,57,93,41,41,23,49,36,54,29,34,18,64,85,50,53,35,34,38,39,34,32,57,80,41,54,40,40,39,32,26,32,56,91,78,48,43,78,78,48,72,50,76,45,100,54,65,31,80,44,76,50,60,37,79,47,48,82,45,52,38,37,34,32,75,86,77,47,76,47,112